Protein AF-A0A9N8HQG5-F1 (afdb_monomer)

Nearest PDB structures (foldseek):
  1byl-assembly1_A  TM=3.875E-01  e=4.802E-01  Streptoalloteichus hindustanus
  7c9b-assembly1_A-2  TM=3.183E-01  e=1.435E+00  Xenopus laevis
  1ewj-assembly3_F  TM=4.473E-01  e=2.978E+00  Klebsiella pneumoniae

pLDDT: mean 80.02, std 23.51, range [26.67, 98.75]

Sequence (468 aa):
MKHTLASFVLSLTLFSLVSLLHQNQLLDETQKAAGHFFNRQQHEDGPYQESAPSLGAKTSRRLAKANTASNLNPDTPQTSERRALLLTNTETADAEGKTKTSNLPSSIPQSAFDLAKFRMCRVTPQPVEKAPNVPMKRLAMPIEYQCAGKPYDQFASLLEGIISKTYQEKMKAGNTEWGQRQSIVPPHSTRGRAILIMGNSHTRQQVSTLLCQYKDQIVGEPKLLFAMPDQPTYGVLQIQLRGNLTIYSATNCPFVYSKKWHETLEHKILQRPLASLDAIVLGRFNQFSESTGTNFYKIMMAYQRQFPELGLDFENAAAPTVTDVAKVYPGPVIYVGMFAWYGKRLHREAQAMIDSLQQTQQQGRTNLRAINGRQYITALEEEFHTSSTSSSERLPVYECSTDTRHNVSTCITDTESYRFRNGHRCMGQRGGHPDLIAWDLIDSLHDLLEDDDQASGLYNKPKSGTTN

Mean predicted aligned error: 11.78 Å

Foldseek 3Di:
DVVVVVVVVVVVVVVVVVVVVVVVVVVVVVVVLVVVVVVVVQDDDDDDDDDDDDDDDDDDDDDDDDDDDDDDDDDDDDPDPDDDPPPPPDPPPDPDPDDPDPPDPDDDPPVPDDCVLFLFLAQPPFADFQAWGRADPQQLADQQFAADDDLVVVQLVLVSVVVVVVCVVCVVVVNNCQRRDPDLADQFDPAAAEEEEEAEPQSSNLVSGLCSSQSVFWDDHWDFQFDDPVGSVQGWIWTAGPSNYIYIYHYLHQLLQAPPSQVCCCVRGPVHHLQRHQEYEYEHYDAPVRCPPHPSNVSNVVVCVVCVVSRGDRNPGDGDAPVRCVVRYVHAYEYEFGQALCSQVVLVVNVVVVVVQCPPPVRNRPRYYYDRLCPQLVVLVVVVVVPDPDDDDDQQSSFFFDPGRTGHHNGDRPPVDSCNNGGHGHQGNSHTSSSSSSSVSSVSNHVSSQVVCVVVVSDPPPPPPPPD

Secondary structure (DSSP, 8-state):
-HHHHHHHHHHHHHHHHHHHHHHHHHHHHHHHHHHHHHHHTTS--PPPPP-PPP----------------------------------------SS-----------S-GGG--GGGS-----SSPP-TTSBPPPPTT-SS----BB-SHHHHHHHHHHHHHHHHHHHHHHHTT---TTT-SSSS---SSS-EEEEEEESHHHHHHHHHHHHHTTTTB-SPPEEEEEETTEEEEEEEEEEEGGGEEEEEEES-GGGGBTTHHHIIIIIIISS-GGG-SEEEEEPPPPHHHHTTSHHHHHHHHHHHH-GGG-B-TTTPPPP-HHHHHHH--S-EEEE--SSTTHHHHHHHHHHHHHHHHH-TTT---SEEEE-TTHHHHHHHHHHHHH---TT----TT--EE--SSB-B--B--TT-HHHHTSEEPBBTTB-HHHHHHHHHHHHHHHHHHHHHHHTT-----------

Organism: NCBI:txid568900

Structure (mmCIF, N/CA/C/O backbone):
data_AF-A0A9N8HQG5-F1
#
_entry.id   AF-A0A9N8HQG5-F1
#
loop_
_atom_site.group_PDB
_atom_site.id
_atom_site.type_symbol
_atom_site.label_atom_id
_atom_site.label_alt_id
_atom_site.label_comp_id
_atom_site.label_asym_id
_atom_site.label_entity_id
_atom_site.label_seq_id
_atom_site.pdbx_PDB_ins_code
_atom_site.Cartn_x
_atom_site.Cartn_y
_atom_site.Cartn_z
_atom_site.occupancy
_atom_site.B_iso_or_equiv
_atom_site.auth_seq_id
_atom_site.auth_comp_id
_atom_site.auth_asym_id
_atom_site.auth_atom_id
_atom_site.pdbx_PDB_model_num
ATOM 1 N N . MET A 1 1 ? -29.016 -50.173 28.835 1.00 53.31 1 MET A N 1
ATOM 2 C CA . MET A 1 1 ? -28.593 -48.751 28.813 1.00 53.31 1 MET A CA 1
ATOM 3 C C . MET A 1 1 ? -27.075 -48.548 28.865 1.00 53.31 1 MET A C 1
ATOM 5 O O . MET A 1 1 ? -26.591 -47.729 28.100 1.00 53.31 1 MET A O 1
ATOM 9 N N . LYS A 1 2 ? -26.291 -49.286 29.675 1.00 47.22 2 LYS A N 1
ATOM 10 C CA . LYS A 1 2 ? -24.818 -49.104 29.730 1.00 47.22 2 LYS A CA 1
ATOM 11 C C . LYS A 1 2 ? -24.067 -49.450 28.425 1.00 47.22 2 LYS A C 1
ATOM 13 O O . LYS A 1 2 ? -23.103 -48.775 28.095 1.00 47.22 2 LYS A O 1
ATOM 18 N N . HIS A 1 3 ? -24.538 -50.427 27.645 1.00 54.72 3 HIS A N 1
ATOM 19 C CA . HIS A 1 3 ? -23.898 -50.795 26.369 1.00 54.72 3 HIS A CA 1
ATOM 20 C C . HIS A 1 3 ? -24.173 -49.815 25.216 1.00 54.72 3 HIS A C 1
ATOM 22 O O . HIS A 1 3 ? -23.345 -49.668 24.324 1.00 54.72 3 HIS A O 1
ATOM 28 N N . THR A 1 4 ? -25.293 -49.092 25.251 1.00 64.25 4 THR A N 1
ATOM 29 C CA . THR A 1 4 ? -25.677 -48.145 24.191 1.00 64.25 4 THR A CA 1
ATOM 30 C C . THR A 1 4 ? -24.879 -46.841 24.276 1.00 64.25 4 THR A C 1
ATOM 32 O O . THR A 1 4 ? -24.518 -46.266 23.254 1.00 64.25 4 THR A O 1
ATOM 35 N N . LEU A 1 5 ? -24.537 -46.407 25.495 1.00 65.12 5 LEU A N 1
ATOM 36 C CA . LEU A 1 5 ? -23.762 -45.185 25.724 1.00 65.12 5 LEU A CA 1
ATOM 37 C C . LEU A 1 5 ? -22.295 -45.341 25.286 1.00 65.12 5 LEU A C 1
ATOM 39 O O . LEU A 1 5 ? -21.725 -44.426 24.700 1.00 65.12 5 LEU A O 1
ATOM 43 N N . ALA A 1 6 ? -21.701 -46.519 25.509 1.00 69.25 6 ALA A N 1
ATOM 44 C CA . ALA A 1 6 ? -20.319 -46.801 25.119 1.00 69.25 6 ALA A CA 1
ATOM 45 C C . ALA A 1 6 ? -20.130 -46.782 23.592 1.00 69.25 6 ALA A C 1
ATOM 47 O O . ALA A 1 6 ? -19.155 -46.222 23.099 1.00 69.25 6 ALA A O 1
ATOM 48 N N . SER A 1 7 ? -21.094 -47.324 22.839 1.00 68.75 7 SER A N 1
ATOM 49 C CA . SER A 1 7 ? -21.036 -47.332 21.373 1.00 68.75 7 SER A CA 1
ATOM 50 C C . SER A 1 7 ? -21.191 -45.930 20.774 1.00 68.75 7 SER A C 1
ATOM 52 O O . SER A 1 7 ? -20.564 -45.620 19.766 1.00 68.75 7 SER A O 1
ATOM 54 N N . PHE A 1 8 ? -21.984 -45.062 21.411 1.00 79.00 8 PHE A N 1
ATOM 55 C CA . PHE A 1 8 ? -22.190 -43.689 20.950 1.00 79.00 8 PHE A CA 1
ATOM 56 C C . PHE A 1 8 ? -20.953 -42.808 21.184 1.00 79.00 8 PHE A C 1
ATOM 58 O O . PHE A 1 8 ? -20.540 -42.071 20.290 1.00 79.00 8 PHE A O 1
ATOM 65 N N . VAL A 1 9 ? -20.308 -42.936 22.350 1.00 80.38 9 VAL A N 1
ATOM 66 C CA . VAL A 1 9 ? -19.066 -42.207 22.662 1.00 80.38 9 VAL A CA 1
ATOM 67 C C . VAL A 1 9 ? -17.922 -42.649 21.746 1.00 80.38 9 VAL A C 1
ATOM 69 O O . VAL A 1 9 ? -17.168 -41.800 21.276 1.00 80.38 9 VAL A O 1
ATOM 72 N N . LEU A 1 10 ? -17.827 -43.946 21.431 1.00 81.06 10 LEU A N 1
ATOM 73 C CA . LEU A 1 10 ? -16.807 -44.470 20.519 1.00 81.06 10 LEU A CA 1
ATOM 74 C C . LEU A 1 10 ? -17.015 -43.993 19.069 1.00 81.06 10 LEU A C 1
ATOM 76 O O . LEU A 1 10 ? -16.051 -43.662 18.386 1.00 81.06 10 LEU A O 1
ATOM 80 N N . SER A 1 11 ? -18.266 -43.904 18.601 1.00 77.75 11 SER A N 1
ATOM 81 C CA . SER A 1 11 ? -18.565 -43.341 17.276 1.00 77.75 11 SER A CA 1
ATOM 82 C C . SER A 1 11 ? -18.233 -41.853 17.185 1.00 77.75 11 SER A C 1
ATOM 84 O O . SER A 1 11 ? -17.697 -41.425 16.166 1.00 77.75 11 SER A O 1
ATOM 86 N N . LEU A 1 12 ? -18.503 -41.066 18.233 1.00 78.88 12 LEU A N 1
ATOM 87 C CA . LEU A 1 12 ? -18.160 -39.641 18.248 1.00 78.88 12 LEU A CA 1
ATOM 88 C C . LEU A 1 12 ? -16.646 -39.411 18.231 1.00 78.88 12 LEU A C 1
ATOM 90 O O . LEU A 1 12 ? -16.171 -38.566 17.475 1.00 78.88 12 LEU A O 1
ATOM 94 N N . THR A 1 13 ? -15.876 -40.179 19.006 1.00 83.94 13 THR A N 1
ATOM 95 C CA . THR A 1 13 ? -14.413 -40.042 19.017 1.00 83.94 13 THR A CA 1
ATOM 96 C C . THR A 1 13 ? -13.786 -40.476 17.697 1.00 83.94 13 THR A C 1
ATOM 98 O O . THR A 1 13 ? -12.895 -39.782 17.207 1.00 83.94 13 THR A O 1
ATOM 101 N N . LEU A 1 14 ? -14.280 -41.550 17.069 1.00 81.44 14 LEU A N 1
ATOM 102 C CA . LEU A 1 14 ? -13.835 -41.951 15.730 1.00 81.44 14 LEU A CA 1
ATOM 103 C C . LEU A 1 14 ? -14.153 -40.888 14.674 1.00 81.44 14 LEU A C 1
ATOM 105 O O . LEU A 1 14 ? -13.296 -40.589 13.847 1.00 81.44 14 LEU A O 1
ATOM 109 N N . PHE A 1 15 ? -15.341 -40.282 14.715 1.00 84.50 15 PHE A N 1
ATOM 110 C CA . PHE A 1 15 ? -15.714 -39.249 13.747 1.00 84.50 15 PHE A CA 1
ATOM 111 C C . PHE A 1 15 ? -14.837 -37.997 13.889 1.00 84.50 15 PHE A C 1
ATOM 113 O O . PHE A 1 15 ? -14.339 -37.472 12.894 1.00 84.50 15 PHE A O 1
ATOM 120 N N . SER A 1 16 ? -14.558 -37.564 15.124 1.00 77.50 16 SER A N 1
ATOM 121 C CA . SER A 1 16 ? -13.639 -36.450 15.383 1.00 77.50 16 SER A CA 1
ATOM 122 C C . SER A 1 16 ? -12.206 -36.750 14.934 1.00 77.50 16 SER A C 1
ATOM 124 O O . SER A 1 16 ? -11.570 -35.879 14.347 1.00 77.50 16 SER A O 1
ATOM 126 N N . LEU A 1 17 ? -11.705 -37.972 15.147 1.00 79.50 17 LEU A N 1
ATOM 127 C CA . LEU A 1 17 ? -10.370 -38.392 14.700 1.00 79.50 17 LEU A CA 1
ATOM 128 C C . LEU A 1 17 ? -10.250 -38.431 13.173 1.00 79.50 17 LEU A C 1
ATOM 130 O O . LEU A 1 17 ? -9.250 -37.964 12.630 1.00 79.50 17 LEU A O 1
ATOM 134 N N . VAL A 1 18 ? -11.273 -38.931 12.476 1.00 81.31 18 VAL A N 1
ATOM 135 C CA . VAL A 1 18 ? -11.299 -38.968 11.006 1.00 81.31 18 VAL A CA 1
ATOM 136 C C . VAL A 1 18 ? -11.368 -37.554 10.424 1.00 81.31 18 VAL A C 1
ATOM 138 O O . VAL A 1 18 ? -10.612 -37.251 9.503 1.00 81.31 18 VAL A O 1
ATOM 141 N N . SER A 1 19 ? -12.183 -36.654 10.988 1.00 75.69 19 SER A N 1
ATOM 142 C CA . SER A 1 19 ? -12.198 -35.243 10.568 1.00 75.69 19 SER A CA 1
ATOM 143 C C . SER A 1 19 ? -10.858 -34.540 10.802 1.00 75.69 19 SER A C 1
ATOM 145 O O . SER A 1 19 ? -10.421 -33.785 9.933 1.00 75.69 19 SER A O 1
ATOM 147 N N . LEU A 1 20 ? -10.181 -34.806 11.926 1.00 70.94 20 LEU A N 1
ATOM 148 C CA . LEU A 1 20 ? -8.866 -34.220 12.214 1.00 70.94 20 LEU A CA 1
ATOM 149 C C . LEU A 1 20 ? -7.791 -34.724 11.238 1.00 70.94 20 LEU A C 1
ATOM 151 O O . LEU A 1 20 ? -6.975 -33.944 10.751 1.00 70.94 20 LEU A O 1
ATOM 155 N N . LEU A 1 21 ? -7.801 -36.025 10.929 1.00 72.00 21 LEU A N 1
ATOM 156 C CA . LEU A 1 21 ? -6.880 -36.633 9.965 1.00 72.00 21 LEU A CA 1
ATOM 157 C C . LEU A 1 21 ? -7.103 -36.084 8.551 1.00 72.00 21 LEU A C 1
ATOM 159 O O . LEU A 1 21 ? -6.135 -35.756 7.870 1.00 72.00 21 LEU A O 1
ATOM 163 N N . HIS A 1 22 ? -8.361 -35.908 8.139 1.00 68.56 22 HIS A N 1
ATOM 164 C CA . HIS A 1 22 ? -8.687 -35.366 6.821 1.00 68.56 22 HIS A CA 1
ATOM 165 C C . HIS A 1 22 ? -8.290 -33.885 6.682 1.00 68.56 22 HIS A C 1
ATOM 167 O O . HIS A 1 22 ? -7.750 -33.485 5.652 1.00 68.56 22 HIS A O 1
ATOM 173 N N . GLN A 1 23 ? -8.471 -33.076 7.736 1.00 61.97 23 GLN A N 1
ATOM 174 C CA . GLN A 1 23 ? -7.988 -31.688 7.754 1.00 61.97 23 GLN A CA 1
ATOM 175 C C . GLN A 1 23 ? -6.459 -31.599 7.684 1.00 61.97 23 GLN A C 1
ATOM 177 O O . GLN A 1 23 ? -5.935 -30.776 6.933 1.00 61.97 23 GLN A O 1
ATOM 182 N N . ASN A 1 24 ? -5.740 -32.451 8.419 1.00 61.47 24 ASN A N 1
ATOM 183 C CA . ASN A 1 24 ? -4.277 -32.453 8.404 1.00 61.47 24 ASN A CA 1
ATOM 184 C C . ASN A 1 24 ? -3.704 -32.894 7.049 1.00 61.47 24 ASN A C 1
ATOM 186 O O . ASN A 1 24 ? -2.693 -32.348 6.615 1.00 61.47 24 ASN A O 1
ATOM 190 N N . GLN A 1 25 ? -4.365 -33.824 6.354 1.00 62.50 25 GLN A N 1
ATOM 191 C CA . GLN A 1 25 ? -3.936 -34.275 5.030 1.00 62.50 25 GLN A CA 1
ATOM 192 C C . GLN A 1 25 ? -4.111 -33.181 3.960 1.00 62.50 25 GLN A C 1
ATOM 194 O O . GLN A 1 25 ? -3.192 -32.933 3.183 1.00 62.50 25 GLN A O 1
ATOM 199 N N . LEU A 1 26 ? -5.234 -32.451 3.982 1.00 54.81 26 LEU A N 1
ATOM 200 C CA . LEU A 1 26 ? -5.464 -31.308 3.087 1.00 54.81 26 LEU A CA 1
ATOM 201 C C . LEU A 1 26 ? -4.484 -30.151 3.348 1.00 54.81 26 LEU A C 1
ATOM 203 O O . LEU A 1 26 ? -4.025 -29.498 2.409 1.00 54.81 26 LEU A O 1
ATOM 207 N N . LEU A 1 27 ? -4.130 -29.901 4.612 1.00 49.59 27 LEU A N 1
ATOM 208 C CA . LEU A 1 27 ? -3.143 -28.882 4.985 1.00 49.59 27 LEU A CA 1
ATOM 209 C C . LEU A 1 27 ? -1.729 -29.229 4.494 1.00 49.59 27 LEU A C 1
ATOM 211 O O . LEU A 1 27 ? -1.051 -28.348 3.965 1.00 49.59 27 LEU A O 1
ATOM 215 N N . ASP A 1 28 ? -1.303 -30.489 4.615 1.00 55.03 28 ASP A N 1
ATOM 216 C CA . ASP A 1 28 ? 0.032 -30.936 4.187 1.00 55.03 28 ASP A CA 1
ATOM 217 C C . ASP A 1 28 ? 0.186 -30.917 2.653 1.00 55.03 28 ASP A C 1
ATOM 219 O O . ASP A 1 28 ? 1.201 -30.453 2.130 1.00 55.03 28 ASP A O 1
ATOM 223 N N . GLU A 1 29 ? -0.847 -31.317 1.901 1.00 54.75 29 GLU A N 1
ATOM 224 C CA . GLU A 1 29 ? -0.835 -31.231 0.431 1.00 54.75 29 GLU A CA 1
ATOM 225 C C . GLU A 1 29 ? -0.803 -29.776 -0.062 1.00 54.75 29 GLU A C 1
ATOM 227 O O . GLU A 1 29 ? -0.043 -29.442 -0.975 1.00 54.75 29 GLU A O 1
ATOM 232 N N . THR A 1 30 ? -1.543 -28.881 0.599 1.00 46.03 30 THR A N 1
ATOM 233 C CA . THR A 1 30 ? -1.552 -27.449 0.260 1.00 46.03 30 THR A CA 1
ATOM 234 C C . THR A 1 30 ? -0.209 -26.780 0.589 1.00 46.03 30 THR A C 1
ATOM 236 O O . THR A 1 30 ? 0.281 -25.954 -0.183 1.00 46.03 30 THR A O 1
ATOM 239 N N . GLN A 1 31 ? 0.439 -27.160 1.698 1.00 46.72 31 GLN A N 1
ATOM 240 C CA . GLN A 1 31 ? 1.759 -26.643 2.080 1.00 46.72 31 GLN A CA 1
ATOM 241 C C . GLN A 1 31 ? 2.882 -27.156 1.168 1.00 46.72 31 GLN A C 1
ATOM 243 O O . GLN A 1 31 ? 3.746 -26.371 0.766 1.00 46.72 31 GLN A O 1
ATOM 248 N N . LYS A 1 32 ? 2.857 -28.437 0.778 1.00 47.44 32 LYS A N 1
ATOM 249 C CA . LYS A 1 32 ? 3.818 -29.006 -0.183 1.00 47.44 32 LYS A CA 1
ATOM 250 C C . LYS A 1 32 ? 3.667 -28.396 -1.575 1.0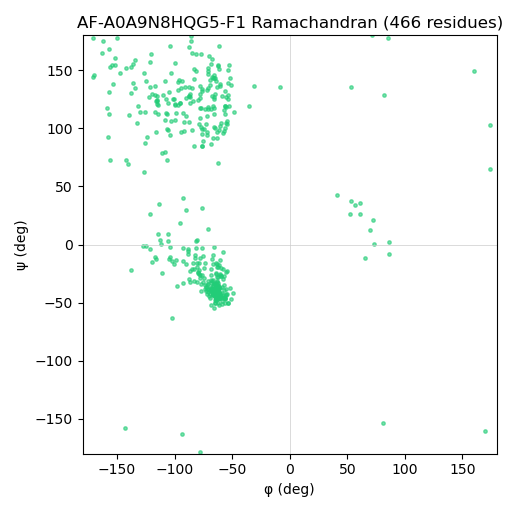0 47.44 32 LYS A C 1
ATOM 252 O O . LYS A 1 32 ? 4.679 -28.096 -2.212 1.00 47.44 32 LYS A O 1
ATOM 257 N N . ALA A 1 33 ? 2.434 -28.144 -2.020 1.00 43.12 33 ALA A N 1
ATOM 258 C CA . ALA A 1 33 ? 2.168 -27.444 -3.275 1.00 43.12 33 ALA A CA 1
ATOM 259 C C . ALA A 1 33 ? 2.700 -26.000 -3.244 1.00 43.12 33 ALA A C 1
ATOM 261 O O . ALA A 1 33 ? 3.387 -25.583 -4.175 1.00 43.12 33 ALA A O 1
ATOM 262 N N . ALA A 1 34 ? 2.478 -25.265 -2.148 1.00 40.25 34 ALA A N 1
ATOM 263 C CA . ALA A 1 34 ? 2.989 -23.905 -1.990 1.00 40.25 34 ALA A CA 1
ATOM 264 C C . ALA A 1 34 ? 4.530 -23.852 -1.975 1.00 40.25 34 ALA A C 1
ATOM 266 O O . ALA A 1 34 ? 5.121 -23.035 -2.682 1.00 40.25 34 ALA A O 1
ATOM 267 N N . GLY A 1 35 ? 5.193 -24.749 -1.233 1.00 37.88 35 GLY A N 1
ATOM 268 C CA . GLY A 1 35 ? 6.658 -24.793 -1.130 1.00 37.88 35 GLY A CA 1
ATOM 269 C C . GLY A 1 35 ? 7.371 -25.130 -2.446 1.00 37.88 35 GLY A C 1
ATOM 270 O O . GLY A 1 35 ? 8.389 -24.519 -2.769 1.00 37.88 35 GLY A O 1
ATOM 271 N N . HIS A 1 36 ? 6.825 -26.051 -3.249 1.00 40.50 36 HIS A N 1
ATOM 272 C CA . HIS A 1 36 ? 7.393 -26.388 -4.562 1.00 40.50 36 HIS A CA 1
ATOM 273 C C . HIS A 1 36 ? 7.138 -25.314 -5.631 1.00 40.50 36 HIS A C 1
ATOM 275 O O . HIS A 1 36 ? 7.954 -25.153 -6.542 1.00 40.50 36 HIS A O 1
ATOM 281 N N . PHE A 1 37 ? 6.047 -24.551 -5.523 1.00 38.22 37 PHE A N 1
ATOM 282 C CA . PHE A 1 37 ? 5.685 -23.545 -6.521 1.00 38.22 37 PHE A CA 1
ATOM 283 C C . PHE A 1 37 ? 6.579 -22.297 -6.466 1.00 38.22 37 PHE A C 1
ATOM 285 O O . PHE A 1 37 ? 6.953 -21.768 -7.514 1.00 38.22 37 PHE A O 1
ATOM 292 N N . PHE A 1 38 ? 7.020 -21.879 -5.271 1.00 41.22 38 PHE A N 1
ATOM 293 C CA . PHE A 1 38 ? 7.952 -20.750 -5.120 1.00 41.22 38 PHE A CA 1
ATOM 294 C C . PHE A 1 38 ? 9.297 -20.966 -5.836 1.00 41.22 38 PHE A C 1
ATOM 296 O O . PHE A 1 38 ? 9.903 -19.995 -6.285 1.00 41.22 38 PHE A O 1
ATOM 303 N N . ASN A 1 39 ? 9.736 -22.218 -6.017 1.00 37.16 39 ASN A N 1
ATOM 304 C CA . ASN A 1 39 ? 10.935 -22.540 -6.801 1.00 37.16 39 ASN A CA 1
ATOM 305 C C . ASN A 1 39 ? 10.669 -22.672 -8.312 1.00 37.16 39 ASN A C 1
ATOM 307 O O . ASN A 1 39 ? 11.601 -22.538 -9.102 1.00 37.16 39 ASN A O 1
ATOM 311 N N . ARG A 1 40 ? 9.424 -22.924 -8.744 1.00 37.62 40 ARG A N 1
ATOM 312 C CA . ARG A 1 40 ? 9.085 -23.156 -10.164 1.00 37.62 40 ARG A CA 1
ATOM 313 C C . ARG A 1 40 ? 8.799 -21.869 -10.944 1.00 37.62 40 ARG A C 1
ATOM 315 O O . ARG A 1 40 ? 8.999 -21.833 -12.153 1.00 37.62 40 ARG A O 1
ATOM 322 N N . GLN A 1 41 ? 8.422 -20.792 -10.254 1.00 40.69 41 GLN A N 1
ATOM 323 C CA . GLN A 1 41 ? 8.102 -19.486 -10.851 1.00 40.69 41 GLN A CA 1
ATOM 324 C C . GLN A 1 41 ? 9.291 -18.767 -11.530 1.00 40.69 41 GLN A C 1
ATOM 326 O O . GLN A 1 41 ? 9.110 -17.690 -12.090 1.00 40.69 41 GLN A O 1
ATOM 331 N N . GLN A 1 42 ? 10.503 -19.338 -11.495 1.00 41.75 42 GLN A N 1
ATOM 332 C CA . GLN A 1 42 ? 11.692 -18.772 -12.145 1.00 41.75 42 GLN A CA 1
ATOM 333 C C . GLN A 1 42 ? 11.891 -19.209 -13.610 1.00 41.75 42 GLN A C 1
ATOM 335 O O . GLN A 1 42 ? 12.799 -18.684 -14.250 1.00 41.75 42 GLN A O 1
ATOM 340 N N . HIS A 1 43 ? 11.085 -20.132 -14.159 1.00 35.84 43 HIS A N 1
ATOM 341 C CA . HIS A 1 43 ? 11.427 -20.786 -15.435 1.00 35.84 43 HIS A CA 1
ATOM 342 C C . HIS A 1 43 ? 10.394 -20.775 -16.571 1.00 35.84 43 HIS A C 1
ATOM 344 O O . HIS A 1 43 ? 10.732 -21.237 -17.658 1.00 35.84 43 HIS A O 1
ATOM 350 N N . GLU A 1 44 ? 9.198 -20.217 -16.406 1.00 34.56 44 GLU A N 1
ATOM 351 C CA . GLU A 1 44 ? 8.195 -20.217 -17.482 1.00 34.56 44 GLU A CA 1
ATOM 352 C C . GLU A 1 44 ? 7.602 -18.818 -17.649 1.00 34.56 44 GLU A C 1
ATOM 354 O O . GLU A 1 44 ? 6.875 -18.362 -16.777 1.00 34.56 44 GLU A O 1
ATOM 359 N N . ASP A 1 45 ? 8.022 -18.118 -18.713 1.00 37.84 45 ASP A N 1
ATOM 360 C CA . ASP A 1 45 ? 7.197 -17.241 -19.567 1.00 37.84 45 ASP A CA 1
ATOM 361 C C . ASP A 1 45 ? 8.099 -16.514 -20.591 1.00 37.84 45 ASP A C 1
ATOM 363 O O . ASP A 1 45 ? 8.825 -15.569 -20.279 1.00 37.84 45 ASP A O 1
ATOM 367 N N . GLY A 1 46 ? 8.084 -16.990 -21.841 1.00 31.86 46 GLY A N 1
ATOM 368 C CA . GLY A 1 46 ? 8.721 -16.321 -22.982 1.00 31.86 46 GLY A CA 1
ATOM 369 C C . GLY A 1 46 ? 7.898 -15.123 -23.491 1.00 31.86 46 GLY A C 1
ATOM 370 O O . GLY A 1 46 ? 6.714 -15.003 -23.171 1.00 31.86 46 GLY A O 1
ATOM 371 N N . PRO A 1 47 ? 8.486 -14.222 -24.301 1.00 31.78 47 PRO A N 1
ATOM 372 C CA . PRO A 1 47 ? 7.805 -13.014 -24.757 1.00 31.78 47 PRO A CA 1
ATOM 373 C C . PRO A 1 47 ? 6.659 -13.348 -25.726 1.00 31.78 47 PRO A C 1
ATOM 375 O O . PRO A 1 47 ? 6.883 -13.856 -26.824 1.00 31.78 47 PRO A O 1
ATOM 378 N N . TYR A 1 48 ? 5.426 -13.031 -25.330 1.00 31.75 48 TYR A N 1
ATOM 379 C CA . TYR A 1 48 ? 4.239 -13.134 -26.182 1.00 31.75 48 TYR A CA 1
ATOM 380 C C . TYR A 1 48 ? 4.181 -11.944 -27.155 1.00 31.75 48 TYR A C 1
ATOM 382 O O . TYR A 1 48 ? 4.067 -10.794 -26.730 1.00 31.75 48 TYR A O 1
ATOM 390 N N . GLN A 1 49 ? 4.248 -12.216 -28.462 1.00 29.91 49 GLN A N 1
ATOM 391 C CA . GLN A 1 49 ? 3.897 -11.257 -29.514 1.00 29.91 49 GLN A CA 1
ATOM 392 C C . GLN A 1 49 ? 2.368 -11.168 -29.639 1.00 29.91 49 GLN A C 1
ATOM 394 O O . GLN A 1 49 ? 1.689 -12.179 -29.827 1.00 29.91 49 GLN A O 1
ATOM 399 N N . GLU A 1 50 ? 1.822 -9.955 -29.550 1.00 28.58 50 GLU A N 1
ATOM 400 C CA . GLU A 1 50 ? 0.417 -9.673 -29.850 1.00 28.58 50 GLU A CA 1
ATOM 401 C C . GLU A 1 50 ? 0.139 -9.896 -31.343 1.00 28.58 50 GLU A C 1
ATOM 403 O O . GLU A 1 50 ? 0.704 -9.225 -32.204 1.00 28.58 50 GLU A O 1
ATOM 408 N N . SER A 1 51 ? -0.768 -10.822 -31.654 1.00 29.17 51 SER A N 1
ATOM 409 C CA . SER A 1 51 ? -1.443 -10.886 -32.951 1.00 29.17 51 SER A CA 1
ATOM 410 C C . SER A 1 51 ? -2.881 -10.398 -32.772 1.00 29.17 51 SER A C 1
ATOM 412 O O . SER A 1 51 ? -3.636 -10.908 -31.944 1.00 29.17 51 SER A O 1
ATOM 414 N N . ALA A 1 52 ? -3.246 -9.356 -33.519 1.00 27.69 52 ALA A N 1
ATOM 415 C CA . ALA A 1 52 ? -4.582 -8.773 -33.513 1.00 27.69 52 ALA A CA 1
ATOM 416 C C . ALA A 1 52 ? -5.570 -9.663 -34.296 1.00 27.69 52 ALA A C 1
ATOM 418 O O . ALA A 1 52 ? -5.253 -10.058 -35.421 1.00 27.69 52 ALA A O 1
ATOM 419 N N . PRO A 1 53 ? -6.780 -9.952 -33.782 1.00 34.16 53 PRO A N 1
ATOM 420 C CA . PRO A 1 53 ? -7.810 -10.610 -34.574 1.00 34.16 53 PRO A CA 1
ATOM 421 C C . PRO A 1 53 ? -8.642 -9.582 -35.358 1.00 34.16 53 PRO A C 1
ATOM 423 O O . PRO A 1 53 ? -9.199 -8.642 -34.792 1.00 34.16 53 PRO A O 1
ATOM 426 N N . SER A 1 54 ? -8.772 -9.791 -36.672 1.00 27.27 54 SER A N 1
ATOM 427 C CA . SER A 1 54 ? -9.714 -9.062 -37.525 1.00 27.27 54 SER A CA 1
ATOM 428 C C . SER A 1 54 ? -11.136 -9.598 -37.325 1.00 27.27 54 SER A C 1
ATOM 430 O O . SER A 1 54 ? -11.411 -10.759 -37.638 1.00 27.27 54 SER A O 1
ATOM 432 N N . LEU A 1 55 ? -12.058 -8.761 -36.850 1.00 33.50 55 LEU A N 1
ATOM 433 C CA . LEU A 1 55 ? -13.489 -9.069 -36.812 1.00 33.50 55 LEU A CA 1
ATOM 434 C C . LEU A 1 55 ? -14.172 -8.538 -38.077 1.00 33.50 55 LEU A C 1
ATOM 436 O O . LEU A 1 55 ? -14.283 -7.332 -38.284 1.00 33.50 55 LEU A O 1
ATOM 440 N N . GLY A 1 56 ? -14.648 -9.459 -38.916 1.00 31.08 56 GLY A N 1
ATOM 441 C CA . GLY A 1 56 ? -15.573 -9.172 -40.008 1.00 31.08 56 GLY A CA 1
ATOM 442 C C . GLY A 1 56 ? -17.016 -9.143 -39.502 1.00 31.08 56 GLY A C 1
ATOM 443 O O . GLY A 1 56 ? -17.501 -10.125 -38.943 1.00 31.08 56 GLY A O 1
ATOM 444 N N . ALA A 1 57 ? -17.709 -8.027 -39.721 1.00 33.69 57 ALA A N 1
ATOM 445 C CA . ALA A 1 57 ? -19.134 -7.872 -39.446 1.00 33.69 57 ALA A CA 1
ATOM 446 C C . ALA A 1 57 ? -19.984 -8.183 -40.694 1.00 33.69 57 ALA A C 1
ATOM 448 O O . ALA A 1 57 ? -19.651 -7.761 -41.802 1.00 33.69 57 ALA A O 1
ATOM 449 N N . LYS A 1 58 ? -21.132 -8.852 -40.502 1.00 35.50 58 LYS A N 1
ATOM 450 C CA . LYS A 1 58 ? -22.251 -8.880 -41.461 1.00 35.50 58 LYS A CA 1
ATOM 451 C C . LYS A 1 58 ? -23.568 -8.454 -40.792 1.00 35.50 58 LYS A C 1
ATOM 453 O O . LYS A 1 58 ? -24.092 -9.116 -39.908 1.00 35.50 58 LYS A O 1
ATOM 458 N N . THR A 1 59 ? -24.029 -7.308 -41.278 1.00 31.88 59 THR A N 1
ATOM 459 C CA . THR A 1 59 ? -25.366 -6.699 -41.437 1.00 31.88 59 THR A CA 1
ATOM 460 C C . THR A 1 59 ? -26.670 -7.480 -41.173 1.00 31.88 59 THR A C 1
ATOM 462 O O . THR A 1 59 ? -26.917 -8.509 -41.793 1.00 31.88 59 THR A O 1
ATOM 465 N N . SER A 1 60 ? -27.607 -6.822 -40.459 1.00 30.20 60 SER A N 1
ATOM 466 C CA . SER A 1 60 ? -29.030 -6.508 -40.821 1.00 30.20 60 SER A CA 1
ATOM 467 C C . SER A 1 60 ? -29.853 -6.189 -39.554 1.00 30.20 60 SER A C 1
ATOM 469 O O . SER A 1 60 ? -29.589 -6.796 -38.532 1.00 30.20 60 SER A O 1
ATOM 471 N N . ARG A 1 61 ? -30.907 -5.357 -39.482 1.00 31.28 61 ARG A N 1
ATOM 472 C CA . ARG A 1 61 ? -31.626 -4.401 -40.353 1.00 31.28 61 ARG A CA 1
ATOM 473 C C . ARG A 1 61 ? -32.624 -3.635 -39.438 1.00 31.28 61 ARG A C 1
ATOM 475 O O . ARG A 1 61 ? -33.240 -4.298 -38.620 1.00 31.28 61 ARG A O 1
ATOM 482 N N . ARG A 1 62 ? -32.844 -2.327 -39.711 1.00 32.06 62 ARG A N 1
ATOM 483 C CA . ARG A 1 62 ? -34.117 -1.520 -39.690 1.00 32.06 62 ARG A CA 1
ATOM 484 C C . ARG A 1 62 ? -34.992 -1.529 -38.407 1.00 32.06 62 ARG A C 1
ATOM 486 O O . ARG A 1 62 ? -35.289 -2.593 -37.907 1.00 32.06 62 ARG A O 1
ATOM 493 N N . LEU A 1 63 ? -35.555 -0.454 -37.832 1.00 31.80 63 LEU A N 1
ATOM 494 C CA . LEU A 1 63 ? -36.157 0.865 -38.183 1.00 31.80 63 LEU A CA 1
ATOM 495 C C . LEU A 1 63 ? -36.177 1.693 -36.848 1.00 31.80 63 LEU A C 1
ATOM 497 O O . LEU A 1 63 ? -36.022 1.083 -35.802 1.00 31.80 63 LEU A O 1
ATOM 501 N N . ALA A 1 64 ? -36.364 3.011 -36.702 1.00 30.81 64 ALA A N 1
ATOM 502 C CA . ALA A 1 64 ? -37.053 4.051 -37.461 1.00 30.81 64 ALA A CA 1
ATOM 503 C C . ALA A 1 64 ? -36.478 5.457 -37.135 1.00 30.81 64 ALA A C 1
ATOM 505 O O . ALA A 1 64 ? -35.720 5.646 -36.191 1.00 30.81 64 ALA A O 1
ATOM 506 N N . LYS A 1 65 ? -36.877 6.425 -37.966 1.00 32.44 65 LYS A N 1
ATOM 507 C CA . LYS A 1 65 ? -36.440 7.825 -38.089 1.00 32.44 65 LYS A CA 1
ATOM 508 C C . LYS A 1 65 ? -36.875 8.747 -36.935 1.00 32.44 65 LYS A C 1
ATOM 510 O O . LYS A 1 65 ? -38.036 8.695 -36.547 1.00 32.44 65 LYS A O 1
ATOM 515 N N . ALA A 1 66 ? -36.029 9.730 -36.611 1.00 31.19 66 ALA A N 1
ATOM 516 C CA . ALA A 1 66 ? -36.401 11.152 -36.537 1.00 31.19 66 ALA A CA 1
ATOM 517 C C . ALA A 1 66 ? -35.150 12.045 -36.706 1.00 31.19 66 ALA A C 1
ATOM 519 O O . ALA A 1 66 ? -34.120 11.804 -36.086 1.00 31.19 66 ALA A O 1
ATOM 520 N N . ASN A 1 67 ? -35.260 13.041 -37.591 1.00 31.02 67 ASN A N 1
ATOM 521 C CA . ASN A 1 67 ? -34.279 14.093 -37.903 1.00 31.02 67 ASN A CA 1
ATOM 522 C C . ASN A 1 67 ? -33.992 14.953 -36.645 1.00 31.02 67 ASN A C 1
ATOM 524 O O . ASN A 1 67 ? -34.884 15.135 -35.824 1.00 31.02 67 ASN A O 1
ATOM 528 N N . THR A 1 68 ? -32.822 15.568 -36.436 1.00 31.00 68 THR A N 1
ATOM 529 C CA . THR A 1 68 ? -32.368 16.775 -37.153 1.00 31.00 68 THR A CA 1
ATOM 530 C C . THR A 1 68 ? -30.886 17.066 -36.852 1.00 31.00 68 THR A C 1
ATOM 532 O O . THR A 1 68 ? -30.395 16.816 -35.758 1.00 31.00 68 THR A O 1
ATOM 535 N N . ALA A 1 69 ? -30.224 17.587 -37.883 1.00 29.33 69 ALA A N 1
ATOM 536 C CA . ALA A 1 69 ? -28.838 18.003 -38.082 1.00 29.33 69 ALA A CA 1
ATOM 537 C C . ALA A 1 69 ? -28.009 18.561 -36.902 1.00 29.33 69 ALA A C 1
ATOM 539 O O . ALA A 1 69 ? -28.394 19.537 -36.270 1.00 29.33 69 ALA A O 1
ATOM 540 N N . SER A 1 70 ? -26.756 18.100 -36.821 1.00 30.81 70 SER A N 1
ATOM 541 C CA . SER A 1 70 ? -25.579 18.975 -36.960 1.00 30.81 70 SER A CA 1
ATOM 542 C C . SER A 1 70 ? -24.349 18.147 -37.352 1.00 30.81 70 SER A C 1
ATOM 544 O O . SER A 1 70 ? -23.926 17.256 -36.619 1.00 30.81 70 SER A O 1
ATOM 546 N N . ASN A 1 71 ? -23.818 18.441 -38.539 1.00 32.47 71 ASN A N 1
ATOM 547 C CA . ASN A 1 71 ? -22.606 17.875 -39.125 1.00 32.47 71 ASN A CA 1
ATOM 548 C C . ASN A 1 71 ? -21.381 18.116 -38.239 1.00 32.47 71 ASN A C 1
ATOM 550 O O . ASN A 1 71 ? -21.082 19.273 -37.981 1.00 32.47 71 ASN A O 1
ATOM 554 N N . LEU A 1 72 ? -20.628 17.066 -37.909 1.00 32.72 72 LEU A N 1
ATOM 555 C CA . LEU A 1 72 ? -19.163 17.075 -37.816 1.00 32.72 72 LEU A CA 1
ATOM 556 C C . LEU A 1 72 ? -18.696 15.623 -37.991 1.00 32.72 72 LEU A C 1
ATOM 558 O O . LEU A 1 72 ? -19.001 14.752 -37.183 1.00 32.72 72 LEU A O 1
ATOM 562 N N . ASN A 1 73 ? -18.024 15.372 -39.109 1.00 30.61 73 ASN A N 1
ATOM 563 C CA . ASN A 1 73 ? -17.504 14.078 -39.533 1.00 30.61 73 ASN A CA 1
ATOM 564 C C . ASN A 1 73 ? -16.028 13.997 -39.093 1.00 30.61 73 ASN A C 1
ATOM 566 O O . ASN A 1 73 ? -15.267 14.874 -39.509 1.00 30.61 73 ASN A O 1
ATOM 570 N N . PRO A 1 74 ? -15.591 13.017 -38.283 1.00 36.91 74 PRO A N 1
ATOM 571 C CA . PRO A 1 74 ? -14.180 12.804 -38.004 1.00 36.91 74 PRO A CA 1
ATOM 572 C C . PRO A 1 74 ? -13.760 11.440 -38.554 1.00 36.91 74 PRO A C 1
ATOM 574 O O . PRO A 1 74 ? -13.961 10.442 -37.883 1.00 36.91 74 PRO A O 1
ATOM 577 N N . ASP A 1 75 ? -13.186 11.388 -39.755 1.00 30.28 75 ASP A N 1
ATOM 578 C CA . ASP A 1 75 ? -12.478 10.194 -40.230 1.00 30.28 75 ASP A CA 1
ATOM 579 C C . ASP A 1 75 ? -11.478 10.569 -41.331 1.00 30.28 75 ASP A C 1
ATOM 581 O O . ASP A 1 75 ? -11.791 10.584 -42.520 1.00 30.28 75 ASP A O 1
ATOM 585 N N . THR A 1 76 ? -10.241 10.840 -40.911 1.00 33.41 76 THR A N 1
ATOM 586 C CA . THR A 1 76 ? -9.057 10.626 -41.749 1.00 33.41 76 THR A CA 1
ATOM 587 C C . THR A 1 76 ? -7.955 10.052 -40.856 1.00 33.41 76 THR A C 1
ATOM 589 O O . THR A 1 76 ? -7.448 10.770 -39.991 1.00 33.41 76 THR A O 1
ATOM 592 N N . PRO A 1 77 ? -7.545 8.784 -41.028 1.00 32.81 77 PRO A N 1
ATOM 593 C CA . PRO A 1 77 ? -6.388 8.255 -40.329 1.00 32.81 77 PRO A CA 1
ATOM 594 C C . PRO A 1 77 ? -5.130 8.753 -41.044 1.00 32.81 77 PRO A C 1
ATOM 596 O O . PRO A 1 77 ? -4.774 8.272 -42.118 1.00 32.81 77 PRO A O 1
ATOM 599 N N . GLN A 1 78 ? -4.453 9.744 -40.461 1.00 29.48 78 GLN A N 1
ATOM 600 C CA . GLN A 1 78 ? -3.088 10.069 -40.861 1.00 29.48 78 GLN A CA 1
ATOM 601 C C . GLN A 1 78 ? -2.148 8.979 -40.343 1.00 29.48 78 GLN A C 1
ATOM 603 O O . GLN A 1 78 ? -1.793 8.926 -39.168 1.00 29.48 78 GLN A O 1
ATOM 608 N N . THR A 1 79 ? -1.724 8.113 -41.256 1.00 35.19 79 THR A N 1
ATOM 609 C CA . THR A 1 79 ? -0.517 7.302 -41.129 1.00 35.19 79 THR A CA 1
ATOM 610 C C . THR A 1 79 ? 0.694 8.231 -41.071 1.00 35.19 79 THR A C 1
ATOM 612 O O . THR A 1 79 ? 1.185 8.683 -42.103 1.00 35.19 79 THR A O 1
ATOM 615 N N . SER A 1 80 ? 1.186 8.540 -39.871 1.00 31.52 80 SER A N 1
ATOM 616 C CA . SER A 1 80 ? 2.523 9.108 -39.715 1.00 31.52 80 SER A CA 1
ATOM 617 C C . SER A 1 80 ? 3.519 7.972 -39.498 1.00 31.52 80 SER A C 1
ATOM 619 O O . SER A 1 80 ? 3.685 7.479 -38.381 1.00 31.52 80 SER A O 1
ATOM 621 N N . GLU A 1 81 ? 4.195 7.567 -40.570 1.00 34.59 81 GLU A N 1
ATOM 622 C CA . GLU A 1 81 ? 5.496 6.909 -40.486 1.00 34.59 81 GLU A CA 1
ATOM 623 C C . GLU A 1 81 ? 6.456 7.841 -39.734 1.00 34.59 81 GLU A C 1
ATOM 625 O O . GLU A 1 81 ? 7.017 8.785 -40.293 1.00 34.59 81 GLU A O 1
ATOM 630 N N . ARG A 1 82 ? 6.647 7.607 -38.434 1.00 32.09 82 ARG A N 1
ATOM 631 C CA . ARG A 1 82 ? 7.773 8.189 -37.706 1.00 32.09 82 ARG A CA 1
ATOM 632 C C . ARG A 1 82 ? 8.930 7.209 -37.761 1.00 32.09 82 ARG A C 1
ATOM 634 O O . ARG A 1 82 ? 8.938 6.192 -37.075 1.00 32.09 82 ARG A O 1
ATOM 641 N N . ARG A 1 83 ? 9.910 7.566 -38.596 1.00 29.98 83 ARG A N 1
ATOM 642 C CA . ARG A 1 83 ? 11.290 7.075 -38.558 1.00 29.98 83 ARG A CA 1
ATOM 643 C C . ARG A 1 83 ? 11.732 6.860 -37.110 1.00 29.98 83 ARG A C 1
ATOM 645 O O . ARG A 1 83 ? 11.817 7.816 -36.340 1.00 29.98 83 ARG A O 1
ATOM 652 N N . ALA A 1 84 ? 12.073 5.619 -36.786 1.00 29.70 84 ALA A N 1
ATOM 653 C CA . ALA A 1 84 ? 12.955 5.316 -35.676 1.00 29.70 84 ALA A CA 1
ATOM 654 C C . ALA A 1 84 ? 14.296 6.018 -35.941 1.00 29.70 84 ALA A C 1
ATOM 656 O O . ALA A 1 84 ? 15.069 5.611 -36.808 1.00 29.70 84 ALA A O 1
ATOM 657 N N . LEU A 1 85 ? 14.544 7.116 -35.230 1.00 28.45 85 LEU A N 1
ATOM 658 C CA . LEU A 1 85 ? 15.881 7.671 -35.080 1.00 28.45 85 LEU A CA 1
ATOM 659 C C . LEU A 1 85 ? 16.641 6.719 -34.153 1.00 28.45 85 LEU A C 1
ATOM 661 O O . LEU A 1 85 ? 16.540 6.806 -32.932 1.00 28.45 85 LEU A O 1
ATOM 665 N N . LEU A 1 86 ? 17.372 5.777 -34.752 1.00 28.64 86 LEU A N 1
ATOM 666 C CA . LEU A 1 86 ? 18.505 5.146 -34.090 1.00 28.64 86 LEU A CA 1
ATOM 667 C C . LEU A 1 86 ? 19.517 6.255 -33.790 1.00 28.64 86 LEU A C 1
ATOM 669 O O . LEU A 1 86 ? 20.271 6.681 -34.661 1.00 28.64 86 LEU A O 1
ATOM 673 N N . LEU A 1 87 ? 19.503 6.744 -32.555 1.00 26.67 87 LEU A N 1
ATOM 674 C CA . LEU A 1 87 ? 20.609 7.506 -31.998 1.00 26.67 87 LEU A CA 1
ATOM 675 C C . LEU A 1 87 ? 21.715 6.505 -31.662 1.00 26.67 87 LEU A C 1
ATOM 677 O O . LEU A 1 87 ? 21.774 5.944 -30.571 1.00 26.67 87 LEU A O 1
ATOM 681 N N . THR A 1 88 ? 22.585 6.246 -32.633 1.00 28.84 88 THR A N 1
ATOM 682 C CA . THR A 1 88 ? 23.941 5.791 -32.337 1.00 28.84 88 THR A CA 1
ATOM 683 C C . THR A 1 88 ? 24.651 6.932 -31.623 1.00 28.84 88 THR A C 1
ATOM 685 O O . THR A 1 88 ? 24.901 7.977 -32.227 1.00 28.84 88 THR A O 1
ATOM 688 N N . ASN A 1 89 ? 24.953 6.734 -30.339 1.00 28.19 89 ASN A N 1
ATOM 689 C CA . ASN A 1 89 ? 25.852 7.595 -29.580 1.00 28.19 89 ASN A CA 1
ATOM 690 C C . ASN A 1 89 ? 27.189 7.649 -30.319 1.00 28.19 89 ASN A C 1
ATOM 692 O O . ASN A 1 89 ? 27.989 6.719 -30.251 1.00 28.19 89 ASN A O 1
ATOM 696 N N . THR A 1 90 ? 27.398 8.725 -31.067 1.00 28.88 90 THR A N 1
ATOM 697 C CA . THR A 1 90 ? 28.720 9.080 -31.558 1.00 28.88 90 THR A CA 1
ATOM 698 C C . THR A 1 90 ? 29.326 9.909 -30.442 1.00 28.88 90 THR A C 1
ATOM 700 O O . THR A 1 90 ? 28.892 11.034 -30.204 1.00 28.88 90 THR A O 1
ATOM 703 N N . GLU A 1 91 ? 30.255 9.316 -29.697 1.00 33.78 91 GLU A N 1
ATOM 704 C CA . GLU A 1 91 ? 31.110 10.048 -28.770 1.00 33.78 91 GLU A CA 1
ATOM 705 C C . GLU A 1 91 ? 31.967 11.015 -29.593 1.00 33.78 91 GLU A C 1
ATOM 707 O O . GLU A 1 91 ? 33.033 10.669 -30.098 1.00 33.78 91 GLU A O 1
ATOM 712 N N . THR A 1 92 ? 31.486 12.242 -29.775 1.00 32.84 92 THR A N 1
ATOM 713 C CA . THR A 1 92 ? 32.358 13.355 -30.135 1.00 32.84 92 THR A CA 1
ATOM 714 C C . THR A 1 92 ? 33.134 13.728 -28.882 1.00 32.84 92 THR A C 1
ATOM 716 O O . THR A 1 92 ? 32.615 14.380 -27.977 1.00 32.84 92 THR A O 1
ATOM 719 N N . ALA A 1 93 ? 34.370 13.238 -28.813 1.00 35.56 93 ALA A N 1
ATOM 720 C CA . ALA A 1 93 ? 35.361 13.700 -27.862 1.00 35.56 93 ALA A CA 1
ATOM 721 C C . ALA A 1 93 ? 35.694 15.165 -28.181 1.00 35.56 93 ALA A C 1
ATOM 723 O O . ALA A 1 93 ? 36.464 15.449 -29.100 1.00 35.56 93 ALA A O 1
ATOM 724 N N . ASP A 1 94 ? 35.102 16.092 -27.431 1.00 37.81 94 ASP A N 1
ATOM 725 C CA . ASP A 1 94 ? 35.571 17.472 -27.403 1.00 37.81 94 ASP A CA 1
ATOM 726 C C . ASP A 1 94 ? 36.967 17.502 -26.767 1.00 37.81 94 ASP A C 1
ATOM 728 O O . ASP A 1 94 ? 37.188 17.018 -25.654 1.00 37.81 94 ASP A O 1
ATOM 732 N N . ALA A 1 95 ? 37.920 18.077 -27.500 1.00 47.94 95 ALA A N 1
ATOM 733 C CA . ALA A 1 95 ? 39.343 18.145 -27.166 1.00 47.94 95 ALA A CA 1
ATOM 734 C C . ALA A 1 95 ? 39.685 19.096 -25.996 1.00 47.94 95 ALA A C 1
ATOM 736 O O . ALA A 1 95 ? 40.853 19.388 -25.751 1.00 47.94 95 ALA A O 1
ATOM 737 N N . GLU A 1 96 ? 38.694 19.547 -25.229 1.00 47.72 96 GLU A N 1
ATOM 738 C CA . GLU A 1 96 ? 38.889 20.310 -24.000 1.00 47.72 96 GLU A CA 1
ATOM 739 C C . GLU A 1 96 ? 38.172 19.594 -22.856 1.00 47.72 96 GLU A C 1
ATOM 741 O O . GLU A 1 96 ? 36.982 19.786 -22.621 1.00 47.72 96 GLU A O 1
ATOM 746 N N . GLY A 1 97 ? 38.909 18.735 -22.146 1.00 42.59 97 GLY A N 1
ATOM 747 C CA . GLY A 1 97 ? 38.430 17.918 -21.029 1.00 42.59 97 GLY A CA 1
ATOM 748 C C . GLY A 1 97 ? 37.934 18.721 -19.821 1.00 42.59 97 GLY A C 1
ATOM 749 O O . GLY A 1 97 ? 38.552 18.710 -18.758 1.00 42.59 97 GLY A O 1
ATOM 750 N N . LYS A 1 98 ? 36.792 19.397 -19.959 1.00 39.50 98 LYS A N 1
ATOM 751 C CA . LYS A 1 98 ? 36.021 19.990 -18.868 1.00 39.50 98 LYS A CA 1
ATOM 752 C C . LYS A 1 98 ? 34.594 19.475 -18.930 1.00 39.50 98 LYS A C 1
ATOM 754 O O . LYS A 1 98 ? 33.698 20.094 -19.497 1.00 39.50 98 LYS A O 1
ATOM 759 N N . THR A 1 99 ? 34.386 18.337 -18.282 1.00 37.22 99 THR A N 1
ATOM 760 C CA . THR A 1 99 ? 33.066 17.825 -17.929 1.00 37.22 99 THR A CA 1
ATOM 761 C C . THR A 1 99 ? 32.332 18.912 -17.140 1.00 37.22 99 THR A C 1
ATOM 763 O O . THR A 1 99 ? 32.671 19.186 -15.989 1.00 37.22 99 THR A O 1
ATOM 766 N N . LYS A 1 100 ? 31.345 19.575 -17.754 1.00 36.28 100 LYS A N 1
ATOM 767 C CA . LYS A 1 100 ? 30.405 20.442 -17.034 1.00 36.28 100 LYS A CA 1
ATOM 768 C C . LYS A 1 100 ? 29.561 19.551 -16.126 1.00 36.28 100 LYS A C 1
ATOM 770 O O . LYS A 1 100 ? 28.529 19.028 -16.532 1.00 36.28 100 LYS A O 1
ATOM 775 N N . THR A 1 101 ? 30.010 19.360 -14.891 1.00 39.47 101 THR A N 1
ATOM 776 C CA . THR A 1 101 ? 29.157 18.891 -13.801 1.00 39.47 101 THR A CA 1
ATOM 777 C C . THR A 1 101 ? 27.994 19.864 -13.677 1.00 39.47 101 THR A C 1
ATOM 779 O O . THR A 1 101 ? 28.192 21.048 -13.406 1.00 39.47 101 THR A O 1
ATOM 782 N N . SER A 1 102 ? 26.779 19.380 -13.934 1.00 38.00 102 SER A N 1
ATOM 783 C CA . SER A 1 102 ? 25.555 20.128 -13.681 1.00 38.00 102 SER A CA 1
ATOM 784 C C . SER A 1 102 ? 25.540 20.533 -12.209 1.00 38.00 102 SER A C 1
ATOM 786 O O . SER A 1 102 ? 25.451 19.673 -11.330 1.00 38.00 102 SER A O 1
ATOM 788 N N . ASN A 1 103 ? 25.661 21.831 -11.942 1.00 37.12 103 ASN A N 1
ATOM 789 C CA . ASN A 1 103 ? 25.537 22.393 -10.606 1.00 37.12 103 ASN A CA 1
ATOM 790 C C . ASN A 1 103 ? 24.076 22.251 -10.158 1.00 37.12 103 ASN A C 1
ATOM 792 O O . ASN A 1 103 ? 23.274 23.160 -10.364 1.00 37.12 103 ASN A O 1
ATOM 796 N N . LEU A 1 104 ? 23.721 21.107 -9.565 1.00 45.66 104 LEU A N 1
ATOM 797 C CA . LEU A 1 104 ? 22.553 21.063 -8.694 1.00 45.66 104 LEU A CA 1
ATOM 798 C C . LEU A 1 104 ? 22.806 22.036 -7.530 1.00 45.66 104 LEU A C 1
ATOM 800 O O . LEU A 1 104 ? 23.931 22.079 -7.020 1.00 45.66 104 LEU A O 1
ATOM 804 N N . PRO A 1 105 ? 21.805 22.829 -7.116 1.00 42.56 105 PRO A N 1
ATOM 805 C CA . PRO A 1 105 ? 21.953 23.795 -6.036 1.00 42.56 105 PRO A CA 1
ATOM 806 C C . PRO A 1 105 ? 22.343 23.083 -4.734 1.00 42.56 105 PRO A C 1
ATOM 808 O O . PRO A 1 105 ? 21.533 22.463 -4.053 1.00 42.56 105 PRO A O 1
ATOM 811 N N . SER A 1 106 ? 23.630 23.166 -4.410 1.00 47.44 106 SER A N 1
ATOM 812 C CA . SER A 1 106 ? 24.236 22.662 -3.184 1.00 47.44 106 SER A CA 1
ATOM 813 C C . SER A 1 106 ? 24.200 23.760 -2.126 1.00 47.44 106 SER A C 1
ATOM 815 O O . SER A 1 106 ? 24.940 24.736 -2.250 1.00 47.44 106 SER A O 1
ATOM 817 N N . SER A 1 107 ? 23.381 23.597 -1.083 1.00 43.47 107 SER A N 1
ATOM 818 C CA . SER A 1 107 ? 23.769 23.894 0.315 1.00 43.47 107 SER A CA 1
ATOM 819 C C . SER A 1 107 ? 22.595 23.765 1.299 1.00 43.47 107 SER A C 1
ATOM 821 O O . SER A 1 107 ? 22.201 24.715 1.967 1.00 43.47 107 SER A O 1
ATOM 823 N N . ILE A 1 108 ? 22.073 22.547 1.463 1.00 48.94 108 ILE A N 1
ATOM 824 C CA . ILE A 1 108 ? 21.547 22.148 2.777 1.00 48.94 108 ILE A CA 1
ATOM 825 C C . ILE A 1 108 ? 22.754 21.596 3.548 1.00 48.94 108 ILE A C 1
ATOM 827 O O . ILE A 1 108 ? 23.471 20.768 2.980 1.00 48.94 108 ILE A O 1
ATOM 831 N N . PRO A 1 109 ? 23.035 22.037 4.789 1.00 51.62 109 PRO A N 1
ATOM 832 C CA . PRO A 1 109 ? 24.122 21.482 5.590 1.00 51.62 109 PRO A CA 1
ATOM 833 C C . PRO A 1 109 ? 23.962 19.958 5.715 1.00 51.62 109 PRO A C 1
ATOM 835 O O . PRO A 1 109 ? 23.110 19.466 6.450 1.00 51.62 109 PRO A O 1
ATOM 838 N N . GLN A 1 110 ? 24.767 19.202 4.965 1.00 54.81 110 GLN A N 1
ATOM 839 C CA . GLN A 1 110 ? 24.682 17.739 4.861 1.00 54.81 110 GLN A CA 1
ATOM 840 C C . GLN A 1 110 ? 25.037 17.005 6.165 1.00 54.81 110 GLN A C 1
ATOM 842 O O . GLN A 1 110 ? 24.827 15.801 6.263 1.00 54.81 110 GLN A O 1
ATOM 847 N N . SER A 1 111 ? 25.557 17.694 7.183 1.00 56.06 111 SER A N 1
ATOM 848 C CA . SER A 1 111 ? 26.174 17.059 8.353 1.00 56.06 111 SER A CA 1
ATOM 849 C C . SER A 1 111 ? 25.202 16.452 9.380 1.00 56.06 111 SER A C 1
ATOM 851 O O . SER A 1 111 ? 25.672 15.835 10.331 1.00 56.06 111 SER A O 1
ATOM 853 N N . ALA A 1 112 ? 23.877 16.572 9.209 1.00 65.56 112 ALA A N 1
ATOM 854 C CA . ALA A 1 112 ? 22.890 16.054 10.173 1.00 65.56 112 ALA A CA 1
ATOM 855 C C . ALA A 1 112 ? 21.949 14.954 9.640 1.00 65.56 112 ALA A C 1
ATOM 857 O O . ALA A 1 112 ? 21.226 14.341 10.428 1.00 65.56 112 ALA A O 1
ATOM 858 N N . PHE A 1 113 ? 21.923 14.693 8.329 1.00 84.62 113 PHE A N 1
ATOM 859 C CA . PHE A 1 113 ? 21.000 13.719 7.743 1.00 84.62 113 PHE A CA 1
ATOM 860 C C . PHE A 1 113 ? 21.701 12.383 7.483 1.00 84.62 113 PHE A C 1
ATOM 862 O O . PHE A 1 113 ? 22.496 12.254 6.557 1.00 84.62 113 PHE A O 1
ATOM 869 N N . ASP A 1 114 ? 21.383 11.384 8.304 1.00 91.75 114 ASP A N 1
ATOM 870 C CA . ASP A 1 114 ? 21.911 10.028 8.175 1.00 91.75 114 ASP A CA 1
ATOM 871 C C . ASP A 1 114 ? 20.832 9.082 7.639 1.00 91.75 114 ASP A C 1
ATOM 873 O O . ASP A 1 114 ? 19.972 8.596 8.380 1.00 91.75 114 ASP A O 1
ATOM 877 N N . LEU A 1 115 ? 20.892 8.802 6.335 1.00 91.94 115 LEU A N 1
ATOM 878 C CA . LEU A 1 115 ? 19.960 7.901 5.660 1.00 91.94 115 LEU A CA 1
ATOM 879 C C . LEU A 1 115 ? 20.038 6.455 6.192 1.00 91.94 115 LEU A C 1
ATOM 881 O O . LEU A 1 115 ? 19.099 5.685 5.996 1.00 91.94 115 LEU A O 1
ATOM 885 N N . ALA A 1 116 ? 21.124 6.062 6.869 1.00 94.19 116 ALA A N 1
ATOM 886 C CA . ALA A 1 116 ? 21.252 4.724 7.445 1.00 94.19 116 ALA A CA 1
ATOM 887 C C . ALA A 1 116 ? 20.290 4.490 8.622 1.00 94.19 116 ALA A C 1
ATOM 889 O O . ALA A 1 116 ? 19.969 3.341 8.923 1.00 94.19 116 ALA A O 1
ATOM 890 N N . LYS A 1 117 ? 19.788 5.561 9.256 1.00 94.75 117 LYS A N 1
ATOM 891 C CA . LYS A 1 117 ? 18.776 5.478 10.323 1.00 94.75 117 LYS A CA 1
ATOM 892 C C . LYS A 1 117 ? 17.376 5.166 9.799 1.00 94.75 117 LYS A C 1
ATOM 894 O O . LYS A 1 117 ? 16.529 4.710 10.562 1.00 94.75 117 LYS A O 1
ATOM 899 N N . PHE A 1 118 ? 17.129 5.410 8.514 1.00 97.06 118 PHE A N 1
ATOM 900 C CA . PHE A 1 118 ? 15.824 5.204 7.902 1.00 97.06 118 PHE A CA 1
ATOM 901 C C . PHE A 1 118 ? 15.654 3.752 7.467 1.00 97.06 118 PHE A C 1
ATOM 903 O O . PHE A 1 118 ? 16.525 3.155 6.824 1.00 97.06 118 PHE A O 1
ATOM 910 N N . ARG A 1 119 ? 14.488 3.184 7.773 1.00 97.12 119 ARG A N 1
ATOM 911 C CA . ARG A 1 119 ? 14.115 1.829 7.365 1.00 97.12 119 ARG A CA 1
ATOM 912 C C . ARG A 1 119 ? 13.730 1.828 5.890 1.00 97.12 119 ARG A C 1
ATOM 914 O O . ARG A 1 119 ? 12.559 1.940 5.552 1.00 97.12 119 ARG A O 1
ATOM 921 N N . MET A 1 120 ? 14.726 1.706 5.019 1.00 97.38 120 MET A N 1
ATOM 922 C CA . MET A 1 120 ? 14.552 1.584 3.568 1.00 97.38 120 MET A CA 1
ATOM 923 C C . MET A 1 120 ? 14.545 0.112 3.141 1.00 97.38 120 MET A C 1
ATOM 925 O O . MET A 1 120 ? 15.435 -0.657 3.520 1.00 97.38 120 MET A O 1
ATOM 929 N N . CYS A 1 121 ? 13.606 -0.283 2.284 1.00 98.06 121 CYS A N 1
ATOM 930 C CA . CYS A 1 121 ? 13.624 -1.581 1.622 1.00 98.06 121 CYS A CA 1
ATOM 931 C C . CYS A 1 121 ? 14.647 -1.585 0.478 1.00 98.06 121 CYS A C 1
ATOM 933 O O . CYS A 1 121 ? 14.338 -1.357 -0.690 1.00 98.06 121 CYS A O 1
ATOM 935 N N . ARG A 1 122 ? 15.903 -1.860 0.825 1.00 97.69 122 ARG A N 1
ATOM 936 C CA . ARG A 1 122 ? 17.014 -1.940 -0.128 1.00 97.69 122 ARG A CA 1
ATOM 937 C C . ARG A 1 122 ? 17.116 -3.344 -0.719 1.00 97.69 122 ARG A C 1
ATOM 939 O O . ARG A 1 122 ? 17.326 -4.315 0.017 1.00 97.69 122 ARG A O 1
ATOM 946 N N . VAL A 1 123 ? 17.017 -3.446 -2.043 1.00 97.88 123 VAL A N 1
ATOM 947 C CA . VAL A 1 123 ? 17.244 -4.703 -2.769 1.00 97.88 123 VAL A CA 1
ATOM 948 C C . VAL A 1 123 ? 18.711 -5.102 -2.614 1.00 97.88 123 VAL A C 1
ATOM 950 O O . VAL A 1 123 ? 19.603 -4.352 -3.006 1.00 97.88 123 VAL A O 1
ATOM 953 N N . THR A 1 124 ? 18.957 -6.258 -1.990 1.00 96.00 124 THR A N 1
ATOM 954 C CA . THR A 1 124 ? 20.308 -6.776 -1.724 1.00 96.00 124 THR A CA 1
ATOM 955 C C . THR A 1 124 ? 20.409 -8.269 -2.080 1.00 96.00 124 THR A C 1
ATOM 957 O O . THR A 1 124 ? 19.521 -9.031 -1.682 1.00 96.00 124 THR A O 1
ATOM 960 N N . PRO A 1 125 ? 21.475 -8.718 -2.785 1.00 96.44 125 PRO A N 1
ATOM 961 C CA . PRO A 1 125 ? 22.580 -7.927 -3.362 1.00 96.44 125 PRO A CA 1
ATOM 962 C C . PRO A 1 125 ? 22.127 -6.895 -4.414 1.00 96.44 125 PRO A C 1
ATOM 964 O O . PRO A 1 125 ? 20.958 -6.868 -4.789 1.00 96.44 125 PRO A O 1
ATOM 967 N N . GLN A 1 126 ? 23.043 -6.012 -4.834 1.00 96.62 126 GLN A N 1
ATOM 968 C CA . GLN A 1 126 ? 22.752 -4.948 -5.799 1.00 96.62 126 GLN A CA 1
ATOM 969 C C . GLN A 1 126 ? 22.113 -5.534 -7.073 1.00 96.62 126 GLN A C 1
ATOM 971 O O . GLN A 1 126 ? 22.699 -6.438 -7.675 1.00 96.62 126 GLN A O 1
ATOM 976 N N . PRO A 1 127 ? 20.930 -5.044 -7.491 1.00 97.31 127 PRO A N 1
ATOM 977 C CA . PRO A 1 127 ? 20.291 -5.516 -8.710 1.00 97.31 127 PRO A CA 1
ATOM 978 C C . PRO A 1 127 ? 21.101 -5.098 -9.944 1.00 97.31 127 PRO A C 1
ATOM 980 O O . PRO A 1 127 ? 21.680 -4.011 -9.982 1.00 97.31 127 PRO A O 1
ATOM 983 N N . VAL A 1 128 ? 21.130 -5.968 -10.956 1.00 97.38 128 VAL A N 1
ATOM 984 C CA . VAL A 1 128 ? 21.859 -5.764 -12.218 1.00 97.38 128 VAL A CA 1
ATOM 985 C C . VAL A 1 128 ? 20.852 -5.674 -13.354 1.00 97.38 128 VAL A C 1
ATOM 987 O O . VAL A 1 128 ? 20.009 -6.552 -13.489 1.00 97.38 128 VAL A O 1
ATOM 990 N N . GLU A 1 129 ? 20.932 -4.623 -14.166 1.00 96.31 129 GLU A N 1
ATOM 991 C CA . GLU A 1 129 ? 20.010 -4.380 -15.282 1.00 96.31 129 GLU A CA 1
ATOM 992 C C . GLU A 1 129 ? 19.875 -5.607 -16.204 1.00 96.31 129 GLU A C 1
ATOM 994 O O . GLU A 1 129 ? 20.867 -6.261 -16.528 1.00 96.31 129 GLU A O 1
ATOM 999 N N . LYS A 1 130 ? 18.642 -5.915 -16.630 1.00 95.44 130 LYS A N 1
ATOM 1000 C CA . LYS A 1 130 ? 18.248 -7.061 -17.477 1.00 95.44 130 LYS A CA 1
ATOM 1001 C C . LYS A 1 130 ? 18.437 -8.442 -16.843 1.00 95.44 130 LYS A C 1
ATOM 1003 O O . LYS A 1 130 ? 17.888 -9.412 -17.370 1.00 95.44 130 LYS A O 1
ATOM 1008 N N . ALA A 1 131 ? 19.135 -8.555 -15.716 1.00 97.06 131 ALA A N 1
ATOM 1009 C CA . ALA A 1 131 ? 19.216 -9.803 -14.969 1.00 97.06 131 ALA A CA 1
ATOM 1010 C C . ALA A 1 131 ? 17.848 -10.165 -14.358 1.00 97.06 131 ALA A C 1
ATOM 1012 O O . ALA A 1 131 ? 16.994 -9.284 -14.191 1.00 97.06 131 ALA A O 1
ATOM 1013 N N . PRO A 1 132 ? 17.621 -11.442 -14.005 1.00 97.50 132 PRO A N 1
ATOM 1014 C CA . PRO A 1 132 ? 16.479 -11.821 -13.187 1.00 97.50 132 PRO A CA 1
ATOM 1015 C C . PRO A 1 132 ? 16.428 -11.007 -11.892 1.00 97.50 132 PRO A C 1
ATOM 1017 O O . PRO A 1 132 ? 17.460 -10.599 -11.352 1.00 97.50 132 PRO A O 1
ATOM 1020 N N . ASN A 1 133 ? 15.221 -10.795 -11.379 1.00 96.38 133 ASN A N 1
ATOM 1021 C CA . ASN A 1 133 ? 15.014 -10.132 -10.101 1.00 96.38 133 ASN A CA 1
ATOM 1022 C C . ASN A 1 133 ? 15.820 -10.792 -8.980 1.00 96.38 133 ASN A C 1
ATOM 1024 O O . ASN A 1 133 ? 15.865 -12.016 -8.858 1.00 96.38 133 ASN A O 1
ATOM 1028 N N . VAL A 1 134 ? 16.401 -9.965 -8.114 1.00 96.94 134 VAL A N 1
ATOM 1029 C CA . VAL A 1 134 ? 17.171 -10.424 -6.963 1.00 96.94 134 VAL A CA 1
ATOM 1030 C C . VAL A 1 134 ? 16.216 -11.029 -5.928 1.00 96.94 134 VAL A C 1
ATOM 1032 O O . VAL A 1 134 ? 15.358 -10.312 -5.398 1.00 96.94 134 VAL A O 1
ATOM 1035 N N . PRO A 1 135 ? 16.349 -12.326 -5.591 1.00 94.56 135 PRO A N 1
ATOM 1036 C CA . PRO A 1 135 ? 15.559 -12.928 -4.531 1.00 94.56 135 PRO A CA 1
ATOM 1037 C C . PRO A 1 135 ? 16.073 -12.444 -3.171 1.00 94.56 135 PRO A C 1
ATOM 1039 O O . PRO A 1 135 ? 17.206 -12.716 -2.770 1.00 94.56 135 PRO A O 1
ATOM 1042 N N . MET A 1 136 ? 15.230 -11.728 -2.432 1.00 94.44 136 MET A N 1
ATOM 1043 C CA . MET A 1 136 ? 15.571 -11.232 -1.100 1.00 94.44 136 MET A CA 1
ATOM 1044 C C . MET A 1 136 ? 15.174 -12.251 -0.028 1.00 94.44 136 MET A C 1
ATOM 1046 O O . MET A 1 136 ? 14.022 -12.674 0.062 1.00 94.44 136 MET A O 1
ATOM 1050 N N . LYS A 1 137 ? 16.134 -12.634 0.820 1.00 90.62 137 LYS A N 1
ATOM 1051 C CA . LYS A 1 137 ? 15.906 -13.603 1.903 1.00 90.62 137 LYS A CA 1
ATOM 1052 C C . LYS A 1 137 ? 14.940 -13.052 2.956 1.00 90.62 137 LYS A C 1
ATOM 1054 O O . LYS A 1 137 ? 15.043 -11.883 3.332 1.00 90.62 137 LYS A O 1
ATOM 1059 N N . ARG A 1 138 ? 14.098 -13.940 3.504 1.00 87.62 138 ARG A N 1
ATOM 1060 C CA . ARG A 1 138 ? 13.161 -13.670 4.616 1.00 87.62 138 ARG A CA 1
ATOM 1061 C C . ARG A 1 138 ? 12.112 -12.595 4.316 1.00 87.62 138 ARG A C 1
ATOM 1063 O O . ARG A 1 138 ? 11.633 -11.931 5.229 1.00 87.62 138 ARG A O 1
ATOM 1070 N N . LEU A 1 139 ? 11.769 -12.395 3.046 1.00 92.00 139 LEU A N 1
ATOM 1071 C CA . LEU A 1 139 ? 10.616 -11.579 2.699 1.00 92.00 139 LEU A CA 1
ATOM 1072 C C . LEU A 1 139 ? 9.363 -12.441 2.668 1.00 92.00 139 LEU A C 1
ATOM 1074 O O . LEU A 1 139 ? 9.315 -13.436 1.953 1.00 92.00 139 LEU A O 1
ATOM 1078 N N . ALA A 1 140 ? 8.331 -12.007 3.386 1.00 94.06 140 ALA A N 1
ATOM 1079 C CA . ALA A 1 140 ? 7.017 -12.627 3.288 1.00 94.06 140 ALA A CA 1
ATOM 1080 C C . ALA A 1 140 ? 6.344 -12.382 1.926 1.00 94.06 140 ALA A C 1
ATOM 1082 O O . ALA A 1 140 ? 5.499 -13.163 1.498 1.00 94.06 140 ALA A O 1
ATOM 1083 N N . MET A 1 141 ? 6.706 -11.287 1.249 1.00 95.69 141 MET A N 1
ATOM 1084 C CA . MET A 1 141 ? 6.214 -10.929 -0.081 1.00 95.69 141 MET A CA 1
ATOM 1085 C C . MET A 1 141 ? 7.377 -10.399 -0.934 1.00 95.69 141 MET A C 1
ATOM 1087 O O . MET A 1 141 ? 8.116 -9.531 -0.463 1.00 95.69 141 MET A O 1
ATOM 1091 N N . PRO A 1 142 ? 7.574 -10.903 -2.166 1.00 95.25 142 PRO A N 1
ATOM 1092 C CA . PRO A 1 142 ? 8.701 -10.508 -3.002 1.00 95.25 142 PRO A CA 1
ATOM 1093 C C . PRO A 1 142 ? 8.560 -9.073 -3.528 1.00 95.25 142 PRO A C 1
ATOM 1095 O O . PRO A 1 142 ? 7.461 -8.597 -3.810 1.00 95.25 142 PRO A O 1
ATOM 1098 N N . ILE A 1 143 ? 9.699 -8.408 -3.733 1.00 96.75 143 ILE A N 1
ATOM 1099 C CA . ILE A 1 143 ? 9.773 -7.126 -4.441 1.00 96.75 143 ILE A CA 1
ATOM 1100 C C . ILE A 1 143 ? 9.845 -7.408 -5.948 1.00 96.75 143 ILE A C 1
ATOM 1102 O O . ILE A 1 143 ? 10.906 -7.747 -6.467 1.00 96.75 143 ILE A O 1
ATOM 1106 N N . GLU A 1 144 ? 8.704 -7.307 -6.635 1.00 95.19 144 GLU A N 1
ATOM 1107 C CA . GLU A 1 144 ? 8.563 -7.688 -8.055 1.00 95.19 144 GLU A CA 1
ATOM 1108 C C . GLU A 1 144 ? 9.122 -6.648 -9.040 1.00 95.19 144 GLU A C 1
ATOM 1110 O O . GLU A 1 144 ? 9.553 -6.999 -10.131 1.00 95.19 144 GLU A O 1
ATOM 1115 N N . TYR A 1 145 ? 9.128 -5.367 -8.673 1.00 96.56 145 TYR A N 1
ATOM 1116 C CA . TYR A 1 145 ? 9.466 -4.270 -9.587 1.00 96.56 145 TYR A CA 1
ATOM 1117 C C . TYR A 1 145 ? 10.834 -3.698 -9.227 1.00 96.56 145 TYR A C 1
ATOM 1119 O O . TYR A 1 145 ? 10.937 -2.693 -8.518 1.00 96.56 145 TYR A O 1
ATOM 1127 N N . GLN A 1 146 ? 11.886 -4.393 -9.659 1.00 97.38 146 GLN A N 1
ATOM 1128 C CA . GLN A 1 146 ? 13.265 -4.046 -9.326 1.00 97.38 146 GLN A CA 1
ATOM 1129 C C . GLN A 1 146 ? 13.918 -3.223 -10.430 1.00 97.38 146 GLN A C 1
ATOM 1131 O O . GLN A 1 146 ? 13.729 -3.516 -11.612 1.00 97.38 146 GLN A O 1
ATOM 1136 N N . CYS A 1 147 ? 14.703 -2.213 -10.054 1.00 97.00 147 CYS A N 1
ATOM 1137 C CA . CYS A 1 147 ? 15.417 -1.382 -11.019 1.00 97.00 147 CYS A CA 1
ATOM 1138 C C . CYS A 1 147 ? 16.869 -1.108 -10.611 1.00 97.00 147 CYS A C 1
ATOM 1140 O O . CYS A 1 147 ? 17.227 -1.170 -9.433 1.00 97.00 147 CYS A O 1
ATOM 1142 N N . ALA A 1 148 ? 17.695 -0.835 -11.617 1.00 97.00 148 ALA A N 1
ATOM 1143 C CA . ALA A 1 148 ? 19.119 -0.547 -11.515 1.00 97.00 148 ALA A CA 1
ATOM 1144 C C . ALA A 1 148 ? 19.559 0.396 -12.648 1.00 97.00 148 ALA A C 1
ATOM 1146 O O . ALA A 1 148 ? 18.770 0.747 -13.519 1.00 97.00 148 ALA A O 1
ATOM 1147 N N . GLY A 1 149 ? 20.831 0.786 -12.656 1.00 94.88 149 GLY A N 1
ATOM 1148 C CA . GLY A 1 149 ? 21.408 1.608 -13.717 1.00 94.88 149 GLY A CA 1
ATOM 1149 C C . GLY A 1 149 ? 21.211 3.111 -13.513 1.00 94.88 149 GLY A C 1
ATOM 1150 O O . GLY A 1 149 ? 20.583 3.573 -12.560 1.00 94.88 149 GLY A O 1
ATOM 1151 N N . LYS A 1 150 ? 21.777 3.888 -14.442 1.00 93.12 150 LYS A N 1
ATOM 1152 C CA . LYS A 1 150 ? 21.915 5.346 -14.317 1.00 93.12 150 LYS A CA 1
ATOM 1153 C C . LYS A 1 150 ? 20.592 6.089 -14.050 1.00 93.12 150 LYS A C 1
ATOM 1155 O O . LYS A 1 150 ? 20.609 6.963 -13.183 1.00 93.12 150 LYS A O 1
ATOM 1160 N N . PRO A 1 151 ? 19.459 5.789 -14.722 1.00 91.88 151 PRO A N 1
ATOM 1161 C CA . PRO A 1 151 ? 18.212 6.502 -14.443 1.00 91.88 151 PRO A CA 1
ATOM 1162 C C . PRO A 1 151 ? 17.683 6.222 -13.030 1.00 91.88 151 PRO A C 1
ATOM 1164 O O . PRO A 1 151 ? 17.230 7.144 -12.352 1.00 91.88 151 PRO A O 1
ATOM 1167 N N . TYR A 1 152 ? 17.811 4.982 -12.547 1.00 94.31 152 TYR A N 1
ATOM 1168 C CA . TYR A 1 152 ? 17.476 4.634 -11.166 1.00 94.31 152 TYR A CA 1
ATOM 1169 C C . TYR A 1 152 ? 18.367 5.367 -10.162 1.00 94.31 152 TYR A C 1
ATOM 1171 O O . TYR A 1 152 ? 17.856 5.911 -9.186 1.00 94.31 152 TYR A O 1
ATOM 1179 N N . ASP A 1 153 ? 19.676 5.435 -10.404 1.00 93.62 153 ASP A N 1
ATOM 1180 C CA . ASP A 1 153 ? 20.601 6.113 -9.491 1.00 93.62 153 ASP A CA 1
ATOM 1181 C C . ASP A 1 153 ? 20.319 7.621 -9.395 1.00 93.62 153 ASP A C 1
ATOM 1183 O O . ASP A 1 153 ? 20.398 8.197 -8.307 1.00 93.62 153 ASP A O 1
ATOM 1187 N N . GLN A 1 154 ? 19.939 8.258 -10.508 1.00 91.06 154 GLN A N 1
ATOM 1188 C CA . GLN A 1 154 ? 19.503 9.658 -10.528 1.00 91.06 154 GLN A CA 1
ATOM 1189 C C . GLN A 1 154 ? 18.210 9.855 -9.731 1.00 91.06 154 GLN A C 1
ATOM 1191 O O . GLN A 1 154 ? 18.162 10.711 -8.847 1.00 91.06 154 GLN A O 1
ATOM 1196 N N . PHE A 1 155 ? 17.195 9.027 -9.992 1.00 91.75 155 PHE A N 1
ATOM 1197 C CA . PHE A 1 155 ? 15.941 9.039 -9.242 1.00 91.75 155 PHE A CA 1
ATOM 1198 C C . PHE A 1 155 ? 16.171 8.839 -7.737 1.00 91.75 155 PHE A C 1
ATOM 1200 O O . PHE A 1 155 ? 15.638 9.591 -6.925 1.00 91.75 155 PHE A O 1
ATOM 1207 N N . ALA A 1 156 ? 16.991 7.859 -7.352 1.00 93.56 156 ALA A N 1
ATOM 1208 C CA . ALA A 1 156 ? 17.276 7.564 -5.954 1.00 93.56 156 ALA A CA 1
ATOM 1209 C C . ALA A 1 156 ? 17.956 8.746 -5.246 1.00 93.56 156 ALA A C 1
ATOM 1211 O O . ALA A 1 156 ? 17.616 9.046 -4.107 1.00 93.56 156 ALA A O 1
ATOM 1212 N N . SER A 1 157 ? 18.856 9.466 -5.923 1.00 92.06 157 SER A N 1
ATOM 1213 C CA . SER A 1 157 ? 19.467 10.681 -5.364 1.00 92.06 157 SER A CA 1
ATOM 1214 C C . SER A 1 157 ? 18.454 11.806 -5.142 1.00 92.06 157 SER A C 1
ATOM 1216 O O . SER A 1 157 ? 18.516 12.480 -4.116 1.00 92.06 157 SER A O 1
ATOM 1218 N N . LEU A 1 158 ? 17.501 11.995 -6.060 1.00 90.25 158 LEU A N 1
ATOM 1219 C CA . LEU A 1 158 ? 16.415 12.962 -5.869 1.00 90.25 158 LEU A CA 1
ATOM 1220 C C . LEU A 1 158 ? 15.497 12.550 -4.711 1.00 90.25 158 LEU A C 1
ATOM 1222 O O . LEU A 1 158 ? 15.127 13.378 -3.879 1.00 90.25 158 LEU A O 1
ATOM 1226 N N . LEU A 1 159 ? 15.176 11.256 -4.617 1.00 92.25 159 LEU A N 1
ATOM 1227 C CA . LEU A 1 159 ? 14.365 10.712 -3.532 1.00 92.25 159 LEU A CA 1
ATOM 1228 C C . LEU A 1 159 ? 15.026 10.940 -2.165 1.00 92.25 159 LEU A C 1
ATOM 1230 O O . LEU A 1 159 ? 14.346 11.331 -1.225 1.00 92.25 159 LEU A O 1
ATOM 1234 N N . GLU A 1 160 ? 16.342 10.756 -2.049 1.00 93.75 160 GLU A N 1
ATOM 1235 C CA . GLU A 1 160 ? 17.091 11.042 -0.817 1.00 93.75 160 GLU A CA 1
ATOM 1236 C C . GLU A 1 160 ? 17.017 12.521 -0.408 1.00 93.75 160 GLU A C 1
ATOM 1238 O O . GLU A 1 160 ? 16.872 12.819 0.781 1.00 93.75 160 GLU A O 1
ATOM 1243 N N . GLY A 1 161 ? 17.037 13.442 -1.379 1.00 91.75 161 GLY A N 1
ATOM 1244 C CA . GLY A 1 161 ? 16.792 14.868 -1.141 1.00 91.75 161 GLY A CA 1
ATOM 1245 C C . GLY A 1 161 ? 15.409 15.127 -0.537 1.00 91.75 161 GLY A C 1
ATOM 1246 O O . GLY A 1 161 ? 15.295 15.821 0.477 1.00 91.75 161 GLY A O 1
ATOM 1247 N N . ILE A 1 162 ? 14.371 14.488 -1.087 1.00 91.94 162 ILE A N 1
ATOM 1248 C CA . ILE A 1 162 ? 13.010 14.565 -0.542 1.00 91.94 162 ILE A CA 1
ATOM 1249 C C . ILE A 1 162 ? 12.931 13.987 0.863 1.00 91.94 162 ILE A C 1
ATOM 1251 O O . ILE A 1 162 ? 12.349 14.628 1.732 1.00 91.94 162 ILE A O 1
ATOM 1255 N N . ILE A 1 163 ? 13.521 12.815 1.113 1.00 94.44 163 ILE A N 1
ATOM 1256 C CA . ILE A 1 163 ? 13.511 12.208 2.452 1.00 94.44 163 ILE A CA 1
ATOM 1257 C C . ILE A 1 163 ? 14.114 13.187 3.460 1.00 94.44 163 ILE A C 1
ATOM 1259 O O . ILE A 1 163 ? 13.530 13.412 4.518 1.00 94.44 163 ILE A O 1
ATOM 1263 N N . SER A 1 164 ? 15.247 13.808 3.122 1.00 93.56 164 SER A N 1
ATOM 1264 C CA . SER A 1 164 ? 15.889 14.801 3.982 1.00 93.56 164 SER A CA 1
ATOM 1265 C C . SER A 1 164 ? 14.967 15.984 4.272 1.00 93.56 164 SER A C 1
ATOM 1267 O O . SER A 1 164 ? 14.727 16.308 5.436 1.00 93.56 164 SER A O 1
ATOM 1269 N N . LYS A 1 165 ? 14.382 16.586 3.231 1.00 92.19 165 LYS A N 1
ATOM 1270 C CA . LYS A 1 165 ? 13.469 17.726 3.359 1.00 92.19 165 LYS A CA 1
ATOM 1271 C C . LYS A 1 165 ? 12.223 17.381 4.181 1.00 92.19 165 LYS A C 1
ATOM 1273 O O . LYS A 1 165 ? 11.936 18.064 5.163 1.00 92.19 165 LYS A O 1
ATOM 1278 N N . THR A 1 166 ? 11.526 16.300 3.830 1.00 93.06 166 THR A N 1
ATOM 1279 C CA . THR A 1 166 ? 10.316 15.846 4.527 1.00 93.06 166 THR A CA 1
ATOM 1280 C C . 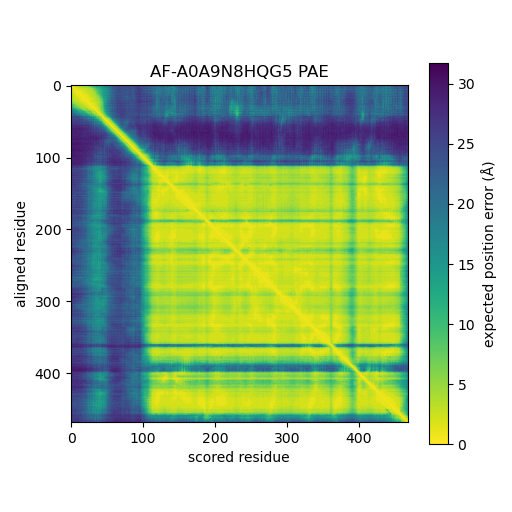THR A 1 166 ? 10.609 15.501 5.982 1.00 93.06 166 THR A C 1
ATOM 1282 O O . THR A 1 166 ? 9.841 15.887 6.859 1.00 93.06 166 THR A O 1
ATOM 1285 N N . TYR A 1 167 ? 11.734 14.846 6.278 1.00 93.81 167 TYR A N 1
ATOM 1286 C CA . TYR A 1 167 ? 12.122 14.561 7.657 1.00 93.81 167 TYR A CA 1
ATOM 1287 C C . TYR A 1 167 ? 12.318 15.846 8.472 1.00 93.81 167 TYR A C 1
ATOM 1289 O O . TYR A 1 167 ? 11.820 15.938 9.589 1.00 93.81 167 TYR A O 1
ATOM 1297 N N . GLN A 1 168 ? 12.974 16.870 7.917 1.00 93.00 168 GLN A N 1
ATOM 1298 C CA . GLN A 1 168 ? 13.132 18.157 8.605 1.00 93.00 168 GLN A CA 1
ATOM 1299 C C . GLN A 1 168 ? 11.787 18.859 8.850 1.00 93.00 168 GLN A C 1
ATOM 1301 O O . GLN A 1 168 ? 11.585 19.456 9.907 1.00 93.00 168 GLN A O 1
ATOM 1306 N N . GLU A 1 169 ? 10.855 18.787 7.900 1.00 92.88 169 GLU A N 1
ATOM 1307 C CA . GLU A 1 169 ? 9.498 19.327 8.056 1.00 92.88 169 GLU A CA 1
ATOM 1308 C C . GLU A 1 169 ? 8.711 18.579 9.145 1.00 92.88 169 GLU A C 1
ATOM 1310 O O . GLU A 1 169 ? 8.122 19.210 10.023 1.00 92.88 169 GLU A O 1
ATOM 1315 N N . LYS A 1 170 ? 8.762 17.241 9.147 1.00 92.69 170 LYS A N 1
ATOM 1316 C CA . LYS A 1 170 ? 8.118 16.384 10.157 1.00 92.69 170 LYS A CA 1
ATOM 1317 C C . LYS A 1 170 ? 8.708 16.602 11.552 1.00 92.69 170 LYS A C 1
ATOM 1319 O O . LYS A 1 170 ? 7.948 16.784 12.500 1.00 92.69 170 LYS A O 1
ATOM 1324 N N . MET A 1 171 ? 10.034 16.697 11.664 1.00 90.75 171 MET A N 1
ATOM 1325 C CA . MET A 1 171 ? 10.740 17.036 12.906 1.00 90.75 171 MET A CA 1
ATOM 1326 C C . MET A 1 171 ? 10.262 18.375 13.478 1.00 90.75 171 MET A C 1
ATOM 1328 O O . MET A 1 171 ? 9.968 18.466 14.667 1.00 90.75 171 MET A O 1
ATOM 1332 N N . LYS A 1 172 ? 10.135 19.413 12.637 1.00 92.75 172 LYS A N 1
ATOM 1333 C CA . LYS A 1 172 ? 9.602 20.725 13.054 1.00 92.75 172 LYS A CA 1
ATOM 1334 C C . LYS A 1 172 ? 8.149 20.648 13.522 1.00 92.75 172 LYS A C 1
ATOM 1336 O O . LYS A 1 172 ? 7.763 21.403 14.407 1.00 92.75 172 LYS A O 1
ATOM 1341 N N . ALA A 1 173 ? 7.365 19.735 12.954 1.00 92.56 173 ALA A N 1
ATOM 1342 C CA . ALA A 1 173 ? 5.998 19.446 13.380 1.00 92.56 173 ALA A CA 1
ATOM 1343 C C . ALA A 1 173 ? 5.915 18.518 14.614 1.00 92.56 173 ALA A C 1
ATOM 1345 O O . ALA A 1 173 ? 4.817 18.142 15.014 1.00 92.56 173 ALA A O 1
ATOM 1346 N N . GLY A 1 174 ? 7.048 18.141 15.220 1.00 92.38 174 GLY A N 1
ATOM 1347 C CA . GLY A 1 174 ? 7.105 17.288 16.411 1.00 92.38 174 GLY A CA 1
ATOM 1348 C C . GLY A 1 174 ? 7.094 15.782 16.130 1.00 92.38 174 GLY A C 1
ATOM 1349 O O . GLY A 1 174 ? 7.130 14.992 17.069 1.00 92.38 174 GLY A O 1
ATOM 1350 N N . ASN A 1 175 ? 7.085 15.363 14.864 1.00 91.38 175 ASN A N 1
ATOM 1351 C CA . ASN A 1 175 ? 7.204 13.961 14.485 1.00 91.38 175 ASN A CA 1
ATOM 1352 C C . ASN A 1 175 ? 8.668 13.623 14.188 1.00 91.38 175 ASN A C 1
ATOM 1354 O O . ASN A 1 175 ? 9.172 13.855 13.087 1.00 91.38 175 ASN A O 1
ATOM 1358 N N . THR A 1 176 ? 9.346 13.071 15.191 1.00 89.75 176 THR A N 1
ATOM 1359 C CA . THR A 1 176 ? 10.774 12.748 15.113 1.00 89.75 176 THR A CA 1
ATOM 1360 C C . THR A 1 176 ? 11.070 11.325 14.649 1.00 89.75 176 THR A C 1
ATOM 1362 O O . THR A 1 176 ? 12.234 10.960 14.517 1.00 89.75 176 THR A O 1
ATOM 1365 N N . GLU A 1 177 ? 10.042 10.504 14.426 1.00 94.94 177 GLU A N 1
ATOM 1366 C CA . GLU A 1 177 ? 10.204 9.074 14.147 1.00 94.94 177 GLU A CA 1
ATOM 1367 C C . GLU A 1 177 ? 9.830 8.678 12.711 1.00 94.94 177 GLU A C 1
ATOM 1369 O O . GLU A 1 177 ? 9.956 7.502 12.361 1.00 94.94 177 GLU A O 1
ATOM 1374 N N . TRP A 1 178 ? 9.408 9.623 11.860 1.00 96.50 178 TRP A N 1
ATOM 1375 C CA . TRP A 1 178 ? 9.047 9.343 10.464 1.00 96.50 178 TRP A CA 1
ATOM 1376 C C . TRP A 1 178 ? 10.176 8.591 9.737 1.00 96.50 178 TRP A C 1
ATOM 1378 O O . TRP A 1 178 ? 11.314 9.057 9.646 1.00 96.50 178 TRP A O 1
ATOM 1388 N N . GLY A 1 179 ? 9.862 7.383 9.261 1.00 96.94 179 GLY A N 1
ATOM 1389 C CA . GLY A 1 179 ? 10.807 6.463 8.617 1.00 96.94 179 GLY A CA 1
ATOM 1390 C C . GLY A 1 179 ? 11.817 5.762 9.537 1.00 96.94 179 GLY A C 1
ATOM 1391 O O . GLY A 1 179 ? 12.611 4.951 9.057 1.00 96.94 179 GLY A O 1
ATOM 1392 N N . GLN A 1 180 ? 11.780 6.021 10.846 1.00 97.38 180 GLN A N 1
ATOM 1393 C CA . GLN A 1 180 ? 12.717 5.492 11.850 1.00 97.38 180 GLN A CA 1
ATOM 1394 C C . GLN A 1 180 ? 12.040 4.685 12.972 1.00 97.38 180 GLN A C 1
ATOM 1396 O O . GLN A 1 180 ? 12.733 4.115 13.822 1.00 97.38 180 GLN A O 1
ATOM 1401 N N . ARG A 1 181 ? 10.701 4.605 12.985 1.00 96.88 181 ARG A N 1
ATOM 1402 C CA . ARG A 1 181 ? 9.939 3.840 13.987 1.00 96.88 181 ARG A CA 1
ATOM 1403 C C . ARG A 1 181 ? 10.440 2.404 14.117 1.00 96.88 181 ARG A C 1
ATOM 1405 O O . ARG A 1 181 ? 10.843 1.755 13.152 1.00 96.88 181 ARG A O 1
ATOM 1412 N N . GLN A 1 182 ? 10.431 1.899 15.347 1.00 96.69 182 GLN A N 1
ATOM 1413 C CA . GLN A 1 182 ? 10.913 0.549 15.639 1.00 96.69 182 GLN A CA 1
ATOM 1414 C C . GLN A 1 182 ? 9.856 -0.527 15.401 1.00 96.69 182 GLN A C 1
ATOM 1416 O O . GLN A 1 182 ? 10.222 -1.689 15.291 1.00 96.69 182 GLN A O 1
ATOM 1421 N N . SER A 1 183 ? 8.576 -0.182 15.274 1.00 97.00 183 SER A N 1
ATOM 1422 C CA . SER A 1 183 ? 7.484 -1.123 15.003 1.00 97.00 183 SER A CA 1
ATOM 1423 C C . SER A 1 183 ? 6.453 -0.520 14.048 1.00 97.00 183 SER A C 1
ATOM 1425 O O . SER A 1 183 ? 6.251 0.694 14.020 1.00 97.00 183 SER A O 1
ATOM 1427 N N . ILE A 1 184 ? 5.766 -1.381 13.287 1.00 98.00 184 ILE A N 1
ATOM 1428 C CA . ILE A 1 184 ? 4.711 -0.975 12.335 1.00 98.00 184 ILE A CA 1
ATOM 1429 C C . ILE A 1 184 ? 3.520 -0.314 13.049 1.00 98.00 184 ILE A C 1
ATOM 1431 O O . ILE A 1 184 ? 2.878 0.570 12.497 1.00 98.00 184 ILE A O 1
ATOM 1435 N N . VAL A 1 185 ? 3.228 -0.748 14.274 1.00 97.69 185 VAL A N 1
ATOM 1436 C CA . VAL A 1 185 ? 2.131 -0.248 15.115 1.00 97.69 185 VAL A CA 1
ATOM 1437 C C . VAL A 1 185 ? 2.637 -0.019 16.541 1.00 97.69 185 VAL A C 1
ATOM 1439 O O . VAL A 1 185 ? 3.639 -0.643 16.927 1.00 97.69 185 VAL A O 1
ATOM 1442 N N . PRO A 1 186 ? 1.965 0.820 17.344 1.00 95.94 186 PRO A N 1
ATOM 1443 C CA . PRO A 1 186 ? 2.317 1.022 18.739 1.00 95.94 186 PRO A CA 1
ATOM 1444 C C . PRO A 1 186 ? 2.109 -0.288 19.516 1.00 95.94 186 PRO A C 1
ATOM 1446 O O . PRO A 1 186 ? 1.149 -1.026 19.249 1.00 95.94 186 PRO A O 1
ATOM 1449 N N . PRO A 1 187 ? 2.999 -0.627 20.464 1.00 91.19 187 PRO A N 1
ATOM 1450 C CA . PRO A 1 187 ? 2.838 -1.824 21.279 1.00 91.19 187 PRO A CA 1
ATOM 1451 C C . PRO A 1 187 ? 1.532 -1.746 22.077 1.00 91.19 187 PRO A C 1
ATOM 1453 O O . PRO A 1 187 ? 1.208 -0.708 22.643 1.00 91.19 187 PRO A O 1
ATOM 1456 N N . HIS A 1 188 ? 0.785 -2.847 22.134 1.00 87.75 188 HIS A N 1
ATOM 1457 C CA . HIS A 1 188 ? -0.410 -2.957 22.969 1.00 87.75 188 HIS A CA 1
ATOM 1458 C C . HIS A 1 188 ? -0.079 -3.814 24.195 1.00 87.75 188 HIS A C 1
ATOM 1460 O O . HIS A 1 188 ? 0.501 -4.892 24.070 1.00 87.75 188 HIS A O 1
ATOM 1466 N N . SER A 1 189 ? -0.431 -3.343 25.392 1.00 78.12 189 SER A N 1
ATOM 1467 C CA . SER A 1 189 ? 0.014 -3.948 26.658 1.00 78.12 189 SER A CA 1
ATOM 1468 C C . SER A 1 189 ? -0.635 -5.302 26.962 1.00 78.12 189 SER A C 1
ATOM 1470 O O . SER A 1 189 ? -0.006 -6.156 27.582 1.00 78.12 189 SER A O 1
ATOM 1472 N N . THR A 1 190 ? -1.883 -5.514 26.531 1.00 84.44 190 THR A N 1
ATOM 1473 C CA . THR A 1 190 ? -2.688 -6.672 26.968 1.00 84.44 190 THR A CA 1
ATOM 1474 C C . THR A 1 190 ? -3.083 -7.677 25.883 1.00 84.44 190 THR A C 1
ATOM 1476 O O . THR A 1 190 ? -3.535 -8.769 26.222 1.00 84.44 190 THR A O 1
ATOM 1479 N N . ARG A 1 191 ? -2.931 -7.368 24.588 1.00 92.50 191 ARG A N 1
ATOM 1480 C CA . ARG A 1 191 ? -3.329 -8.268 23.490 1.00 92.50 191 ARG A CA 1
ATOM 1481 C C . ARG A 1 191 ? -2.487 -8.054 22.238 1.00 92.50 191 ARG A C 1
ATOM 1483 O O . ARG A 1 191 ? -1.860 -7.014 22.076 1.00 92.50 191 ARG A O 1
ATOM 1490 N N . GLY A 1 192 ? -2.490 -9.050 21.354 1.00 94.94 192 GLY A N 1
ATOM 1491 C CA . GLY A 1 192 ? -1.932 -8.901 20.010 1.00 94.94 192 GLY A CA 1
ATOM 1492 C C . GLY A 1 192 ? -2.758 -7.947 19.151 1.00 94.94 192 GLY A C 1
ATOM 1493 O O . GLY A 1 192 ? -3.960 -7.784 19.387 1.00 94.94 192 GLY A O 1
ATOM 1494 N N . ARG A 1 193 ? -2.106 -7.356 18.144 1.00 97.25 193 ARG A N 1
ATOM 1495 C CA . ARG A 1 193 ? -2.767 -6.516 17.140 1.00 97.25 193 ARG A CA 1
ATOM 1496 C C . ARG A 1 193 ? -2.952 -7.258 15.822 1.00 97.25 193 ARG A C 1
ATOM 1498 O O . ARG A 1 193 ? -2.116 -8.076 15.439 1.00 97.25 193 ARG A O 1
ATOM 1505 N N . ALA A 1 194 ? -4.026 -6.955 15.110 1.00 98.38 194 ALA A N 1
ATOM 1506 C CA . ALA A 1 194 ? -4.364 -7.540 13.824 1.00 98.38 194 ALA A CA 1
ATOM 1507 C C . ALA A 1 194 ? -4.733 -6.454 12.810 1.00 98.38 194 ALA A C 1
ATOM 1509 O O . ALA A 1 194 ? -5.708 -5.731 12.996 1.00 98.38 194 ALA A O 1
ATOM 1510 N N . ILE A 1 195 ? -3.974 -6.367 11.720 1.00 98.69 195 ILE A N 1
ATOM 1511 C CA . ILE A 1 195 ? -4.162 -5.368 10.663 1.00 98.69 195 ILE A CA 1
ATOM 1512 C C . ILE A 1 195 ? -4.508 -6.087 9.366 1.00 98.69 195 ILE A C 1
ATOM 1514 O O . ILE A 1 195 ? -3.787 -6.993 8.951 1.00 98.69 195 ILE A O 1
ATOM 1518 N N . LEU A 1 196 ? -5.589 -5.686 8.705 1.00 98.75 196 LEU A N 1
ATOM 1519 C CA . LEU A 1 196 ? -5.916 -6.155 7.359 1.00 98.75 196 LEU A CA 1
ATOM 1520 C C . LEU A 1 196 ? -5.513 -5.094 6.342 1.00 98.75 196 LEU A C 1
ATOM 1522 O O . LEU A 1 196 ? -5.970 -3.963 6.425 1.00 98.75 196 LEU A O 1
ATOM 1526 N N . ILE A 1 197 ? -4.709 -5.465 5.352 1.00 98.75 197 ILE A N 1
ATOM 1527 C CA . ILE A 1 197 ? -4.348 -4.617 4.220 1.00 98.75 197 ILE A CA 1
ATOM 1528 C C . ILE A 1 197 ? -4.919 -5.238 2.951 1.00 98.75 197 ILE A C 1
ATOM 1530 O O . ILE A 1 197 ? -4.577 -6.368 2.607 1.00 98.75 197 ILE A O 1
ATOM 1534 N N . MET A 1 198 ? -5.785 -4.516 2.243 1.00 98.50 198 MET A N 1
ATOM 1535 C CA . MET A 1 198 ? -6.470 -5.041 1.060 1.00 98.50 198 MET A CA 1
ATOM 1536 C C . MET A 1 198 ? -6.495 -4.041 -0.092 1.00 98.50 198 MET A C 1
ATOM 1538 O O . MET A 1 198 ? -6.689 -2.853 0.128 1.00 98.50 198 MET A O 1
ATOM 1542 N N . GLY A 1 199 ? -6.287 -4.504 -1.325 1.00 98.12 199 GLY A N 1
ATOM 1543 C CA . GLY A 1 199 ? -6.219 -3.627 -2.501 1.00 98.12 199 GLY A CA 1
ATOM 1544 C C . GLY A 1 199 ? -5.725 -4.338 -3.760 1.00 98.12 199 GLY A C 1
ATOM 1545 O O . GLY A 1 199 ? -5.766 -5.563 -3.851 1.00 98.12 199 GLY A O 1
ATOM 1546 N N . ASN A 1 200 ? -5.253 -3.584 -4.751 1.00 97.12 200 ASN A N 1
ATOM 1547 C CA . ASN A 1 200 ? -4.709 -4.121 -6.000 1.00 97.12 200 ASN A CA 1
ATOM 1548 C C . ASN A 1 200 ? -3.177 -4.299 -5.957 1.00 97.12 200 ASN A C 1
ATOM 1550 O O . ASN A 1 200 ? -2.542 -4.306 -4.902 1.00 97.12 200 ASN A O 1
ATOM 1554 N N . SER A 1 201 ? -2.564 -4.443 -7.132 1.00 95.62 201 SER A N 1
ATOM 1555 C CA . SER A 1 201 ? -1.120 -4.626 -7.302 1.00 95.62 201 SER A CA 1
ATOM 1556 C C . SER A 1 201 ? -0.249 -3.455 -6.809 1.00 95.62 201 SER A C 1
ATOM 1558 O O . SER A 1 201 ? 0.878 -3.700 -6.386 1.00 95.62 201 SER A O 1
ATOM 1560 N N . HIS A 1 202 ? -0.736 -2.209 -6.792 1.00 96.44 202 HIS A N 1
ATOM 1561 C CA . HIS A 1 202 ? 0.010 -1.093 -6.187 1.00 96.44 202 HIS A CA 1
ATOM 1562 C C . HIS A 1 202 ? -0.010 -1.174 -4.658 1.00 96.44 202 HIS A C 1
ATOM 1564 O O . HIS A 1 202 ? 1.011 -0.942 -4.014 1.00 96.44 202 HIS A O 1
ATOM 1570 N N . THR A 1 203 ? -1.138 -1.580 -4.073 1.00 97.94 203 THR A N 1
ATOM 1571 C CA . THR A 1 203 ? -1.224 -1.872 -2.636 1.00 97.94 203 THR A CA 1
ATOM 1572 C C . THR A 1 203 ? -0.329 -3.048 -2.271 1.00 97.94 203 THR A C 1
ATOM 1574 O O . THR A 1 203 ? 0.403 -2.984 -1.292 1.00 97.94 203 THR A O 1
ATOM 1577 N N . ARG A 1 204 ? -0.284 -4.089 -3.110 1.00 97.44 204 ARG A N 1
ATOM 1578 C CA . ARG A 1 204 ? 0.659 -5.204 -2.949 1.00 97.44 204 ARG A CA 1
ATOM 1579 C C . ARG A 1 204 ? 2.107 -4.734 -2.895 1.00 97.44 204 ARG A C 1
ATOM 1581 O O . ARG A 1 204 ? 2.864 -5.210 -2.053 1.00 97.44 204 ARG A O 1
ATOM 1588 N N . GLN A 1 205 ? 2.481 -3.792 -3.755 1.00 96.81 205 GLN A N 1
ATOM 1589 C CA . GLN A 1 205 ? 3.805 -3.182 -3.726 1.00 96.81 205 GLN A CA 1
ATOM 1590 C C . GLN A 1 205 ? 4.064 -2.441 -2.404 1.00 96.81 205 GLN A C 1
ATOM 1592 O O . GLN A 1 205 ? 5.112 -2.654 -1.805 1.00 96.81 205 GLN A O 1
ATOM 1597 N N . GLN A 1 206 ? 3.108 -1.651 -1.907 1.00 97.62 206 GLN A N 1
ATOM 1598 C CA . GLN A 1 206 ? 3.228 -0.968 -0.609 1.00 97.62 206 GLN A CA 1
ATOM 1599 C C . GLN A 1 206 ? 3.400 -1.959 0.549 1.00 97.62 206 GLN A C 1
ATOM 1601 O O . GLN A 1 206 ? 4.300 -1.788 1.368 1.00 97.62 206 GLN A O 1
ATOM 1606 N N . VAL A 1 207 ? 2.601 -3.031 0.589 1.00 98.25 207 VAL A N 1
ATOM 1607 C CA . VAL A 1 207 ? 2.716 -4.078 1.619 1.00 98.25 207 VAL A CA 1
ATOM 1608 C C . VAL A 1 207 ? 4.055 -4.805 1.525 1.00 98.25 207 VAL A C 1
ATOM 1610 O O . VAL A 1 207 ? 4.688 -5.056 2.546 1.00 98.25 207 VAL A O 1
ATOM 1613 N N . SER A 1 208 ? 4.518 -5.116 0.314 1.00 98.06 208 SER A N 1
ATOM 1614 C CA . SER A 1 208 ? 5.806 -5.794 0.119 1.00 98.06 208 SER A CA 1
ATOM 1615 C C . SER A 1 208 ? 6.963 -4.926 0.622 1.00 98.06 208 SER A C 1
ATOM 1617 O O . SER A 1 208 ? 7.850 -5.423 1.315 1.00 98.06 208 SER A O 1
ATOM 1619 N N . THR A 1 209 ? 6.917 -3.617 0.356 1.00 98.12 209 THR A N 1
ATOM 1620 C CA . THR A 1 209 ? 7.889 -2.656 0.887 1.00 98.12 209 THR A CA 1
ATOM 1621 C C . THR A 1 209 ? 7.804 -2.537 2.408 1.00 98.12 209 THR A C 1
ATOM 1623 O O . THR A 1 209 ? 8.830 -2.673 3.069 1.00 98.12 209 THR A O 1
ATOM 1626 N N . LEU A 1 210 ? 6.606 -2.388 2.982 1.00 98.62 210 LEU A N 1
ATOM 1627 C CA . LEU A 1 210 ? 6.400 -2.360 4.435 1.00 98.62 210 LEU A CA 1
ATOM 1628 C C . LEU A 1 210 ? 7.004 -3.599 5.116 1.00 98.62 210 LEU A C 1
ATOM 1630 O O . LEU A 1 210 ? 7.793 -3.485 6.050 1.00 98.62 210 LEU A O 1
ATOM 1634 N N . LEU A 1 211 ? 6.689 -4.798 4.621 1.00 98.44 211 LEU A N 1
ATOM 1635 C CA . LEU A 1 211 ? 7.203 -6.051 5.182 1.00 98.44 211 LEU A CA 1
ATOM 1636 C C . LEU A 1 211 ? 8.720 -6.195 4.999 1.00 98.44 211 LEU A C 1
ATOM 1638 O O . LEU A 1 211 ? 9.388 -6.785 5.841 1.00 98.44 211 LEU A O 1
ATOM 1642 N N . CYS A 1 212 ? 9.286 -5.631 3.934 1.00 98.50 212 CYS A N 1
ATOM 1643 C CA . CYS A 1 212 ? 10.726 -5.597 3.711 1.00 98.50 212 CYS A CA 1
ATOM 1644 C C . CYS A 1 212 ? 11.467 -4.686 4.706 1.00 98.50 212 CYS A C 1
ATOM 1646 O O . CYS A 1 212 ? 12.534 -5.067 5.195 1.00 98.50 212 CYS A O 1
ATOM 1648 N N . GLN A 1 213 ? 10.890 -3.531 5.057 1.00 98.19 213 GLN A N 1
ATOM 1649 C CA . GLN A 1 213 ? 11.434 -2.597 6.058 1.00 98.19 213 GLN A CA 1
ATOM 1650 C C . GLN A 1 213 ? 11.486 -3.194 7.479 1.00 98.19 213 GLN A C 1
ATOM 1652 O O . GLN A 1 213 ? 12.321 -2.789 8.293 1.00 98.19 213 GLN A O 1
ATOM 1657 N N . TYR A 1 214 ? 10.623 -4.178 7.756 1.00 98.31 214 TYR A N 1
ATOM 1658 C CA . TYR A 1 214 ? 10.487 -4.868 9.046 1.00 98.31 214 TYR A CA 1
ATOM 1659 C C . TYR A 1 214 ? 10.715 -6.383 8.933 1.00 98.31 214 TYR A C 1
ATOM 1661 O O . TYR A 1 214 ? 10.199 -7.168 9.731 1.00 98.31 214 TYR A O 1
ATOM 1669 N N . LYS A 1 215 ? 11.492 -6.825 7.937 1.00 97.56 215 LYS A N 1
ATOM 1670 C CA . LYS A 1 215 ? 11.705 -8.256 7.656 1.00 97.56 215 LYS A CA 1
ATOM 1671 C C . LYS A 1 215 ? 12.341 -9.027 8.816 1.00 97.56 215 LYS A C 1
ATOM 1673 O O . LYS A 1 215 ? 12.177 -10.235 8.928 1.00 97.56 215 LYS A O 1
ATOM 1678 N N . ASP A 1 216 ? 13.078 -8.338 9.681 1.00 97.19 216 ASP A N 1
ATOM 1679 C CA . ASP A 1 216 ? 13.689 -8.874 10.899 1.00 97.19 216 ASP A CA 1
ATOM 1680 C C . ASP A 1 216 ? 12.674 -9.131 12.027 1.00 97.19 216 ASP A C 1
ATOM 1682 O O . ASP A 1 216 ? 12.971 -9.864 12.976 1.00 97.19 216 ASP A O 1
ATOM 1686 N N . GLN A 1 217 ? 11.472 -8.563 11.910 1.00 97.56 217 GLN A N 1
ATOM 1687 C CA . GLN A 1 217 ? 10.364 -8.779 12.836 1.00 97.56 217 GLN A CA 1
ATOM 1688 C C . GLN A 1 217 ? 9.428 -9.897 12.410 1.00 97.56 217 GLN A C 1
ATOM 1690 O O . GLN A 1 217 ? 8.636 -10.331 13.239 1.00 97.56 217 GLN A O 1
ATOM 1695 N N . ILE A 1 218 ? 9.499 -10.370 11.167 1.00 97.62 218 ILE A N 1
ATOM 1696 C CA . ILE A 1 218 ? 8.670 -11.482 10.696 1.00 97.62 218 ILE A CA 1
ATOM 1697 C C . ILE A 1 218 ? 9.058 -12.746 11.472 1.00 97.62 218 ILE A C 1
ATOM 1699 O O . ILE A 1 218 ? 10.239 -13.082 11.592 1.00 97.62 218 ILE A O 1
ATOM 1703 N N . VAL A 1 219 ? 8.059 -13.433 12.025 1.00 97.06 219 VAL A N 1
ATOM 1704 C CA . VAL A 1 219 ? 8.232 -14.683 12.770 1.00 97.06 219 VAL A CA 1
ATOM 1705 C C . VAL A 1 219 ? 7.456 -15.804 12.090 1.00 97.06 219 VAL A C 1
ATOM 1707 O O . VAL A 1 219 ? 6.267 -15.675 11.808 1.00 97.06 219 VAL A O 1
ATOM 1710 N N . GLY A 1 220 ? 8.139 -16.923 11.851 1.00 95.50 220 GLY A N 1
ATOM 1711 C CA . GLY A 1 220 ? 7.576 -18.049 11.110 1.00 95.50 220 GLY A CA 1
ATOM 1712 C C . GLY A 1 220 ? 7.403 -17.771 9.614 1.00 95.50 220 GLY A C 1
ATOM 1713 O O . GLY A 1 220 ? 7.738 -16.699 9.109 1.00 95.50 220 GLY A O 1
ATOM 1714 N N . GLU A 1 221 ? 6.893 -18.778 8.911 1.00 95.88 221 GLU A N 1
ATOM 1715 C CA . GLU A 1 221 ? 6.570 -18.673 7.489 1.00 95.88 221 GLU A CA 1
ATOM 1716 C C . GLU A 1 221 ? 5.185 -18.032 7.297 1.00 95.88 221 GLU A C 1
ATOM 1718 O O . GLU A 1 221 ? 4.263 -18.328 8.069 1.00 95.88 221 GLU A O 1
ATOM 1723 N N . PRO A 1 222 ? 4.995 -17.177 6.273 1.00 96.75 222 PRO A N 1
ATOM 1724 C CA . PRO A 1 222 ? 3.679 -16.653 5.929 1.00 96.75 222 PRO A CA 1
ATOM 1725 C C . PRO A 1 222 ? 2.689 -17.786 5.659 1.00 96.75 222 PRO A C 1
ATOM 1727 O O . PRO A 1 222 ? 2.967 -18.708 4.891 1.00 96.75 222 PRO A O 1
ATOM 1730 N N . LYS A 1 223 ? 1.499 -17.701 6.253 1.00 97.25 223 LYS A N 1
ATOM 17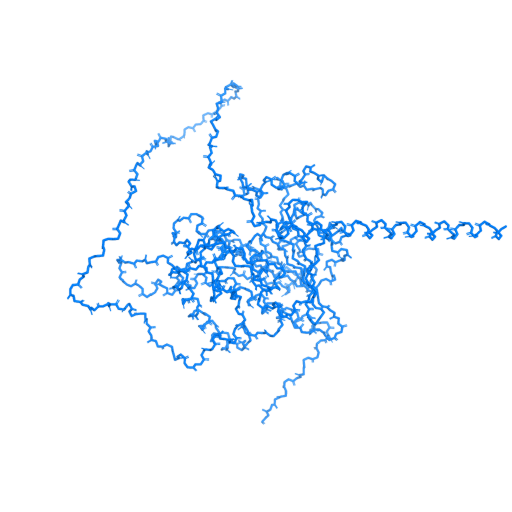31 C CA . LYS A 1 223 ? 0.433 -18.678 6.037 1.00 97.25 223 LYS A CA 1
ATOM 1732 C C . LYS A 1 223 ? -0.511 -18.179 4.952 1.00 97.25 223 LYS A C 1
ATOM 1734 O O . LYS A 1 223 ? -1.129 -17.127 5.095 1.00 97.25 223 LYS A O 1
ATOM 1739 N N . LEU A 1 224 ? -0.667 -18.954 3.887 1.00 96.75 224 LEU A N 1
ATOM 1740 C CA . LEU A 1 224 ? -1.669 -18.690 2.861 1.00 96.75 224 LEU A CA 1
ATOM 1741 C C . LEU A 1 224 ? -3.041 -19.143 3.371 1.00 96.75 224 LEU A C 1
ATOM 1743 O O . LEU A 1 224 ? -3.280 -20.335 3.537 1.00 96.75 224 LEU A O 1
ATOM 1747 N N . LEU A 1 225 ? -3.921 -18.190 3.680 1.00 96.38 225 LEU A N 1
ATOM 1748 C CA . LEU A 1 225 ? -5.284 -18.474 4.147 1.00 96.38 225 LEU A CA 1
ATOM 1749 C C . LEU A 1 225 ? -6.236 -18.739 2.987 1.00 96.38 225 LEU A C 1
ATOM 1751 O O . LEU A 1 225 ? -7.196 -19.491 3.111 1.00 96.38 225 LEU A O 1
ATOM 1755 N N . PHE A 1 226 ? -5.970 -18.084 1.864 1.00 94.00 226 PHE A N 1
ATOM 1756 C CA . PHE A 1 226 ? -6.769 -18.168 0.660 1.00 94.00 226 PHE A CA 1
ATOM 1757 C C . PHE A 1 226 ? -5.872 -17.873 -0.537 1.00 94.00 226 PHE A C 1
ATOM 1759 O O . PHE A 1 226 ? -5.076 -16.937 -0.489 1.00 94.00 226 PHE A O 1
ATOM 1766 N N . ALA A 1 227 ? -6.022 -18.633 -1.613 1.00 92.50 227 ALA A N 1
ATOM 1767 C CA . ALA A 1 227 ? -5.404 -18.340 -2.894 1.00 92.50 227 ALA A CA 1
ATOM 1768 C C . ALA A 1 22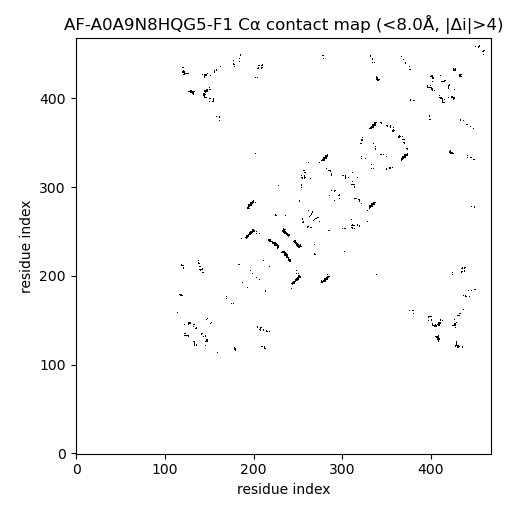7 ? -6.237 -18.900 -4.031 1.00 92.50 227 ALA A C 1
ATOM 1770 O O . ALA A 1 227 ? -6.935 -19.904 -3.889 1.00 92.50 227 ALA A O 1
ATOM 1771 N N . MET A 1 228 ? -6.092 -18.268 -5.185 1.00 89.06 228 MET A N 1
ATOM 1772 C CA . MET A 1 228 ? -6.482 -18.883 -6.439 1.00 89.06 228 MET A CA 1
ATOM 1773 C C . MET A 1 228 ? -5.525 -20.046 -6.772 1.00 89.06 228 MET A C 1
ATOM 1775 O O . MET A 1 228 ? -4.315 -19.855 -6.626 1.00 89.06 228 MET A O 1
ATOM 1779 N N . PRO A 1 229 ? -6.024 -21.209 -7.246 1.00 85.25 229 PRO A N 1
ATOM 1780 C CA . PRO A 1 229 ? -5.219 -22.422 -7.450 1.00 85.25 229 PRO A CA 1
ATOM 1781 C C . PRO A 1 229 ? -3.912 -22.216 -8.231 1.00 85.25 229 PRO A C 1
ATOM 1783 O O . PRO A 1 229 ? -2.871 -22.715 -7.819 1.00 85.25 229 PRO A O 1
ATOM 1786 N N . ASP A 1 230 ? -3.945 -21.407 -9.292 1.00 85.69 230 ASP A N 1
ATOM 1787 C CA . ASP A 1 230 ? -2.792 -21.185 -10.182 1.00 85.69 230 ASP A CA 1
ATOM 1788 C C . ASP A 1 230 ? -2.123 -19.817 -9.986 1.00 85.69 230 ASP A C 1
ATOM 1790 O O . ASP A 1 230 ? -1.232 -19.422 -10.737 1.00 85.69 230 ASP A O 1
ATOM 1794 N N . GLN A 1 231 ? -2.599 -19.032 -9.019 1.00 86.44 231 GLN A N 1
ATOM 1795 C CA . GLN A 1 231 ? -2.205 -17.639 -8.832 1.00 86.44 231 GLN A CA 1
ATOM 1796 C C . GLN A 1 231 ? -2.116 -17.324 -7.332 1.00 86.44 231 GLN A C 1
ATOM 1798 O O . GLN A 1 231 ? -2.954 -16.592 -6.800 1.00 86.44 231 GLN A O 1
ATOM 1803 N N . PRO A 1 232 ? -1.085 -17.823 -6.621 1.00 83.12 232 PRO A N 1
ATOM 1804 C CA . PRO A 1 232 ? -0.940 -17.619 -5.174 1.00 83.12 232 PRO A CA 1
ATOM 1805 C C . PRO A 1 232 ? -0.799 -16.140 -4.783 1.00 83.12 232 PRO A C 1
ATOM 1807 O O . PRO A 1 232 ? -1.021 -15.760 -3.637 1.00 83.12 232 PRO A O 1
ATOM 1810 N N . THR A 1 233 ? -0.462 -15.283 -5.749 1.00 86.62 233 THR A N 1
ATOM 1811 C CA . THR A 1 233 ? -0.394 -13.827 -5.590 1.00 86.62 233 THR A CA 1
ATOM 1812 C C . THR A 1 233 ? -1.767 -13.140 -5.545 1.00 86.62 233 THR A C 1
ATOM 1814 O O . THR A 1 233 ? -1.840 -11.954 -5.222 1.00 86.62 233 THR A O 1
ATOM 1817 N N . TYR A 1 234 ? -2.841 -13.876 -5.850 1.00 90.88 234 TYR A N 1
ATOM 1818 C CA . TYR A 1 234 ? -4.243 -13.468 -5.778 1.00 90.88 234 TYR A CA 1
ATOM 1819 C C . TYR A 1 234 ? -4.871 -14.171 -4.578 1.00 90.88 234 TYR A C 1
ATOM 1821 O O . TYR A 1 234 ? -5.603 -15.156 -4.701 1.00 90.88 234 TYR A O 1
ATOM 1829 N N . GLY A 1 235 ? -4.507 -13.702 -3.390 1.00 93.81 235 GLY A N 1
ATOM 1830 C CA . GLY A 1 235 ? -4.759 -14.440 -2.166 1.00 93.81 235 GLY A CA 1
ATOM 1831 C C . GLY A 1 235 ? -4.675 -13.596 -0.906 1.00 93.81 235 GLY A C 1
ATOM 1832 O O . GLY A 1 235 ? -4.313 -12.417 -0.942 1.00 93.81 235 GLY A O 1
ATOM 1833 N N . VAL A 1 236 ? -5.009 -14.238 0.211 1.00 97.56 236 VAL A N 1
ATOM 1834 C CA . VAL A 1 236 ? -4.868 -13.685 1.554 1.00 97.56 236 VAL A CA 1
ATOM 1835 C C . VAL A 1 236 ? -3.711 -14.374 2.259 1.00 97.56 236 VAL A C 1
ATOM 1837 O O . VAL A 1 236 ? -3.7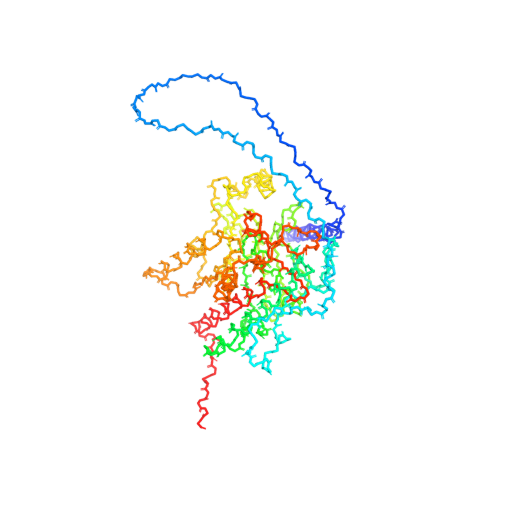73 -15.564 2.571 1.00 97.56 236 VAL A O 1
ATOM 1840 N N . LEU A 1 237 ? -2.657 -13.607 2.514 1.00 97.88 237 LEU A N 1
ATOM 1841 C CA . LEU A 1 237 ? -1.499 -14.028 3.296 1.00 97.88 237 LEU A CA 1
ATOM 1842 C C . LEU A 1 237 ? -1.646 -13.542 4.734 1.00 97.88 237 LEU A C 1
ATOM 1844 O O . LEU A 1 237 ? -1.923 -12.368 4.960 1.00 97.88 237 LEU A O 1
ATOM 1848 N N . GLN A 1 238 ? -1.409 -14.420 5.698 1.00 98.38 238 GLN A N 1
ATOM 1849 C CA . GLN A 1 238 ? -1.236 -14.078 7.102 1.00 98.38 238 GLN A CA 1
ATOM 1850 C C . GLN A 1 238 ? 0.260 -14.054 7.427 1.00 98.38 238 GLN A C 1
ATOM 1852 O O . GLN A 1 238 ? 0.950 -15.065 7.292 1.00 98.38 238 GLN A O 1
ATOM 1857 N N . ILE A 1 239 ? 0.748 -12.905 7.885 1.00 98.44 239 ILE A N 1
ATOM 1858 C CA . ILE A 1 239 ? 2.128 -12.687 8.312 1.00 98.44 239 ILE A CA 1
ATOM 1859 C C . ILE A 1 239 ? 2.127 -12.385 9.807 1.00 98.44 239 ILE A C 1
ATOM 1861 O O . ILE A 1 239 ? 1.519 -11.408 10.243 1.00 98.44 239 ILE A O 1
ATOM 1865 N N . GLN A 1 240 ? 2.825 -13.203 10.590 1.00 98.38 240 GLN A N 1
ATOM 1866 C CA . GLN A 1 240 ? 3.050 -12.930 12.004 1.00 98.38 240 GLN A CA 1
ATOM 1867 C C . GLN A 1 240 ? 4.356 -12.149 12.174 1.00 98.38 240 GLN A C 1
ATOM 1869 O O . GLN A 1 240 ? 5.380 -12.481 11.576 1.00 98.38 240 GLN A O 1
ATOM 1874 N N . LEU A 1 241 ? 4.327 -11.119 13.013 1.00 98.12 241 LEU A N 1
ATOM 1875 C CA . LEU A 1 241 ? 5.487 -10.340 13.421 1.00 98.12 241 LEU A CA 1
ATOM 1876 C C . LEU A 1 241 ? 5.680 -10.409 14.945 1.00 98.12 241 LEU A C 1
ATOM 1878 O O . LEU A 1 241 ? 4.777 -10.795 15.700 1.00 98.12 241 LEU A O 1
ATOM 1882 N N . ARG A 1 242 ? 6.880 -10.029 15.401 1.00 96.62 242 ARG A N 1
ATOM 1883 C CA . ARG A 1 242 ? 7.212 -9.829 16.820 1.00 96.62 242 ARG A CA 1
ATOM 1884 C C . ARG A 1 242 ? 6.215 -8.875 17.486 1.00 96.62 242 ARG A C 1
ATOM 1886 O O . ARG A 1 242 ? 5.588 -8.050 16.832 1.00 96.62 242 ARG A O 1
ATOM 1893 N N . GLY A 1 243 ? 6.068 -9.005 18.805 1.00 95.06 243 GLY A N 1
ATOM 1894 C CA . GLY A 1 243 ? 5.081 -8.223 19.561 1.00 95.06 243 GLY A CA 1
ATOM 1895 C C . GLY A 1 243 ? 3.634 -8.663 19.315 1.00 95.06 243 GLY A C 1
ATOM 1896 O O . GLY A 1 243 ? 2.717 -7.885 19.542 1.00 95.06 243 GLY A O 1
ATOM 1897 N N . ASN A 1 244 ? 3.427 -9.900 18.844 1.00 96.31 244 ASN A N 1
ATOM 1898 C CA . ASN A 1 244 ? 2.107 -10.470 18.563 1.00 96.31 244 ASN A CA 1
ATOM 1899 C C . ASN A 1 244 ? 1.274 -9.638 17.560 1.00 96.31 244 ASN A C 1
ATOM 1901 O O . ASN A 1 244 ? 0.050 -9.558 17.663 1.00 96.31 244 ASN A O 1
ATOM 1905 N N . LEU A 1 245 ? 1.941 -9.011 16.585 1.00 98.12 245 LEU A N 1
ATOM 1906 C CA . LEU A 1 245 ? 1.295 -8.327 15.466 1.00 98.12 245 LEU A CA 1
ATOM 1907 C C . LEU A 1 245 ? 1.025 -9.320 14.332 1.00 98.12 245 LEU A C 1
ATOM 1909 O O . LEU A 1 245 ? 1.944 -9.975 13.851 1.00 98.12 245 LEU A O 1
ATOM 1913 N N . THR A 1 246 ? -0.215 -9.383 13.860 1.00 98.44 246 THR A N 1
ATOM 1914 C CA . THR A 1 246 ? -0.601 -10.115 12.650 1.00 98.44 246 THR A CA 1
ATOM 1915 C C . THR A 1 246 ? -0.973 -9.138 11.544 1.00 98.44 246 THR A C 1
ATOM 1917 O O . THR A 1 246 ? -1.821 -8.271 11.745 1.00 98.44 246 THR A O 1
ATOM 1920 N N . ILE A 1 247 ? -0.385 -9.302 10.361 1.00 98.69 247 ILE A N 1
ATOM 1921 C CA . ILE A 1 247 ? -0.799 -8.609 9.138 1.00 98.69 247 ILE A CA 1
ATOM 1922 C C . ILE A 1 247 ? -1.483 -9.616 8.217 1.00 98.69 247 ILE A C 1
ATOM 1924 O O . ILE A 1 247 ? -0.896 -10.633 7.855 1.00 98.69 247 ILE A O 1
ATOM 1928 N N . TYR A 1 248 ? -2.709 -9.313 7.805 1.00 98.69 248 TYR A N 1
ATOM 1929 C CA . TYR A 1 248 ? -3.406 -10.009 6.732 1.00 98.69 248 TYR A CA 1
ATOM 1930 C C . TYR A 1 248 ? -3.279 -9.182 5.453 1.00 98.69 248 TYR A C 1
ATOM 1932 O O . TYR A 1 248 ? -3.713 -8.038 5.418 1.00 98.69 248 TYR A O 1
ATOM 1940 N N . SER A 1 249 ? -2.687 -9.735 4.400 1.00 98.44 249 SER A N 1
ATOM 1941 C CA . SER A 1 249 ? -2.527 -9.075 3.101 1.00 98.44 249 SER A CA 1
ATOM 1942 C C . SER A 1 249 ? -3.453 -9.724 2.082 1.00 98.44 249 SER A C 1
ATOM 1944 O O . SER A 1 249 ? -3.197 -10.847 1.655 1.00 98.44 249 SER A O 1
ATOM 1946 N N . ALA A 1 250 ? -4.529 -9.032 1.708 1.00 98.06 250 ALA A N 1
ATOM 1947 C CA . ALA A 1 250 ? -5.538 -9.473 0.749 1.00 98.06 250 ALA A CA 1
ATOM 1948 C C . ALA A 1 250 ? -5.455 -8.628 -0.531 1.00 98.06 250 ALA A C 1
ATOM 1950 O O . ALA A 1 250 ? -6.223 -7.685 -0.743 1.00 98.06 250 ALA A O 1
ATOM 1951 N N . THR A 1 251 ? -4.487 -8.944 -1.391 1.00 97.06 251 THR A N 1
ATOM 1952 C CA . THR A 1 251 ? -4.229 -8.157 -2.609 1.00 97.06 251 THR A CA 1
ATOM 1953 C C . THR A 1 251 ? -4.661 -8.897 -3.866 1.00 97.06 251 THR A C 1
ATOM 1955 O O . THR A 1 251 ? -4.515 -10.112 -3.956 1.00 97.06 251 THR A O 1
ATOM 1958 N N . ASN A 1 252 ? -5.247 -8.165 -4.820 1.00 95.56 252 ASN A N 1
ATOM 1959 C CA . ASN A 1 252 ? -5.850 -8.709 -6.044 1.00 95.56 252 ASN A CA 1
ATOM 1960 C C . ASN A 1 252 ? -6.872 -9.836 -5.783 1.00 95.56 252 ASN A C 1
ATOM 1962 O O . ASN A 1 252 ? -7.083 -10.694 -6.633 1.00 95.56 252 ASN A O 1
ATOM 1966 N N . CYS A 1 253 ? -7.498 -9.855 -4.606 1.00 95.50 253 CYS A N 1
ATOM 1967 C CA . CYS A 1 253 ? -8.382 -10.943 -4.211 1.00 95.50 253 CYS A CA 1
ATOM 1968 C C . CYS A 1 253 ? -9.750 -10.852 -4.907 1.00 95.50 253 CYS A C 1
ATOM 1970 O O . CYS A 1 253 ? -10.371 -9.793 -4.848 1.00 95.50 253 CYS A O 1
ATOM 1972 N N . PRO A 1 254 ? -10.274 -11.946 -5.484 1.00 95.31 254 PRO A N 1
ATOM 1973 C CA . PRO A 1 254 ? -11.554 -11.945 -6.193 1.00 95.31 254 PRO A CA 1
ATOM 1974 C C . PRO A 1 254 ? -12.773 -11.734 -5.285 1.00 95.31 254 PRO A C 1
ATOM 1976 O O . PRO A 1 254 ? -13.755 -11.145 -5.727 1.00 95.31 254 PRO A O 1
ATOM 1979 N N . PHE A 1 255 ? -12.728 -12.163 -4.015 1.00 95.06 255 PHE A N 1
ATOM 1980 C CA . PHE A 1 255 ? -13.892 -12.111 -3.113 1.00 95.06 255 PHE A CA 1
ATOM 1981 C C . PHE A 1 255 ? -14.468 -10.700 -2.916 1.00 95.06 255 PHE A C 1
ATOM 1983 O O . PHE A 1 255 ? -15.631 -10.561 -2.542 1.00 95.06 255 PHE A O 1
ATOM 1990 N N . VAL A 1 256 ? -13.677 -9.655 -3.179 1.00 97.00 256 VAL A N 1
ATOM 1991 C CA . VAL A 1 256 ? -14.091 -8.250 -3.057 1.00 97.00 256 VAL A CA 1
ATOM 1992 C C . VAL A 1 256 ? -15.161 -7.848 -4.076 1.00 97.00 256 VAL A C 1
ATOM 1994 O O . VAL A 1 256 ? -15.829 -6.844 -3.872 1.00 97.00 256 VAL A O 1
ATOM 1997 N N . TYR A 1 257 ? -15.354 -8.637 -5.138 1.00 97.62 257 TYR A N 1
ATOM 1998 C CA . TYR A 1 257 ? -16.407 -8.446 -6.143 1.00 97.62 257 TYR A CA 1
ATOM 1999 C C . TYR A 1 257 ? -17.666 -9.279 -5.852 1.00 97.62 257 TYR A C 1
ATOM 2001 O O . TYR A 1 257 ? -18.478 -9.535 -6.738 1.00 97.62 257 TYR A O 1
ATOM 2009 N N . SER A 1 258 ? -17.829 -9.736 -4.608 1.00 96.62 258 SER A N 1
ATOM 2010 C CA . SER A 1 258 ? -19.078 -10.304 -4.102 1.00 96.62 258 SER A CA 1
ATOM 2011 C C . SER A 1 258 ? -19.873 -9.234 -3.360 1.00 96.62 258 SER A C 1
ATOM 2013 O O . SER A 1 258 ? -19.319 -8.477 -2.561 1.00 96.62 258 SER A O 1
ATOM 2015 N N . LYS A 1 259 ? -21.204 -9.231 -3.502 1.00 96.31 259 LYS A N 1
ATOM 2016 C CA . LYS A 1 259 ? -22.086 -8.398 -2.653 1.00 96.31 259 LYS A CA 1
ATOM 2017 C C . LYS A 1 259 ? -21.951 -8.732 -1.159 1.00 96.31 259 LYS A C 1
ATOM 2019 O O . LYS A 1 259 ? -22.285 -7.909 -0.314 1.00 96.31 259 LYS A O 1
ATOM 2024 N N . LYS A 1 260 ? -21.439 -9.926 -0.845 1.00 96.31 260 LYS A N 1
ATOM 2025 C CA . LYS A 1 260 ? -21.191 -10.449 0.505 1.00 96.31 260 LYS A CA 1
ATOM 2026 C C . LYS A 1 260 ? -19.696 -10.626 0.783 1.00 96.31 260 LYS A C 1
ATOM 2028 O O . LYS A 1 260 ? -19.278 -11.580 1.444 1.00 96.31 260 LYS A O 1
ATOM 2033 N N . TRP A 1 261 ? -18.867 -9.732 0.240 1.00 97.50 261 TRP A N 1
ATOM 2034 C CA . TRP A 1 261 ? -17.413 -9.813 0.386 1.00 97.50 261 TRP A CA 1
ATOM 2035 C C . TRP A 1 261 ? -16.975 -9.875 1.859 1.00 97.50 261 TRP A C 1
ATOM 2037 O O . TRP A 1 261 ? -16.068 -10.637 2.181 1.00 97.50 261 TRP A O 1
ATOM 2047 N N . HIS A 1 262 ? -17.637 -9.128 2.751 1.00 97.81 262 HIS A N 1
ATOM 2048 C CA . HIS A 1 262 ? -17.295 -9.075 4.174 1.00 97.81 262 HIS A CA 1
ATOM 2049 C C . HIS A 1 262 ? -17.634 -10.392 4.885 1.00 97.81 262 HIS A C 1
ATOM 2051 O O . HIS A 1 262 ? -16.768 -10.930 5.562 1.00 97.81 262 HIS A O 1
ATOM 2057 N N . GLU A 1 263 ? -18.812 -10.983 4.641 1.00 97.44 263 GLU A N 1
ATOM 2058 C CA . GLU A 1 263 ? -19.176 -12.314 5.168 1.00 97.44 263 GLU A CA 1
ATOM 2059 C C . GLU A 1 263 ? -18.168 -13.385 4.712 1.00 97.44 263 GLU A C 1
ATOM 2061 O O . GLU A 1 263 ? -17.731 -14.231 5.492 1.00 97.44 263 GLU A O 1
ATOM 2066 N N . THR A 1 264 ? -17.768 -13.343 3.436 1.00 96.00 264 THR A N 1
ATOM 2067 C CA . THR A 1 264 ? -16.764 -14.267 2.883 1.00 96.00 264 THR A CA 1
ATOM 2068 C C . THR A 1 264 ? -15.418 -14.084 3.576 1.00 96.00 264 THR A C 1
ATOM 2070 O O . THR A 1 264 ? -14.778 -15.062 3.969 1.00 96.00 264 THR A O 1
ATOM 2073 N N . LEU A 1 265 ? -15.000 -12.834 3.758 1.00 97.00 265 LEU A N 1
ATOM 2074 C CA . LEU A 1 265 ? -13.750 -12.499 4.414 1.00 97.00 265 LEU A CA 1
ATOM 2075 C C . LEU A 1 265 ? -13.741 -12.943 5.885 1.00 97.00 265 LEU A C 1
ATOM 2077 O O . LEU A 1 265 ? -12.780 -13.579 6.303 1.00 97.00 265 LEU A O 1
ATOM 2081 N N . GLU A 1 266 ? -14.803 -12.685 6.648 1.00 97.75 266 GLU A N 1
ATOM 2082 C CA . GLU A 1 266 ? -14.899 -13.059 8.065 1.00 97.75 266 GLU A CA 1
ATOM 2083 C C . GLU A 1 266 ? -14.993 -14.567 8.271 1.00 97.75 266 GLU A C 1
ATOM 2085 O O . GLU A 1 266 ? -14.237 -15.139 9.056 1.00 97.75 266 GLU A O 1
ATOM 2090 N N . HIS A 1 267 ? -15.923 -15.224 7.577 1.00 96.81 267 HIS A N 1
ATOM 2091 C CA . HIS A 1 267 ? -16.308 -16.594 7.906 1.00 96.81 267 HIS A CA 1
ATOM 2092 C C . HIS A 1 267 ? -15.522 -17.647 7.134 1.00 96.81 267 HIS A C 1
ATOM 2094 O O . HIS A 1 267 ? -15.271 -18.725 7.668 1.00 96.81 267 HIS A O 1
ATOM 2100 N N . LYS A 1 268 ? -15.135 -17.361 5.885 1.00 95.06 268 LYS A N 1
ATOM 2101 C CA . LYS A 1 268 ? -14.449 -18.345 5.033 1.00 95.06 268 LYS A CA 1
ATOM 2102 C C . LYS A 1 268 ? -12.935 -18.163 5.032 1.00 95.06 268 LYS A C 1
ATOM 2104 O O . LYS A 1 268 ? -12.221 -19.158 4.971 1.00 95.06 268 LYS A O 1
ATOM 2109 N N . ILE A 1 269 ? -12.450 -16.921 5.098 1.00 96.12 269 ILE A N 1
ATOM 2110 C CA . ILE A 1 269 ? -11.025 -16.617 4.896 1.00 96.12 269 ILE A CA 1
ATOM 2111 C C . ILE A 1 269 ? -10.297 -16.360 6.218 1.00 96.12 269 ILE A C 1
ATOM 2113 O O . ILE A 1 269 ? -9.382 -17.100 6.567 1.00 96.12 269 ILE A O 1
ATOM 2117 N N . LEU A 1 270 ? -10.677 -15.313 6.956 1.00 97.44 270 LEU A N 1
ATOM 2118 C CA . LEU A 1 270 ? -9.993 -14.924 8.193 1.00 97.44 270 LEU A CA 1
ATOM 2119 C C . LEU A 1 270 ? -10.418 -15.780 9.391 1.00 97.44 270 LEU A C 1
ATOM 2121 O O . LEU A 1 270 ? -9.667 -15.874 10.358 1.00 97.44 270 LEU A O 1
ATOM 2125 N N . GLN A 1 271 ? -11.617 -16.371 9.330 1.00 97.31 271 GLN A N 1
ATOM 2126 C CA . GLN A 1 271 ? -12.255 -17.112 10.426 1.00 97.31 271 GLN A CA 1
ATOM 2127 C C . GLN A 1 271 ? -12.327 -16.288 11.723 1.00 97.31 271 GLN A C 1
ATOM 2129 O O . GLN A 1 271 ? -12.139 -16.799 12.826 1.00 97.31 271 GLN A O 1
ATOM 2134 N N . ARG A 1 272 ? -12.582 -14.982 11.581 1.00 97.56 272 ARG A N 1
ATOM 2135 C CA . ARG A 1 272 ? -12.745 -14.022 12.680 1.00 97.56 272 ARG A CA 1
ATOM 2136 C C . ARG A 1 272 ? -13.575 -12.815 12.228 1.00 97.56 272 ARG A C 1
ATOM 2138 O O . ARG A 1 272 ? -13.515 -12.465 11.049 1.00 97.56 272 ARG A O 1
ATOM 2145 N N . PRO A 1 273 ? -14.283 -12.134 13.145 1.00 98.25 273 PRO A N 1
ATOM 2146 C CA . PRO A 1 273 ? -15.009 -10.907 12.818 1.00 98.25 273 PRO A CA 1
ATOM 2147 C C . PRO A 1 273 ? -14.062 -9.770 12.412 1.00 98.25 273 PRO A C 1
ATOM 2149 O O . PRO A 1 273 ? -13.013 -9.597 13.040 1.00 98.25 273 PRO A O 1
ATOM 2152 N N . LEU A 1 274 ? -14.450 -8.932 11.450 1.00 98.19 274 LEU A N 1
ATOM 2153 C CA . LEU A 1 274 ? -13.725 -7.713 11.078 1.00 98.19 274 LEU A CA 1
ATOM 2154 C C . LEU A 1 274 ? -13.628 -6.759 12.261 1.00 98.19 274 LEU A C 1
ATOM 2156 O O . LEU A 1 274 ? -12.579 -6.169 12.471 1.00 98.19 274 LEU A O 1
ATOM 2160 N N . ALA A 1 275 ? -14.673 -6.671 13.087 1.00 97.69 275 ALA A N 1
ATOM 2161 C CA . ALA A 1 275 ? -14.673 -5.858 14.304 1.00 97.69 275 ALA A CA 1
ATOM 2162 C C . ALA A 1 275 ? -13.600 -6.270 15.336 1.00 97.69 275 ALA A C 1
ATOM 2164 O O . ALA A 1 275 ? -13.348 -5.526 16.274 1.00 97.69 275 ALA A O 1
ATOM 2165 N N . SER A 1 276 ? -12.971 -7.444 15.179 1.00 97.25 276 SER A N 1
ATOM 2166 C CA . SER A 1 276 ? -11.843 -7.877 16.018 1.00 97.25 276 SER A CA 1
ATOM 2167 C C . SER A 1 276 ? -10.473 -7.420 15.502 1.00 97.25 276 SER A C 1
ATOM 2169 O O . SER A 1 276 ? -9.459 -7.762 16.110 1.00 97.25 276 SER A O 1
ATOM 2171 N N . LEU A 1 277 ? -10.420 -6.758 14.344 1.00 98.12 277 LEU A N 1
ATOM 2172 C CA . LEU A 1 277 ? -9.204 -6.168 13.792 1.00 98.12 277 LEU A CA 1
ATOM 2173 C C . LEU A 1 277 ? -8.960 -4.795 14.425 1.00 98.12 277 LEU A C 1
ATOM 2175 O O . LEU A 1 277 ? -9.901 -4.105 14.802 1.00 98.12 277 LEU A O 1
ATOM 2179 N N . ASP A 1 278 ? -7.693 -4.406 14.512 1.00 98.00 278 ASP A N 1
ATOM 2180 C CA . ASP A 1 278 ? -7.267 -3.114 15.052 1.00 98.00 278 ASP A CA 1
ATOM 2181 C C . ASP A 1 278 ? -7.272 -2.019 13.987 1.00 98.00 278 ASP A C 1
ATOM 2183 O O . ASP A 1 278 ? -7.534 -0.860 14.280 1.00 98.00 278 ASP A O 1
ATOM 2187 N N . ALA A 1 279 ? -6.987 -2.369 12.732 1.00 98.56 279 ALA A N 1
ATOM 2188 C CA . ALA A 1 279 ? -7.119 -1.444 11.616 1.00 98.56 279 ALA A CA 1
ATOM 2189 C C . ALA A 1 279 ? -7.362 -2.176 10.295 1.00 98.56 279 ALA A C 1
ATOM 2191 O O . ALA A 1 279 ? -6.922 -3.316 10.094 1.00 98.56 279 ALA A O 1
ATOM 2192 N N . ILE A 1 280 ? -8.001 -1.469 9.363 1.00 98.75 280 ILE A N 1
ATOM 2193 C CA . ILE A 1 280 ? -8.055 -1.845 7.951 1.00 98.75 280 ILE A CA 1
ATOM 2194 C C . ILE A 1 280 ? -7.317 -0.789 7.128 1.00 98.75 280 ILE A C 1
ATOM 2196 O O . ILE A 1 280 ? -7.653 0.392 7.141 1.00 98.75 280 ILE A O 1
ATOM 2200 N N . VAL A 1 281 ? -6.330 -1.229 6.360 1.00 98.75 281 VAL A N 1
ATOM 2201 C CA . VAL A 1 281 ? -5.646 -0.428 5.350 1.00 98.75 281 VAL A CA 1
ATOM 2202 C C . VAL A 1 281 ? -6.253 -0.770 3.994 1.00 98.75 281 VAL A C 1
ATOM 2204 O O . VAL A 1 281 ? -6.132 -1.893 3.498 1.00 98.75 281 VAL A O 1
ATOM 2207 N N . LEU A 1 282 ? -6.932 0.200 3.396 1.00 98.62 282 LEU A N 1
ATOM 2208 C CA . LEU A 1 282 ? -7.686 0.034 2.166 1.00 98.62 282 LEU A CA 1
ATOM 2209 C C . LEU A 1 282 ? -6.960 0.695 0.999 1.00 98.62 282 LEU A C 1
ATOM 2211 O O . LEU A 1 282 ? -6.862 1.913 0.901 1.00 98.62 282 LEU A O 1
ATOM 2215 N N . GLY A 1 283 ? -6.476 -0.114 0.078 1.00 98.25 283 GLY A N 1
ATOM 2216 C CA . GLY A 1 283 ? -6.025 0.336 -1.222 1.00 98.25 283 GLY A CA 1
ATOM 2217 C C . GLY A 1 283 ? -7.154 0.437 -2.240 1.00 98.25 283 GLY A C 1
ATOM 2218 O O . GLY A 1 283 ? -8.308 0.086 -1.996 1.00 98.25 283 GLY A O 1
ATOM 2219 N N . ARG A 1 284 ? -6.798 0.859 -3.450 1.00 95.56 284 ARG A N 1
ATOM 2220 C CA . ARG A 1 284 ? -7.701 0.807 -4.601 1.00 95.56 284 ARG A CA 1
ATOM 2221 C C . ARG A 1 284 ? -7.775 -0.619 -5.153 1.00 95.56 284 ARG A C 1
ATOM 2223 O O . ARG A 1 284 ? -6.747 -1.263 -5.328 1.00 95.56 284 ARG A O 1
ATOM 2230 N N . PHE A 1 285 ? -8.974 -1.092 -5.478 1.00 96.75 285 PHE A N 1
ATOM 2231 C CA . PHE A 1 285 ? -9.189 -2.320 -6.262 1.00 96.75 285 PHE A CA 1
ATOM 2232 C C . PHE A 1 285 ? -9.188 -2.040 -7.766 1.00 96.75 285 PHE A C 1
ATOM 2234 O O . PHE A 1 285 ? -9.225 -0.889 -8.173 1.00 96.75 285 PHE A O 1
ATOM 2241 N N . ASN A 1 286 ? -9.163 -3.059 -8.618 1.00 94.62 286 ASN A N 1
ATOM 2242 C CA . ASN A 1 286 ? -9.353 -2.827 -10.052 1.00 94.62 286 ASN A CA 1
ATOM 2243 C C . ASN A 1 286 ? -10.858 -2.709 -10.353 1.00 94.62 286 ASN A C 1
ATOM 2245 O O . ASN A 1 286 ? -11.675 -3.290 -9.644 1.00 94.62 286 ASN A O 1
ATOM 2249 N N . GLN A 1 287 ? -11.260 -1.934 -11.361 1.00 93.25 287 GLN A N 1
ATOM 2250 C CA . GLN A 1 287 ? -12.636 -1.981 -11.884 1.00 93.25 287 GLN A CA 1
ATOM 2251 C C . GLN A 1 287 ? -12.707 -2.817 -13.163 1.00 93.25 287 GLN A C 1
ATOM 2253 O O . GLN A 1 287 ? -11.717 -2.950 -13.884 1.00 93.25 287 GLN A O 1
ATOM 2258 N N . PHE A 1 288 ? -13.891 -3.353 -13.462 1.00 92.75 288 PHE A N 1
ATOM 2259 C CA . PHE A 1 288 ? -14.164 -4.095 -14.696 1.00 92.75 288 PHE A CA 1
ATOM 2260 C C . PHE A 1 288 ? -13.787 -3.304 -15.956 1.00 92.75 288 PHE A C 1
ATOM 2262 O O . PHE A 1 288 ? -13.023 -3.786 -16.797 1.00 92.75 288 PHE A O 1
ATOM 2269 N N . SER A 1 289 ? -14.260 -2.058 -16.044 1.00 90.62 289 SER A N 1
ATOM 2270 C CA . SER A 1 289 ? -14.003 -1.150 -17.169 1.00 90.62 289 SER A CA 1
ATOM 2271 C C . SER A 1 289 ? -12.511 -0.887 -17.387 1.00 90.62 289 SER A C 1
ATOM 2273 O O . SER A 1 289 ? -12.059 -0.811 -18.523 1.00 90.62 289 SER A O 1
ATOM 2275 N N . GLU A 1 290 ? -11.734 -0.805 -16.306 1.00 88.12 290 GLU A N 1
ATOM 2276 C CA . GLU A 1 290 ? -10.282 -0.587 -16.336 1.00 88.12 290 GLU A CA 1
ATOM 2277 C C . GLU A 1 290 ? -9.496 -1.873 -16.643 1.00 88.12 290 GLU A C 1
ATOM 2279 O O . GLU A 1 290 ? -8.351 -1.816 -17.084 1.00 88.12 290 GLU A O 1
ATOM 2284 N N . SER A 1 291 ? -10.088 -3.040 -16.377 1.00 90.69 291 SER A N 1
ATOM 2285 C CA . SER A 1 291 ? -9.398 -4.332 -16.457 1.00 90.69 291 SER A CA 1
ATOM 2286 C C . SER A 1 291 ? -9.660 -5.077 -17.758 1.00 90.69 291 SER A C 1
ATOM 2288 O O . SER A 1 291 ? -8.972 -6.062 -18.027 1.00 90.69 291 SER A O 1
ATOM 2290 N N . THR A 1 292 ? -10.648 -4.666 -18.550 1.00 90.88 292 THR A N 1
ATOM 2291 C CA . THR A 1 292 ? -11.029 -5.369 -19.781 1.00 90.88 292 THR A CA 1
ATOM 2292 C C . THR A 1 292 ? -9.819 -5.516 -20.711 1.00 90.88 292 THR A C 1
ATOM 2294 O O . THR A 1 292 ? -9.114 -4.553 -20.991 1.00 90.88 292 THR A O 1
ATOM 2297 N N . GLY A 1 293 ? -9.542 -6.749 -21.148 1.00 90.19 293 GLY A N 1
ATOM 2298 C CA . GLY A 1 293 ? -8.377 -7.079 -21.983 1.00 90.19 293 GLY A CA 1
ATOM 2299 C C . GLY A 1 293 ? -7.078 -7.375 -21.219 1.00 90.19 293 GLY A C 1
ATOM 2300 O O . GLY A 1 293 ? -6.124 -7.872 -21.811 1.00 90.19 293 GLY A O 1
ATOM 2301 N N . THR A 1 294 ? -7.032 -7.157 -19.904 1.00 90.38 294 THR A N 1
ATOM 2302 C CA . THR A 1 294 ? -5.846 -7.457 -19.085 1.00 90.38 294 THR A CA 1
ATOM 2303 C C . THR A 1 294 ? -5.801 -8.920 -18.629 1.00 90.38 294 THR A C 1
ATOM 2305 O O . THR A 1 294 ? -6.807 -9.634 -18.632 1.00 90.38 294 THR A O 1
ATOM 2308 N N . ASN A 1 295 ? -4.634 -9.370 -18.151 1.00 89.75 295 ASN A N 1
ATOM 2309 C CA . ASN A 1 295 ? -4.519 -10.679 -17.500 1.00 89.75 295 ASN A CA 1
ATOM 2310 C C . ASN A 1 295 ? -5.379 -10.770 -16.225 1.00 89.75 295 ASN A C 1
ATOM 2312 O O . ASN A 1 295 ? -5.972 -11.810 -15.953 1.00 89.75 295 ASN A O 1
ATOM 2316 N N . PHE A 1 296 ? -5.515 -9.662 -15.486 1.00 91.75 296 PHE A N 1
ATOM 2317 C CA . PH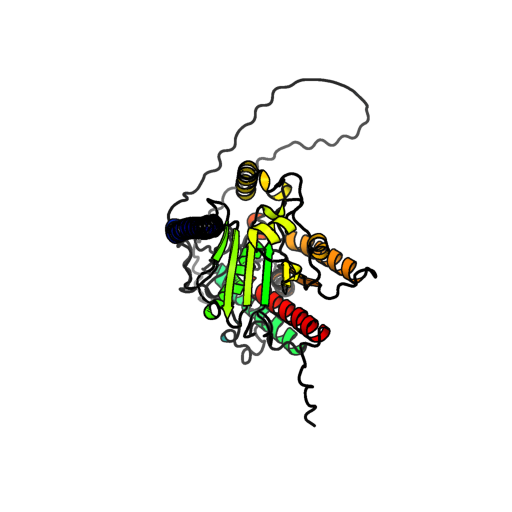E A 1 296 ? -6.375 -9.594 -14.303 1.00 91.75 296 PHE A CA 1
ATOM 2318 C C . PHE A 1 296 ? -7.824 -9.962 -14.649 1.00 91.75 296 PHE A C 1
ATOM 2320 O O . PHE A 1 296 ? -8.418 -10.797 -13.975 1.00 91.75 296 PHE A O 1
ATOM 2327 N N . TYR A 1 297 ? -8.367 -9.416 -15.743 1.00 94.81 297 TYR A N 1
ATOM 2328 C CA . TYR A 1 297 ? -9.713 -9.753 -16.216 1.00 94.81 297 TYR A CA 1
ATOM 2329 C C . TYR A 1 297 ? -9.867 -11.243 -16.529 1.00 94.81 297 TYR A C 1
ATOM 2331 O O . TYR A 1 297 ? -10.803 -11.874 -16.046 1.00 94.81 297 TYR A O 1
ATOM 2339 N N . LYS A 1 298 ? -8.928 -11.826 -17.287 1.00 94.12 298 LYS A N 1
ATOM 2340 C CA . LYS A 1 298 ? -8.972 -13.256 -17.643 1.00 94.12 298 LYS A CA 1
ATOM 2341 C C . LYS A 1 298 ? -9.015 -14.137 -16.392 1.00 94.12 298 LYS A C 1
ATOM 2343 O O . LYS A 1 298 ? -9.844 -15.040 -16.305 1.00 94.12 298 LYS A O 1
ATOM 2348 N N . ILE A 1 299 ? -8.164 -13.821 -15.417 1.00 92.69 299 ILE A N 1
ATOM 2349 C CA . ILE A 1 299 ? -8.058 -14.521 -14.135 1.00 92.69 299 ILE A CA 1
ATOM 2350 C C . ILE A 1 299 ? -9.355 -14.383 -13.321 1.00 92.69 299 ILE A C 1
ATOM 2352 O O . ILE A 1 299 ? -9.889 -15.388 -12.856 1.00 92.69 299 ILE A O 1
ATOM 2356 N N . MET A 1 300 ? -9.906 -13.170 -13.189 1.00 94.81 300 MET A N 1
ATOM 2357 C CA . MET A 1 300 ? -11.155 -12.940 -12.446 1.00 94.81 300 MET A CA 1
ATOM 2358 C C . MET A 1 300 ? -12.346 -13.669 -13.070 1.00 94.81 300 MET A C 1
ATOM 2360 O O . MET A 1 300 ? -13.098 -14.327 -12.354 1.00 94.81 300 MET A O 1
ATOM 2364 N N . MET A 1 301 ? -12.495 -13.616 -14.396 1.00 95.50 301 MET A N 1
ATOM 2365 C CA . MET A 1 301 ? -13.593 -14.297 -15.087 1.00 95.50 301 MET A CA 1
ATOM 2366 C C . MET A 1 301 ? -13.483 -15.820 -14.991 1.00 95.50 301 MET A C 1
ATOM 2368 O O . MET A 1 301 ? -14.499 -16.497 -14.831 1.00 95.50 301 MET A O 1
ATOM 2372 N N . ALA A 1 302 ? -12.268 -16.373 -15.069 1.00 93.44 302 ALA A N 1
ATOM 2373 C CA . ALA A 1 302 ? -12.046 -17.801 -14.858 1.00 93.44 302 ALA A CA 1
ATOM 2374 C C . ALA A 1 302 ? -12.444 -18.216 -13.433 1.00 93.44 302 ALA A C 1
ATOM 2376 O O . ALA A 1 302 ? -13.196 -19.173 -13.258 1.00 93.44 302 ALA A O 1
ATOM 2377 N N . TYR A 1 303 ? -12.024 -17.444 -12.429 1.00 93.62 303 TYR A N 1
ATOM 2378 C CA . TYR A 1 303 ? -12.329 -17.725 -11.029 1.00 93.62 303 TYR A CA 1
ATOM 2379 C C . TYR A 1 303 ? -13.823 -17.616 -10.710 1.00 93.62 303 TYR A C 1
ATOM 2381 O O . TYR A 1 303 ? -14.379 -18.492 -10.055 1.00 93.62 303 TYR A O 1
ATOM 2389 N N . GLN A 1 304 ? -14.497 -16.588 -11.231 1.00 95.06 304 GLN A N 1
ATOM 2390 C CA . GLN A 1 304 ? -15.946 -16.427 -11.096 1.00 95.06 304 GLN A CA 1
ATOM 2391 C C . GLN A 1 304 ? -16.717 -17.639 -11.638 1.00 95.06 304 GLN A C 1
ATOM 2393 O O . GLN A 1 304 ? -17.696 -18.061 -11.029 1.00 95.06 304 GLN A O 1
ATOM 2398 N N . ARG A 1 305 ? -16.273 -18.225 -12.758 1.00 95.06 305 ARG A N 1
ATOM 2399 C CA . ARG A 1 305 ? -16.883 -19.446 -13.318 1.00 95.06 305 ARG A CA 1
ATOM 2400 C C . ARG A 1 305 ? -16.577 -20.688 -12.486 1.00 95.06 305 ARG A C 1
ATOM 2402 O O . ARG A 1 305 ? -17.411 -21.583 -12.421 1.00 95.06 305 ARG A O 1
ATOM 2409 N N . GLN A 1 306 ? -15.383 -20.754 -11.900 1.00 92.00 306 GLN A N 1
ATOM 2410 C CA . GLN A 1 306 ? -14.921 -21.907 -11.132 1.00 92.00 306 GLN A CA 1
ATOM 2411 C C . GLN A 1 306 ? -15.567 -21.992 -9.741 1.00 92.00 306 GLN A C 1
ATOM 2413 O O . GLN A 1 306 ? -15.797 -23.099 -9.265 1.00 92.00 306 GLN A O 1
ATOM 2418 N N . PHE A 1 307 ? -15.882 -20.852 -9.116 1.00 89.62 307 PHE A N 1
ATOM 2419 C CA . PHE A 1 307 ? -16.398 -20.774 -7.741 1.00 89.62 307 PHE A CA 1
ATOM 2420 C C . PHE A 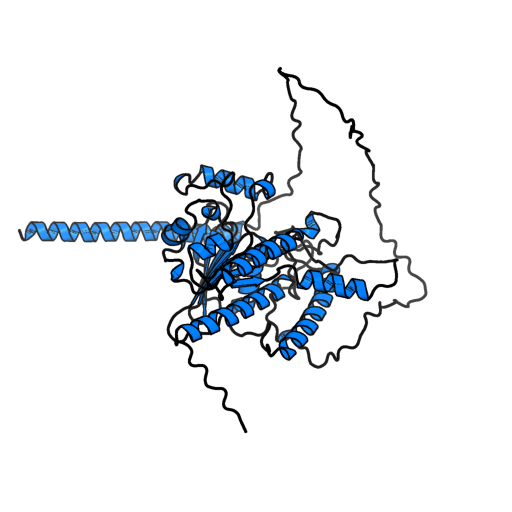1 307 ? -17.710 -19.968 -7.656 1.00 89.62 307 PHE A C 1
ATOM 2422 O O . PHE A 1 307 ? -17.757 -18.903 -7.020 1.00 89.62 307 PHE A O 1
ATOM 2429 N N . PRO A 1 308 ? -18.797 -20.425 -8.311 1.00 92.94 308 PRO A N 1
ATOM 2430 C CA . PRO A 1 308 ? -20.073 -19.705 -8.337 1.00 92.94 308 PRO A CA 1
ATOM 2431 C C . PRO A 1 308 ? -20.688 -19.502 -6.941 1.00 92.94 308 PRO A C 1
ATOM 2433 O O . PRO A 1 308 ? -21.411 -18.532 -6.710 1.00 92.94 308 PRO A O 1
ATOM 2436 N N . GLU A 1 309 ? -20.375 -20.365 -5.975 1.00 90.94 309 GLU A N 1
ATOM 2437 C CA . GLU A 1 309 ? -20.848 -20.301 -4.588 1.00 90.94 309 GLU A CA 1
ATOM 2438 C C . GLU A 1 309 ? -20.296 -19.110 -3.787 1.00 90.94 309 GLU A C 1
ATOM 2440 O O . GLU A 1 309 ? -20.786 -18.811 -2.693 1.00 90.94 309 GLU A O 1
ATOM 2445 N N . LEU A 1 310 ? -19.275 -18.421 -4.306 1.00 89.44 310 LEU A N 1
ATOM 2446 C CA . LEU A 1 310 ? -18.764 -17.175 -3.731 1.00 89.44 310 LEU A CA 1
ATOM 2447 C C . LEU A 1 310 ? -19.588 -15.947 -4.162 1.00 89.44 310 LEU A C 1
ATOM 2449 O O . LEU A 1 310 ? -19.408 -14.858 -3.606 1.00 89.44 310 LEU A O 1
ATOM 2453 N N . GLY A 1 311 ? -20.513 -16.109 -5.119 1.00 95.00 311 GLY A N 1
ATOM 2454 C CA . GLY A 1 311 ? -21.375 -15.030 -5.606 1.00 95.00 311 GLY A CA 1
ATOM 2455 C C . GLY A 1 311 ? -20.582 -13.876 -6.219 1.00 95.00 311 GLY A C 1
ATOM 2456 O O . GLY A 1 311 ? -20.927 -12.714 -6.009 1.00 95.00 311 GLY A O 1
ATOM 2457 N N . LEU A 1 312 ? -19.478 -14.202 -6.895 1.00 95.44 312 LEU A N 1
ATOM 2458 C CA . LEU A 1 312 ? -18.629 -13.230 -7.574 1.00 95.44 312 LEU A CA 1
ATOM 2459 C C . LEU A 1 312 ? -19.338 -12.717 -8.819 1.00 95.44 312 LEU A C 1
ATOM 2461 O O . LEU A 1 312 ? -19.850 -13.503 -9.613 1.00 95.44 312 LEU A O 1
ATOM 2465 N N . ASP A 1 313 ? -19.332 -11.404 -8.990 1.00 96.50 313 ASP A N 1
ATOM 2466 C CA . ASP A 1 313 ? -19.896 -10.749 -10.161 1.00 96.50 313 ASP A CA 1
ATOM 2467 C C . ASP A 1 313 ? -18.982 -9.592 -10.557 1.00 96.50 313 ASP A C 1
ATOM 2469 O O . ASP A 1 313 ? -19.306 -8.426 -10.371 1.00 96.50 313 ASP A O 1
ATOM 2473 N N . PHE A 1 314 ? -17.784 -9.911 -11.047 1.00 96.38 314 PHE A N 1
ATOM 2474 C CA . PHE A 1 314 ? -16.771 -8.911 -11.386 1.00 96.38 314 PHE A CA 1
ATOM 2475 C C . PHE A 1 314 ? -17.273 -7.892 -12.415 1.00 96.38 314 PHE A C 1
ATOM 2477 O O . PHE A 1 314 ? -16.839 -6.744 -12.396 1.00 96.38 314 PHE A O 1
ATOM 2484 N N . GLU A 1 315 ? -18.194 -8.295 -13.292 1.00 96.00 315 GLU A N 1
ATOM 2485 C CA . GLU A 1 315 ? -18.719 -7.441 -14.356 1.00 96.00 315 GLU A CA 1
ATOM 2486 C C . GLU A 1 315 ? -19.659 -6.355 -13.823 1.00 96.00 315 GLU A C 1
ATOM 2488 O O . GLU A 1 315 ? -19.618 -5.225 -14.310 1.00 96.00 315 GLU A O 1
ATOM 2493 N N . ASN A 1 316 ? -20.467 -6.668 -12.803 1.00 96.75 316 ASN A N 1
ATOM 2494 C CA . ASN A 1 316 ? -21.527 -5.769 -12.334 1.00 96.75 316 ASN A CA 1
ATOM 2495 C C . ASN A 1 316 ? -21.384 -5.328 -10.869 1.00 96.75 316 ASN A C 1
ATOM 2497 O O . ASN A 1 316 ? -22.040 -4.372 -10.450 1.00 96.75 316 ASN A O 1
ATOM 2501 N N . ALA A 1 317 ? -20.549 -5.993 -10.070 1.00 95.88 317 ALA A N 1
ATOM 2502 C CA . ALA A 1 317 ? -20.292 -5.635 -8.682 1.00 95.88 317 ALA A CA 1
ATOM 2503 C C . ALA A 1 317 ? -19.020 -4.791 -8.560 1.00 95.88 317 ALA A C 1
ATOM 2505 O O . ALA A 1 317 ? -17.907 -5.223 -8.869 1.00 95.88 317 ALA A O 1
ATOM 2506 N N . ALA A 1 318 ? -19.179 -3.576 -8.039 1.00 95.69 318 ALA A N 1
ATOM 2507 C CA . ALA A 1 318 ? -18.045 -2.762 -7.638 1.00 95.69 318 ALA A CA 1
ATOM 2508 C C . ALA A 1 318 ? -17.364 -3.367 -6.401 1.00 95.69 318 ALA A C 1
ATOM 2510 O O . ALA A 1 318 ? -18.024 -3.841 -5.476 1.00 95.69 318 ALA A O 1
ATOM 2511 N N . ALA A 1 319 ? -16.034 -3.300 -6.372 1.00 96.69 319 ALA A N 1
ATOM 2512 C CA . ALA A 1 319 ? -15.267 -3.556 -5.159 1.00 96.69 319 ALA A CA 1
ATOM 2513 C C . ALA A 1 319 ? -15.607 -2.525 -4.060 1.00 96.69 319 ALA A C 1
ATOM 2515 O O . ALA A 1 319 ? -15.989 -1.397 -4.393 1.00 96.69 319 ALA A O 1
ATOM 2516 N N . PRO A 1 320 ? -15.430 -2.861 -2.768 1.00 97.81 320 PRO A N 1
ATOM 2517 C CA . PRO A 1 320 ? -15.799 -1.978 -1.673 1.00 97.81 320 PRO A CA 1
ATOM 2518 C C . PRO A 1 320 ? -14.999 -0.674 -1.685 1.00 97.81 320 PRO A C 1
ATOM 2520 O O . PRO A 1 320 ? -13.776 -0.661 -1.849 1.00 97.81 320 PRO A O 1
ATOM 2523 N N . THR A 1 321 ? -15.713 0.429 -1.474 1.00 97.88 321 THR A N 1
ATOM 2524 C CA . THR A 1 321 ? -15.144 1.759 -1.228 1.00 97.88 321 THR A CA 1
ATOM 2525 C C . THR A 1 321 ? -14.818 1.957 0.256 1.00 97.88 321 THR A C 1
ATOM 2527 O O . THR A 1 321 ? -15.166 1.123 1.095 1.00 97.88 321 THR A O 1
ATOM 2530 N N . VAL A 1 322 ? -14.200 3.092 0.613 1.00 97.38 322 VAL A N 1
ATOM 2531 C CA . VAL A 1 322 ? -14.004 3.480 2.025 1.00 97.38 322 VAL A CA 1
ATOM 2532 C C . VAL A 1 322 ? -15.339 3.494 2.769 1.00 97.38 322 VAL A C 1
ATOM 2534 O O . VAL A 1 322 ? -15.432 2.968 3.874 1.00 97.38 322 VAL A O 1
ATOM 2537 N N . THR A 1 323 ? -16.391 4.025 2.142 1.00 97.25 323 THR A N 1
ATOM 2538 C CA . THR A 1 323 ? -17.739 4.065 2.714 1.00 97.25 323 THR A CA 1
ATOM 2539 C C . THR A 1 323 ? -18.316 2.669 2.939 1.00 97.25 323 THR A C 1
ATOM 2541 O O . THR A 1 323 ? -18.980 2.447 3.947 1.00 97.25 323 THR A O 1
ATOM 2544 N N . ASP A 1 324 ? -18.060 1.709 2.051 1.00 97.81 324 ASP A N 1
ATOM 2545 C CA . ASP A 1 324 ? -18.581 0.345 2.210 1.00 97.81 324 ASP A CA 1
ATOM 2546 C C . ASP A 1 324 ? -17.862 -0.426 3.313 1.00 97.81 324 ASP A C 1
ATOM 2548 O O . ASP A 1 324 ? -18.516 -1.103 4.104 1.00 97.81 324 ASP A O 1
ATOM 2552 N N . VAL A 1 325 ? -16.538 -0.269 3.424 1.00 98.06 325 VAL A N 1
ATOM 2553 C CA . VAL A 1 325 ? -15.771 -0.815 4.553 1.00 98.06 325 VAL A CA 1
ATOM 2554 C C . VAL A 1 325 ? -16.225 -0.167 5.862 1.00 98.06 325 VAL A C 1
ATOM 2556 O O . VAL A 1 325 ? -16.485 -0.867 6.837 1.00 98.06 325 VAL A O 1
ATOM 2559 N N . ALA A 1 326 ? -16.405 1.156 5.877 1.00 96.88 326 ALA A N 1
ATOM 2560 C CA . ALA A 1 326 ? -16.798 1.891 7.073 1.00 96.88 326 ALA A CA 1
ATOM 2561 C C . ALA A 1 326 ? -18.193 1.518 7.611 1.00 96.88 326 ALA A C 1
ATOM 2563 O O . ALA A 1 326 ? -18.443 1.687 8.804 1.00 96.88 326 ALA A O 1
ATOM 2564 N N . LYS A 1 327 ? -19.090 1.000 6.759 1.00 96.19 327 LYS A N 1
ATOM 2565 C CA . LYS A 1 327 ? -20.414 0.498 7.168 1.00 96.19 327 LYS A CA 1
ATOM 2566 C C . LYS A 1 327 ? -20.342 -0.808 7.958 1.00 96.19 327 LYS A C 1
ATOM 2568 O O . LYS A 1 327 ? -21.187 -1.026 8.818 1.00 96.19 327 LYS A O 1
ATOM 2573 N N . VAL A 1 328 ? -19.385 -1.683 7.641 1.00 97.38 328 VAL A N 1
ATOM 2574 C CA . VAL A 1 328 ? -19.290 -3.037 8.225 1.00 97.38 328 VAL A CA 1
ATOM 2575 C C . VAL A 1 328 ? -18.178 -3.169 9.264 1.00 97.38 328 VAL A C 1
ATOM 2577 O O . VAL A 1 328 ? -18.138 -4.147 10.002 1.00 97.38 328 VAL A O 1
ATOM 2580 N N . TYR A 1 329 ? -17.278 -2.190 9.340 1.00 97.56 329 TYR A N 1
ATOM 2581 C CA . TYR A 1 329 ? -16.145 -2.195 10.253 1.00 97.56 329 TYR A CA 1
ATOM 2582 C C . TYR A 1 329 ? -16.053 -0.869 11.029 1.00 97.56 329 TYR A C 1
ATOM 2584 O O . TYR A 1 329 ? -15.791 0.175 10.419 1.00 97.56 329 TYR A O 1
ATOM 2592 N N . PRO A 1 330 ? -16.247 -0.878 12.363 1.00 95.75 330 PRO A N 1
ATOM 2593 C CA . PRO A 1 330 ? -16.273 0.344 13.171 1.00 95.75 330 PRO A CA 1
ATOM 2594 C C . PRO A 1 330 ? -14.878 0.913 13.487 1.00 95.75 330 PRO A C 1
ATOM 2596 O O . PRO A 1 330 ? -14.761 2.104 13.780 1.00 95.75 330 PRO A O 1
ATOM 2599 N N . GLY A 1 331 ? -13.825 0.093 13.423 1.00 96.50 331 GLY A N 1
ATOM 2600 C CA . GLY A 1 331 ? -12.469 0.482 13.822 1.00 96.50 331 GLY A CA 1
ATOM 2601 C C . GLY A 1 331 ? -11.718 1.341 12.788 1.00 96.50 331 GLY A C 1
ATOM 2602 O O . GLY A 1 331 ? -12.269 1.665 11.734 1.00 96.50 331 GLY A O 1
ATOM 2603 N N . PRO A 1 332 ? -10.454 1.706 13.067 1.00 98.00 332 PRO A N 1
ATOM 2604 C CA . PRO A 1 332 ? -9.625 2.571 12.221 1.00 98.00 332 PRO A CA 1
ATOM 2605 C C . PRO A 1 332 ? -9.480 2.136 10.754 1.00 98.00 332 PRO A C 1
ATOM 2607 O O . PRO A 1 332 ? -9.072 1.005 10.479 1.00 98.00 332 PRO A O 1
ATOM 2610 N N . VAL A 1 333 ? -9.738 3.043 9.801 1.00 98.31 333 VAL A N 1
ATOM 2611 C CA . VAL A 1 333 ? -9.534 2.790 8.359 1.00 98.31 333 VAL A CA 1
ATOM 2612 C C . VAL A 1 333 ? -8.571 3.805 7.750 1.00 98.31 333 VAL A C 1
ATOM 2614 O O . VAL A 1 333 ? -8.790 5.014 7.828 1.00 98.31 333 VAL A O 1
ATOM 2617 N N . ILE A 1 334 ? -7.532 3.308 7.079 1.00 98.69 334 ILE A N 1
ATOM 2618 C CA . ILE A 1 334 ? -6.562 4.128 6.347 1.00 98.69 334 ILE A CA 1
ATOM 2619 C C . ILE A 1 334 ? -6.680 3.809 4.863 1.00 98.69 334 ILE A C 1
ATOM 2621 O O . ILE A 1 334 ? -6.328 2.713 4.432 1.00 98.69 334 ILE A O 1
ATOM 2625 N N . TYR A 1 335 ? -7.152 4.760 4.063 1.00 98.62 335 TYR A N 1
ATOM 2626 C CA . TYR A 1 335 ? -7.093 4.640 2.613 1.00 98.62 335 TYR A CA 1
ATOM 2627 C C . TYR A 1 335 ? -5.682 4.955 2.109 1.00 98.62 335 TYR A C 1
ATOM 2629 O O . TYR A 1 335 ? -5.139 6.011 2.422 1.00 98.62 335 TYR A O 1
ATOM 2637 N N . VAL A 1 336 ? -5.101 4.090 1.279 1.00 98.44 336 VAL A N 1
ATOM 2638 C CA . VAL A 1 336 ? -3.793 4.331 0.656 1.00 98.44 336 VAL A CA 1
ATOM 2639 C C . VAL A 1 336 ? -3.951 4.406 -0.855 1.00 98.44 336 VAL A C 1
ATOM 2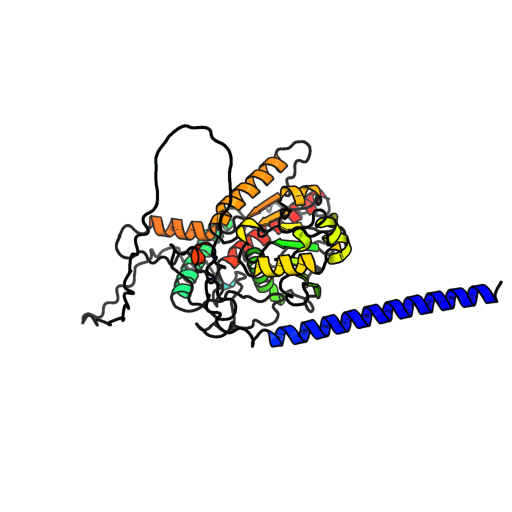641 O O . VAL A 1 336 ? -4.294 3.432 -1.530 1.00 98.44 336 VAL A O 1
ATOM 2644 N N . GLY A 1 337 ? -3.691 5.593 -1.400 1.00 97.00 337 GLY A N 1
ATOM 2645 C CA . GLY A 1 337 ? -3.734 5.842 -2.832 1.00 97.00 337 GLY A CA 1
ATOM 2646 C C . GLY A 1 337 ? -2.704 5.007 -3.594 1.00 97.00 337 GLY A C 1
ATOM 2647 O O . GLY A 1 337 ? -1.648 4.632 -3.084 1.00 97.00 337 GLY A O 1
ATOM 2648 N N . MET A 1 338 ? -3.006 4.735 -4.857 1.00 95.25 338 MET A N 1
ATOM 2649 C CA . MET A 1 338 ? -2.091 4.046 -5.763 1.00 95.25 338 MET A CA 1
ATOM 2650 C C . MET A 1 338 ? -1.045 4.989 -6.361 1.00 95.25 338 MET A C 1
ATOM 2652 O O . MET A 1 338 ? -1.220 6.206 -6.380 1.00 95.25 338 MET A O 1
ATOM 2656 N N . PHE A 1 339 ? 0.011 4.408 -6.928 1.00 94.31 339 PHE A N 1
ATOM 2657 C CA . PHE A 1 339 ? 1.078 5.176 -7.566 1.00 94.31 339 PHE A CA 1
ATOM 2658 C C . PHE A 1 339 ? 0.748 5.641 -8.994 1.00 94.31 339 PHE A C 1
ATOM 2660 O O . PHE A 1 339 ? 1.441 6.510 -9.524 1.00 94.31 339 PHE A O 1
ATOM 2667 N N . ALA A 1 340 ? -0.270 5.064 -9.638 1.00 91.94 340 ALA A N 1
ATOM 2668 C CA . ALA A 1 340 ? -0.682 5.429 -10.992 1.00 91.94 340 ALA A CA 1
ATOM 2669 C C . ALA A 1 340 ? -1.238 6.858 -11.054 1.00 91.94 340 ALA A C 1
ATOM 2671 O O . ALA A 1 340 ? -1.893 7.294 -10.110 1.00 91.94 340 ALA A O 1
ATOM 2672 N N . TRP A 1 341 ? -1.016 7.579 -12.154 1.00 90.75 341 TRP A N 1
ATOM 2673 C CA . TRP A 1 341 ? -1.402 8.988 -12.321 1.00 90.75 341 TRP A CA 1
ATOM 2674 C C . TRP A 1 341 ? -2.868 9.267 -11.965 1.00 90.75 341 TRP A C 1
ATOM 2676 O O . TRP A 1 341 ? -3.170 10.171 -11.179 1.00 90.75 341 TRP A O 1
ATOM 2686 N N . TYR A 1 342 ? -3.787 8.434 -12.464 1.00 89.88 342 TYR A N 1
ATOM 2687 C CA . TYR A 1 342 ? -5.217 8.542 -12.151 1.00 89.88 342 TYR A CA 1
ATOM 2688 C C . TYR A 1 342 ? -5.537 8.305 -10.663 1.00 89.88 342 TYR A C 1
ATOM 2690 O O . TYR A 1 342 ? -6.592 8.720 -10.181 1.00 89.88 342 TYR A O 1
ATOM 2698 N N . GLY A 1 343 ? -4.605 7.724 -9.906 1.00 90.50 343 GLY A N 1
ATOM 2699 C CA . GLY A 1 343 ? -4.656 7.574 -8.456 1.00 90.50 343 GLY A CA 1
ATOM 2700 C C . GLY A 1 343 ? -4.807 8.892 -7.698 1.00 90.50 343 GLY A C 1
ATOM 2701 O O . GLY A 1 343 ? -5.431 8.897 -6.642 1.00 90.50 343 GLY A O 1
ATOM 2702 N N . LYS A 1 344 ? -4.341 10.026 -8.249 1.00 91.81 344 LYS A N 1
ATOM 2703 C CA . LYS A 1 344 ? -4.548 11.357 -7.645 1.00 91.81 344 LYS A CA 1
ATOM 2704 C C . LYS A 1 344 ? -6.032 11.727 -7.576 1.00 91.81 344 LYS A C 1
ATOM 2706 O O . LYS A 1 344 ? -6.486 12.259 -6.565 1.00 91.81 344 LYS A O 1
ATOM 2711 N N . ARG A 1 345 ? -6.795 11.426 -8.634 1.00 94.88 345 ARG A N 1
ATOM 2712 C CA . ARG A 1 345 ? -8.253 11.631 -8.664 1.00 94.88 345 ARG A CA 1
ATOM 2713 C C . ARG A 1 345 ? -8.937 10.720 -7.647 1.00 94.88 345 ARG A C 1
ATOM 2715 O O . ARG A 1 345 ? -9.684 11.210 -6.812 1.00 94.88 345 ARG A O 1
ATOM 2722 N N . LEU A 1 346 ? -8.611 9.429 -7.674 1.00 94.62 346 LEU A N 1
ATOM 2723 C CA . LEU A 1 346 ? -9.209 8.436 -6.775 1.00 94.62 346 LEU A CA 1
ATOM 2724 C C . LEU A 1 346 ? -8.908 8.723 -5.297 1.00 94.62 346 LEU A C 1
ATOM 2726 O O . LEU A 1 346 ? -9.757 8.518 -4.440 1.00 94.62 346 LEU A O 1
ATOM 2730 N N . HIS A 1 347 ? -7.717 9.238 -4.987 1.00 96.88 347 HIS A N 1
ATOM 2731 C CA . HIS A 1 347 ? -7.392 9.721 -3.648 1.00 96.88 347 HIS A CA 1
ATOM 2732 C C . HIS A 1 347 ? -8.300 10.876 -3.213 1.00 96.88 347 HIS A C 1
ATOM 2734 O O . HIS A 1 347 ? -8.809 10.853 -2.100 1.00 96.88 347 HIS A O 1
ATOM 2740 N N . ARG A 1 348 ? -8.537 11.872 -4.079 1.00 97.19 348 ARG A N 1
ATOM 2741 C CA . ARG A 1 348 ? -9.453 12.985 -3.764 1.00 97.19 348 ARG A CA 1
ATOM 2742 C C . ARG A 1 348 ? -10.882 12.498 -3.536 1.00 97.19 348 ARG A C 1
ATOM 2744 O O . ARG A 1 348 ? -11.542 12.988 -2.631 1.00 97.19 348 ARG A O 1
ATOM 2751 N N . GLU A 1 349 ? -11.338 11.528 -4.326 1.00 97.12 349 GLU A N 1
ATOM 2752 C CA . GLU A 1 349 ? -12.646 10.892 -4.133 1.00 97.12 349 GLU A CA 1
ATOM 2753 C C . GLU A 1 349 ? -12.724 10.184 -2.773 1.00 97.12 349 GLU A C 1
ATOM 2755 O O . GLU A 1 349 ? -13.680 10.393 -2.032 1.00 97.12 349 GLU A O 1
ATOM 2760 N N . ALA A 1 350 ? -11.696 9.414 -2.401 1.00 97.12 350 ALA A N 1
ATOM 2761 C CA . ALA A 1 350 ? -11.625 8.766 -1.092 1.00 97.12 350 ALA A CA 1
ATOM 2762 C C . ALA A 1 350 ? -11.567 9.777 0.067 1.00 97.12 350 ALA A C 1
ATOM 2764 O O . ALA A 1 350 ? -12.252 9.587 1.070 1.00 97.12 350 ALA A O 1
ATOM 2765 N N . GLN A 1 351 ? -10.809 10.869 -0.078 1.00 97.88 351 GLN A N 1
ATOM 2766 C CA . GLN A 1 351 ? -10.762 11.949 0.911 1.00 97.88 351 GLN A CA 1
ATOM 2767 C C . GLN A 1 351 ? -12.141 12.595 1.089 1.00 97.88 351 GLN A C 1
ATOM 2769 O O . GLN A 1 351 ? -12.602 12.727 2.213 1.00 97.88 351 GLN A O 1
ATOM 2774 N N . ALA A 1 352 ? -12.846 12.904 -0.003 1.00 97.31 352 ALA A N 1
ATOM 2775 C CA . ALA A 1 352 ? -14.191 13.471 0.071 1.00 97.31 352 ALA A CA 1
ATOM 2776 C C . ALA A 1 352 ? -15.192 12.527 0.767 1.00 97.31 352 ALA A C 1
ATOM 2778 O O . ALA A 1 352 ? -16.052 12.982 1.522 1.00 97.31 352 ALA A O 1
ATOM 2779 N N . MET A 1 353 ? -15.072 11.208 0.558 1.00 96.62 353 MET A N 1
ATOM 2780 C CA . MET A 1 353 ? -15.866 10.218 1.299 1.00 96.62 353 MET A CA 1
ATOM 2781 C C . MET A 1 353 ? -15.549 10.246 2.799 1.00 96.62 353 MET A C 1
ATOM 2783 O O . MET A 1 353 ? -16.465 10.185 3.616 1.00 96.62 353 MET A O 1
ATOM 2787 N N . ILE A 1 354 ? -14.269 10.345 3.167 1.00 96.31 354 ILE A N 1
ATOM 2788 C CA . ILE A 1 354 ? -13.829 10.431 4.566 1.00 96.31 354 ILE A CA 1
ATOM 2789 C C . ILE A 1 354 ? -14.351 11.709 5.224 1.00 96.31 354 ILE A C 1
ATOM 2791 O O . ILE A 1 354 ? -14.955 11.623 6.292 1.00 96.31 354 ILE A O 1
ATOM 2795 N N . ASP A 1 355 ? -14.198 12.859 4.569 1.00 95.62 355 ASP A N 1
ATOM 2796 C CA . ASP A 1 355 ? -14.678 14.150 5.070 1.00 95.62 355 ASP A CA 1
ATOM 2797 C C . ASP A 1 355 ? -16.200 14.110 5.296 1.00 95.62 355 ASP A C 1
ATOM 2799 O O . ASP A 1 355 ? -16.706 14.562 6.324 1.00 95.62 355 ASP A O 1
ATOM 2803 N N . SER A 1 356 ? -16.945 13.492 4.372 1.00 94.94 356 SER A N 1
ATOM 2804 C CA . SER A 1 356 ? -18.395 13.304 4.499 1.00 94.94 356 SER A CA 1
ATOM 2805 C C . SER A 1 356 ? -18.779 12.408 5.689 1.00 94.94 356 SER A C 1
ATOM 2807 O O . SER A 1 356 ? -19.708 12.734 6.436 1.00 94.94 356 SER A O 1
ATOM 2809 N N . LEU A 1 357 ? -18.054 11.307 5.914 1.00 93.25 357 LEU A N 1
ATOM 2810 C CA . LEU A 1 357 ? -18.271 10.406 7.057 1.00 93.25 357 LEU A CA 1
ATOM 2811 C C . LEU A 1 357 ? -17.914 11.059 8.401 1.00 93.25 357 LEU A C 1
ATOM 2813 O O . LEU A 1 357 ? -18.537 10.755 9.418 1.00 93.25 357 LEU A O 1
ATOM 2817 N N . GLN A 1 358 ? -16.940 11.969 8.407 1.00 93.44 358 GLN A N 1
ATOM 2818 C CA . GLN A 1 358 ? -16.563 12.760 9.578 1.00 93.44 358 GLN A CA 1
ATOM 2819 C C . GLN A 1 358 ? -17.611 13.825 9.922 1.00 93.44 358 GLN A C 1
ATOM 2821 O O . GLN A 1 358 ? -17.900 14.041 11.096 1.00 93.44 358 GLN A O 1
ATOM 2826 N N . GLN A 1 359 ? -18.209 14.466 8.913 1.00 92.25 359 GLN A N 1
ATOM 2827 C CA . GLN A 1 359 ? -19.207 15.527 9.100 1.00 92.25 359 GLN A CA 1
ATOM 2828 C C . GLN A 1 359 ? -20.609 15.005 9.451 1.00 92.25 359 GLN A C 1
ATOM 2830 O O . GLN A 1 359 ? -21.407 15.722 10.057 1.00 92.25 359 GLN A O 1
ATOM 2835 N N . THR A 1 360 ? -20.942 13.768 9.072 1.00 87.00 360 THR A N 1
ATOM 2836 C CA . THR A 1 360 ? -22.284 13.215 9.296 1.00 87.00 360 THR A CA 1
ATOM 2837 C C . THR A 1 360 ? -22.509 12.917 10.786 1.00 87.00 360 THR A C 1
ATOM 2839 O O . THR A 1 360 ? -21.939 11.974 11.339 1.00 87.00 360 THR A O 1
ATOM 2842 N N . GLN A 1 361 ? -23.396 13.695 11.426 1.00 57.19 361 GLN A N 1
ATOM 2843 C CA . GLN A 1 361 ? -23.693 13.659 12.873 1.00 57.19 361 GLN A CA 1
ATOM 2844 C C . GLN A 1 361 ? -24.085 12.278 13.426 1.00 57.19 361 GLN A C 1
ATOM 2846 O O . GLN A 1 361 ? -23.939 12.041 14.619 1.00 57.19 361 GLN A O 1
ATOM 2851 N N . GLN A 1 362 ? -24.574 11.361 12.587 1.00 55.41 362 GLN A N 1
ATOM 2852 C CA . GLN A 1 362 ? -24.983 10.025 13.032 1.00 55.41 362 GLN A CA 1
ATOM 2853 C C . GLN A 1 362 ? -23.814 9.052 13.255 1.00 55.41 362 GLN A C 1
ATOM 2855 O O . GLN A 1 362 ? -24.024 8.022 13.888 1.00 55.41 362 GLN A O 1
ATOM 2860 N N . GLN A 1 363 ? -22.605 9.338 12.747 1.00 62.47 363 GLN A N 1
ATOM 2861 C CA . GLN A 1 363 ? -21.462 8.415 12.864 1.00 62.47 363 GLN A CA 1
ATOM 2862 C C . GLN A 1 363 ? -20.120 9.077 13.209 1.00 62.47 363 GLN A C 1
ATOM 2864 O O . GLN A 1 363 ? -19.257 8.371 13.720 1.00 62.47 363 GLN A O 1
ATOM 2869 N N . GLY A 1 364 ? -19.933 10.383 12.956 1.00 75.06 364 GLY A N 1
ATOM 2870 C CA . GLY A 1 364 ? -18.814 11.195 13.466 1.00 75.06 364 GLY A CA 1
ATOM 2871 C C . GLY A 1 364 ? -17.437 10.519 13.458 1.00 75.06 364 GLY A C 1
ATOM 2872 O O . GLY A 1 364 ? -16.714 10.584 14.451 1.00 75.06 364 GLY A O 1
ATOM 2873 N N . ARG A 1 365 ? -17.085 9.802 12.382 1.00 88.12 365 ARG A N 1
ATOM 2874 C CA . ARG A 1 365 ? -15.942 8.878 12.392 1.00 88.12 365 ARG A CA 1
ATOM 2875 C C . ARG A 1 365 ? -14.602 9.605 12.312 1.00 88.12 365 ARG A C 1
ATOM 2877 O O . ARG A 1 365 ? -14.095 9.860 11.225 1.00 88.12 365 ARG A O 1
ATOM 2884 N N . THR A 1 366 ? -13.969 9.866 13.450 1.00 91.88 366 THR A N 1
ATOM 2885 C CA . THR A 1 366 ? -12.639 10.503 13.512 1.00 91.88 366 THR A CA 1
ATOM 2886 C C . THR A 1 366 ? -11.484 9.550 13.197 1.00 91.88 366 THR A C 1
ATOM 2888 O O . THR A 1 366 ? -10.367 10.003 12.950 1.00 91.88 366 THR A O 1
ATOM 2891 N N . ASN A 1 367 ? -11.739 8.241 13.137 1.00 95.44 367 ASN A N 1
ATOM 2892 C CA . ASN A 1 367 ? -10.738 7.188 12.946 1.00 95.44 367 ASN A CA 1
ATOM 2893 C C . ASN A 1 367 ? -10.474 6.823 11.469 1.00 95.44 367 ASN A C 1
ATOM 2895 O O . ASN A 1 367 ? -10.159 5.679 11.141 1.00 95.44 367 ASN A O 1
ATOM 2899 N N . LEU A 1 368 ? -10.639 7.792 10.566 1.00 97.19 368 LEU A N 1
ATOM 2900 C CA . LEU A 1 368 ? -10.451 7.633 9.125 1.00 97.19 368 LEU A CA 1
ATOM 2901 C C . LEU A 1 368 ? -9.308 8.530 8.634 1.00 97.19 368 LEU A C 1
ATOM 2903 O O . LEU A 1 368 ? -9.229 9.700 9.020 1.00 97.19 368 LEU A O 1
ATOM 2907 N N . ARG A 1 369 ? -8.427 8.004 7.779 1.00 97.88 369 ARG A N 1
ATOM 2908 C CA . ARG A 1 369 ? -7.323 8.756 7.150 1.00 97.88 369 ARG A CA 1
ATOM 2909 C C . ARG A 1 369 ? -7.186 8.380 5.677 1.00 97.88 369 ARG A C 1
ATOM 2911 O O . ARG A 1 369 ? -7.513 7.257 5.299 1.00 97.88 369 ARG A O 1
ATOM 2918 N N . ALA A 1 370 ? -6.666 9.290 4.858 1.00 98.06 370 ALA A N 1
ATOM 2919 C CA . ALA A 1 370 ? -6.222 8.983 3.503 1.00 98.06 370 ALA A CA 1
ATOM 2920 C C . ALA A 1 370 ? -4.765 9.398 3.304 1.00 98.06 370 ALA A C 1
ATOM 2922 O O . ALA A 1 370 ? -4.330 10.447 3.770 1.00 98.06 370 ALA A O 1
ATOM 2923 N N . ILE A 1 371 ? -4.027 8.562 2.581 1.00 98.12 371 ILE A N 1
ATOM 2924 C CA . ILE A 1 371 ? -2.640 8.791 2.199 1.00 98.12 371 ILE A CA 1
ATOM 2925 C C . ILE A 1 371 ? -2.584 8.907 0.683 1.00 98.12 371 ILE A C 1
ATOM 2927 O O . ILE A 1 371 ? -2.984 7.995 -0.054 1.00 98.12 371 ILE A O 1
ATOM 2931 N N . ASN A 1 372 ? -2.050 10.022 0.195 1.00 97.44 372 ASN A N 1
ATOM 2932 C CA . ASN A 1 372 ? -1.837 10.216 -1.227 1.00 97.44 372 ASN A CA 1
ATOM 2933 C C . ASN A 1 372 ? -0.602 9.434 -1.685 1.00 97.44 372 ASN A C 1
ATOM 2935 O O . ASN A 1 372 ? 0.527 9.906 -1.578 1.00 97.44 372 ASN A O 1
ATOM 2939 N N . GLY A 1 373 ? -0.830 8.274 -2.304 1.00 95.38 373 GLY A N 1
ATOM 2940 C CA . GLY A 1 373 ? 0.228 7.436 -2.873 1.00 95.38 373 GLY A CA 1
ATOM 2941 C C . GLY A 1 373 ? 1.103 8.104 -3.940 1.00 95.38 373 GLY A C 1
ATOM 2942 O O . GLY A 1 373 ? 2.073 7.493 -4.366 1.00 95.38 373 GLY A O 1
ATOM 2943 N N . ARG A 1 374 ? 0.798 9.327 -4.393 1.00 93.38 374 ARG A N 1
ATOM 2944 C CA . ARG A 1 374 ? 1.610 10.109 -5.343 1.00 93.38 374 ARG A CA 1
ATOM 2945 C C . ARG A 1 374 ? 2.209 11.388 -4.759 1.00 93.38 374 ARG A C 1
ATOM 2947 O O . ARG A 1 374 ? 2.724 12.205 -5.523 1.00 93.38 374 ARG A O 1
ATOM 2954 N N . GLN A 1 375 ? 2.120 11.615 -3.449 1.00 94.00 375 GLN A N 1
ATOM 2955 C CA . GLN A 1 375 ? 2.531 12.903 -2.881 1.00 94.00 375 GLN A CA 1
ATOM 2956 C C . GLN A 1 375 ? 4.009 13.225 -3.113 1.00 94.00 375 GLN A C 1
ATOM 2958 O O . GLN A 1 375 ? 4.315 14.327 -3.558 1.00 94.00 375 GLN A O 1
ATOM 2963 N N . TYR A 1 376 ? 4.912 12.256 -2.944 1.00 91.56 376 TYR A N 1
ATOM 2964 C CA . TYR A 1 376 ? 6.344 12.504 -3.147 1.00 91.56 376 TYR A CA 1
ATOM 2965 C C . TYR A 1 376 ? 6.747 12.545 -4.617 1.00 91.56 376 TYR A C 1
ATOM 2967 O O . TYR A 1 376 ? 7.673 13.261 -4.968 1.00 91.56 376 TYR A O 1
ATOM 2975 N N . ILE A 1 377 ? 6.011 11.863 -5.497 1.00 84.06 377 ILE A N 1
ATOM 2976 C CA . ILE A 1 377 ? 6.144 12.057 -6.946 1.00 84.06 377 ILE A CA 1
ATOM 2977 C C . ILE A 1 377 ? 5.801 13.502 -7.332 1.00 84.06 377 ILE A C 1
ATOM 2979 O O . ILE A 1 377 ? 6.549 14.134 -8.065 1.00 84.06 377 ILE A O 1
ATOM 2983 N N . THR A 1 378 ? 4.700 14.040 -6.802 1.00 81.25 378 THR A N 1
ATOM 2984 C CA . THR A 1 378 ? 4.286 15.424 -7.096 1.00 81.25 378 THR A CA 1
ATOM 2985 C C . THR A 1 378 ? 5.325 16.423 -6.570 1.00 81.25 378 THR A C 1
ATOM 2987 O O . THR A 1 378 ? 5.663 17.380 -7.257 1.00 81.25 378 THR A O 1
ATOM 2990 N N . ALA A 1 379 ? 5.897 16.164 -5.389 1.00 78.38 379 ALA A N 1
ATOM 2991 C CA . ALA A 1 379 ? 6.976 16.981 -4.839 1.00 78.38 379 ALA A CA 1
ATOM 2992 C C . ALA A 1 379 ? 8.246 16.967 -5.720 1.00 78.38 379 ALA A C 1
ATOM 2994 O O . ALA A 1 379 ? 8.865 18.016 -5.888 1.00 78.38 379 ALA A O 1
ATOM 2995 N N . LEU A 1 380 ? 8.603 15.819 -6.326 1.00 76.88 380 LEU A N 1
ATOM 2996 C CA . LEU A 1 380 ? 9.712 15.728 -7.295 1.00 76.88 380 LEU A CA 1
ATOM 2997 C C . LEU A 1 380 ? 9.462 16.609 -8.525 1.00 76.88 380 LEU A C 1
ATOM 2999 O O . LEU A 1 380 ? 10.375 17.294 -8.987 1.00 76.88 380 LEU A O 1
ATOM 3003 N N . GLU A 1 381 ? 8.234 16.601 -9.049 1.00 75.62 381 GLU A N 1
ATOM 3004 C CA . GLU A 1 381 ? 7.844 17.417 -10.204 1.00 75.62 381 GLU A CA 1
ATOM 3005 C C . GLU A 1 381 ? 7.939 18.922 -9.883 1.00 75.62 381 GLU A C 1
ATOM 3007 O O . GLU A 1 381 ? 8.514 19.694 -10.654 1.00 75.62 381 GLU A O 1
ATOM 3012 N N . GLU A 1 382 ? 7.420 19.350 -8.728 1.00 78.38 382 GLU A N 1
ATOM 3013 C CA . GLU A 1 382 ? 7.397 20.758 -8.304 1.00 78.38 382 GLU A CA 1
ATOM 3014 C C . GLU A 1 382 ? 8.803 21.333 -8.044 1.00 78.38 382 GLU A C 1
ATOM 3016 O O . GLU A 1 382 ? 9.121 22.445 -8.483 1.00 78.38 382 GLU A O 1
ATOM 3021 N N . GLU A 1 383 ? 9.679 20.577 -7.375 1.00 72.62 383 GLU A N 1
ATOM 3022 C CA . GLU A 1 383 ? 11.058 21.003 -7.090 1.00 72.62 383 GLU A CA 1
ATOM 3023 C C . GLU A 1 383 ? 11.886 21.174 -8.372 1.00 72.62 383 GLU A C 1
ATOM 3025 O O . GLU A 1 383 ? 12.705 22.091 -8.499 1.00 72.62 383 GLU A O 1
ATOM 3030 N N . PHE A 1 384 ? 11.629 20.345 -9.381 1.00 69.06 384 PHE A N 1
ATOM 3031 C CA . PHE A 1 384 ? 12.318 20.479 -10.655 1.00 69.06 384 PHE A CA 1
ATOM 3032 C C . PHE A 1 384 ? 11.775 21.632 -11.509 1.00 69.06 384 PHE A C 1
ATOM 3034 O O . PHE A 1 384 ? 12.543 22.368 -12.135 1.00 69.06 384 PHE A O 1
ATOM 3041 N N . HIS A 1 385 ? 10.455 21.837 -11.534 1.00 69.88 385 HIS A N 1
ATOM 3042 C CA . HIS A 1 385 ? 9.856 22.925 -12.312 1.00 69.88 385 HIS A CA 1
ATOM 3043 C C . HIS A 1 385 ? 10.289 24.317 -11.839 1.00 69.88 385 HIS A C 1
ATOM 3045 O O . HIS A 1 385 ? 10.355 25.241 -12.647 1.00 69.88 385 HIS A O 1
ATOM 3051 N N . THR A 1 386 ? 10.622 24.466 -10.559 1.00 66.00 386 THR A N 1
ATOM 3052 C CA . THR A 1 386 ? 11.084 25.740 -9.990 1.00 66.00 386 THR A CA 1
ATOM 3053 C C . THR A 1 386 ? 12.564 26.036 -10.255 1.00 66.00 386 THR A C 1
ATOM 3055 O O . THR A 1 386 ? 12.965 27.197 -10.203 1.00 66.00 386 THR A O 1
ATOM 3058 N N . SER A 1 387 ? 13.376 25.026 -10.583 1.00 63.31 387 SER A N 1
ATOM 3059 C CA . SER A 1 387 ? 14.835 25.156 -10.729 1.00 63.31 387 SER A CA 1
ATOM 3060 C C . SER A 1 387 ? 15.333 25.226 -12.181 1.00 63.31 387 SER A C 1
ATOM 3062 O O . SER A 1 387 ? 16.469 25.635 -12.419 1.00 63.31 387 SER A O 1
ATOM 3064 N N . SER A 1 388 ? 14.501 24.884 -13.170 1.00 58.56 388 SER A N 1
ATOM 3065 C CA . SER A 1 388 ? 14.891 24.841 -14.587 1.00 58.56 388 SER A CA 1
ATOM 3066 C C . SER A 1 388 ? 14.361 26.049 -15.378 1.00 58.56 388 SER A C 1
ATOM 3068 O O . SER A 1 388 ? 13.242 26.041 -15.891 1.00 58.56 388 SER A O 1
ATOM 3070 N N . THR A 1 389 ? 15.184 27.096 -15.510 1.00 59.53 389 THR A N 1
ATOM 3071 C CA . THR A 1 389 ? 14.940 28.240 -16.416 1.00 59.53 389 THR A CA 1
ATOM 3072 C C . THR A 1 389 ? 15.486 28.025 -17.833 1.00 59.53 389 THR A C 1
ATOM 3074 O O . THR A 1 389 ? 15.187 28.825 -18.720 1.00 59.53 389 THR A O 1
ATOM 3077 N N . SER A 1 390 ? 16.256 26.958 -18.089 1.00 59.12 390 SER A N 1
ATOM 3078 C CA . SER A 1 390 ? 16.795 26.647 -19.419 1.00 59.12 390 SER A CA 1
ATOM 3079 C C . SER A 1 390 ? 15.986 25.549 -20.118 1.00 59.12 390 SER A C 1
ATOM 3081 O O . SER A 1 390 ? 15.758 24.457 -19.605 1.00 59.12 390 SER A O 1
ATOM 3083 N N . SER A 1 391 ? 15.516 25.864 -21.321 1.00 53.66 391 SER A N 1
ATOM 3084 C CA . SER A 1 391 ? 14.542 25.096 -22.098 1.00 53.66 391 SER A CA 1
ATOM 3085 C C . SER A 1 391 ? 15.110 23.900 -22.873 1.00 53.66 391 SER A C 1
ATOM 3087 O O . SER A 1 391 ? 14.359 23.263 -23.607 1.00 53.66 391 SER A O 1
ATOM 3089 N N . SER A 1 392 ? 16.401 23.579 -22.755 1.00 49.47 392 SER A N 1
ATOM 3090 C CA . SER A 1 392 ? 17.072 22.729 -23.748 1.00 49.47 392 SER A CA 1
ATOM 3091 C C . SER A 1 392 ? 17.338 21.273 -23.357 1.00 49.47 392 SER A C 1
ATOM 3093 O O . SER A 1 392 ? 17.647 20.494 -24.249 1.00 49.47 392 SER A O 1
ATOM 3095 N N . GLU A 1 393 ? 17.166 20.841 -22.103 1.00 53.56 393 GLU A N 1
ATOM 3096 C CA . GLU A 1 393 ? 17.385 19.422 -21.764 1.00 53.56 393 GLU A CA 1
ATOM 3097 C C . GLU A 1 393 ? 16.612 19.005 -20.503 1.00 53.56 393 GLU A C 1
ATOM 3099 O O . GLU A 1 393 ? 17.152 18.829 -19.412 1.00 53.56 393 GLU A O 1
ATOM 3104 N N . ARG A 1 394 ? 15.285 18.888 -20.628 1.00 53.06 394 ARG A N 1
ATOM 3105 C CA . ARG A 1 394 ? 14.458 18.312 -19.559 1.00 53.06 394 ARG A CA 1
ATOM 3106 C C . ARG A 1 394 ? 14.637 16.800 -19.569 1.00 53.06 394 ARG A C 1
ATOM 3108 O O . ARG A 1 394 ? 14.016 16.119 -20.377 1.00 53.06 394 ARG A O 1
ATOM 3115 N N . LEU A 1 395 ? 15.479 16.278 -18.681 1.00 50.25 395 LEU A N 1
ATOM 3116 C CA . LEU A 1 395 ? 15.505 14.847 -18.394 1.00 50.25 395 LEU A CA 1
ATOM 3117 C C . LEU A 1 395 ? 14.223 14.478 -17.617 1.00 50.25 395 LEU A C 1
ATOM 3119 O O . LEU A 1 395 ? 14.058 14.952 -16.494 1.00 50.25 395 LEU A O 1
ATOM 3123 N N . PRO A 1 396 ? 13.326 13.635 -18.161 1.00 57.69 396 PRO A N 1
ATOM 3124 C CA . PRO A 1 396 ? 12.017 13.308 -17.574 1.00 57.69 396 PRO A CA 1
ATOM 3125 C C . PRO A 1 396 ? 12.090 12.320 -16.382 1.00 57.69 396 PRO A C 1
ATOM 3127 O O . PRO A 1 396 ? 11.198 11.504 -16.163 1.00 57.69 396 PRO A O 1
ATOM 3130 N N . VAL A 1 397 ? 13.172 12.351 -15.596 1.00 58.09 397 VAL A N 1
ATOM 3131 C CA . VAL A 1 397 ? 13.538 11.302 -14.618 1.00 58.09 397 VAL A CA 1
ATOM 3132 C C . VAL A 1 397 ? 12.982 11.597 -13.211 1.00 58.09 397 VAL A C 1
ATOM 3134 O O . VAL A 1 397 ? 13.661 11.398 -12.207 1.00 58.09 397 VAL A O 1
ATOM 3137 N N . TYR A 1 398 ? 11.746 12.096 -13.105 1.00 70.75 398 TYR A N 1
ATOM 3138 C CA . TYR A 1 398 ? 11.108 12.382 -11.799 1.00 70.75 398 TYR A CA 1
ATOM 3139 C C . TYR A 1 398 ? 10.392 11.163 -11.232 1.00 70.75 398 TYR A C 1
ATOM 3141 O O . TYR A 1 398 ? 10.293 10.966 -10.026 1.00 70.75 398 TYR A O 1
ATOM 3149 N N . GLU A 1 399 ? 9.904 10.307 -12.115 1.00 79.69 399 GLU A N 1
ATOM 3150 C CA . GLU A 1 399 ? 9.221 9.084 -11.752 1.00 79.69 399 GLU A CA 1
ATOM 3151 C C . GLU A 1 399 ? 10.046 7.907 -12.260 1.00 79.69 399 GLU A C 1
ATOM 3153 O O . GLU A 1 399 ? 10.322 7.806 -13.446 1.00 79.69 399 GLU A O 1
ATOM 3158 N N . CYS A 1 400 ? 10.435 6.989 -11.378 1.00 89.75 400 CYS A N 1
ATOM 3159 C CA . CYS A 1 400 ? 11.068 5.740 -11.791 1.00 89.75 400 CYS A CA 1
ATOM 3160 C C . CYS A 1 400 ? 10.036 4.610 -11.685 1.00 89.75 400 CYS A C 1
ATOM 3162 O O . CYS A 1 400 ? 9.635 4.200 -10.587 1.00 89.75 400 CYS A O 1
ATOM 3164 N N . SER A 1 401 ? 9.543 4.157 -12.840 1.00 92.88 401 SER A N 1
ATOM 3165 C CA . SER A 1 401 ? 8.550 3.082 -12.948 1.00 92.88 401 SER A CA 1
ATOM 3166 C C . SER A 1 401 ? 9.061 1.910 -13.779 1.00 92.88 401 SER A C 1
ATOM 3168 O O . SER A 1 401 ? 9.966 2.059 -14.595 1.00 92.88 401 SER A O 1
ATOM 3170 N N . THR A 1 402 ? 8.482 0.732 -13.571 1.00 92.00 402 THR A N 1
ATOM 3171 C CA . THR A 1 402 ? 8.666 -0.423 -14.450 1.00 92.00 402 THR A CA 1
ATOM 3172 C C . THR A 1 402 ? 7.398 -1.269 -14.473 1.00 92.00 402 THR A C 1
ATOM 3174 O O . THR A 1 402 ? 6.672 -1.344 -13.481 1.00 92.00 402 THR A O 1
ATOM 3177 N N . ASP A 1 403 ? 7.123 -1.906 -15.607 1.00 87.31 403 ASP A N 1
ATOM 3178 C CA . ASP A 1 403 ? 6.093 -2.933 -15.761 1.00 87.31 403 ASP A CA 1
ATOM 3179 C C . ASP A 1 403 ? 6.684 -4.354 -15.829 1.00 87.31 403 ASP A C 1
ATOM 3181 O O . ASP A 1 403 ? 5.940 -5.337 -15.865 1.00 87.31 403 ASP A O 1
ATOM 3185 N N . THR A 1 404 ? 8.015 -4.486 -15.779 1.00 89.50 404 THR A N 1
ATOM 3186 C CA . THR A 1 404 ? 8.704 -5.779 -15.734 1.00 89.50 404 THR A CA 1
ATOM 3187 C C . THR A 1 404 ? 8.690 -6.356 -14.319 1.00 89.50 404 THR A C 1
ATOM 3189 O O . THR A 1 404 ? 9.144 -5.724 -13.367 1.00 89.50 404 THR A O 1
ATOM 3192 N N . ARG A 1 405 ? 8.176 -7.586 -14.184 1.00 89.62 405 ARG A N 1
ATOM 3193 C CA . ARG A 1 405 ? 8.080 -8.309 -12.899 1.00 89.62 405 ARG A CA 1
ATOM 3194 C C . ARG A 1 405 ? 9.159 -9.358 -12.663 1.00 89.62 405 ARG A C 1
ATOM 3196 O O . ARG A 1 405 ? 9.287 -9.837 -11.542 1.00 89.62 405 ARG A O 1
ATOM 3203 N N . HIS A 1 406 ? 9.861 -9.775 -13.713 1.00 90.44 406 HIS A N 1
ATOM 3204 C CA . HIS A 1 406 ? 10.780 -10.919 -13.660 1.00 90.44 406 HIS A CA 1
ATOM 3205 C C . HIS A 1 406 ? 12.244 -10.504 -13.786 1.00 90.44 406 HIS A C 1
ATOM 3207 O O . HIS A 1 406 ? 13.124 -11.202 -13.286 1.00 90.44 406 HIS A O 1
ATOM 3213 N N . ASN A 1 407 ? 12.495 -9.349 -14.400 1.00 94.62 407 ASN A N 1
ATOM 3214 C CA . ASN A 1 407 ? 13.827 -8.832 -14.659 1.00 94.62 407 ASN A CA 1
ATOM 3215 C C . ASN A 1 407 ? 13.957 -7.411 -14.123 1.00 94.62 407 ASN A C 1
ATOM 3217 O O . ASN A 1 407 ? 13.015 -6.611 -14.189 1.00 94.62 407 ASN A O 1
ATOM 3221 N N . VAL A 1 408 ? 15.173 -7.105 -13.685 1.00 95.88 408 VAL A N 1
ATOM 3222 C CA . VAL A 1 408 ? 15.587 -5.777 -13.254 1.00 95.88 408 VAL A CA 1
ATOM 3223 C C . VAL A 1 408 ? 15.566 -4.821 -14.450 1.00 95.88 408 VAL A C 1
ATOM 3225 O O . VAL A 1 408 ? 16.197 -5.081 -15.476 1.00 95.88 408 VAL A O 1
ATOM 3228 N N . SER A 1 409 ? 14.870 -3.694 -14.310 1.00 93.69 409 SER A N 1
ATOM 3229 C CA . SER A 1 409 ? 14.731 -2.658 -15.346 1.00 93.69 409 SER A CA 1
ATOM 3230 C C . SER A 1 409 ? 15.605 -1.426 -15.070 1.00 93.69 409 SER A C 1
ATOM 3232 O O . SER A 1 409 ? 16.169 -1.286 -13.990 1.00 93.69 409 SER A O 1
ATOM 3234 N N . THR A 1 410 ? 15.717 -0.498 -16.022 1.00 88.50 410 THR A N 1
ATOM 3235 C CA . THR A 1 410 ? 16.480 0.757 -15.860 1.00 88.50 410 THR A CA 1
ATOM 3236 C C . THR A 1 410 ? 15.741 1.877 -15.135 1.00 88.50 410 THR A C 1
ATOM 3238 O O . THR A 1 410 ? 16.364 2.877 -14.802 1.00 88.50 410 THR A O 1
ATOM 3241 N N . CYS A 1 411 ? 14.431 1.728 -14.923 1.00 89.25 411 CYS A N 1
ATOM 3242 C CA . CYS A 1 411 ? 13.389 2.767 -14.994 1.00 89.25 411 CYS A CA 1
ATOM 3243 C C . CYS A 1 411 ? 12.934 3.018 -16.440 1.00 89.25 411 CYS A C 1
ATOM 3245 O O . CYS A 1 411 ? 13.739 3.331 -17.319 1.00 89.25 411 CYS A O 1
ATOM 3247 N N . ILE A 1 412 ? 11.623 2.974 -16.654 1.00 83.62 412 ILE A N 1
ATOM 3248 C CA . ILE A 1 412 ? 10.950 3.702 -17.729 1.00 83.62 412 ILE A CA 1
ATOM 3249 C C . ILE A 1 412 ? 11.011 5.180 -17.330 1.00 83.62 412 ILE A C 1
ATOM 3251 O O . ILE A 1 412 ? 10.753 5.479 -16.167 1.00 83.62 412 ILE A O 1
ATOM 3255 N N . THR A 1 413 ? 11.361 6.076 -18.255 1.00 78.69 413 THR A N 1
ATOM 3256 C CA . THR A 1 413 ? 11.459 7.536 -18.027 1.00 78.69 413 THR A CA 1
ATOM 3257 C C . THR A 1 413 ? 10.605 8.357 -18.994 1.00 78.69 413 THR A C 1
ATOM 3259 O O . THR A 1 413 ? 10.568 9.577 -18.897 1.00 78.69 413 THR A O 1
ATOM 3262 N N . ASP A 1 414 ? 9.907 7.714 -19.933 1.00 82.69 414 ASP A N 1
ATOM 3263 C CA . ASP A 1 414 ? 9.031 8.402 -20.882 1.00 82.69 414 ASP A CA 1
ATOM 3264 C C . ASP A 1 414 ? 7.766 8.910 -20.180 1.00 82.69 414 ASP A C 1
ATOM 3266 O O . ASP A 1 414 ? 6.788 8.176 -20.024 1.00 82.69 414 ASP A O 1
ATOM 3270 N N . THR A 1 415 ? 7.779 10.185 -19.787 1.00 75.56 415 THR A N 1
ATOM 3271 C CA . THR A 1 415 ? 6.661 10.835 -19.100 1.00 75.56 415 THR A CA 1
ATOM 3272 C C . THR A 1 415 ? 5.391 10.911 -19.921 1.00 75.56 415 THR A C 1
ATOM 3274 O O . THR A 1 415 ? 4.345 11.128 -19.322 1.00 75.56 415 THR A O 1
ATOM 3277 N N . GLU A 1 416 ? 5.426 10.731 -21.242 1.00 81.75 416 GLU A N 1
ATOM 3278 C CA . GLU A 1 416 ? 4.225 10.728 -22.083 1.00 81.75 416 GLU A CA 1
ATOM 3279 C C . GLU A 1 416 ? 3.616 9.331 -22.237 1.00 81.75 416 GLU A C 1
ATOM 3281 O O . GLU A 1 416 ? 2.437 9.195 -22.577 1.00 81.75 416 GLU A O 1
ATOM 3286 N N . SER A 1 417 ? 4.370 8.280 -21.914 1.00 84.69 417 SER A N 1
ATOM 3287 C CA . SER A 1 417 ? 3.875 6.912 -21.990 1.00 84.69 417 SER A CA 1
ATOM 3288 C C . SER A 1 417 ? 2.792 6.643 -20.944 1.00 84.69 417 SER A C 1
ATOM 3290 O O . SER A 1 417 ? 2.983 6.793 -19.733 1.00 84.69 417 SER A O 1
ATOM 3292 N N . TYR A 1 418 ? 1.646 6.131 -21.401 1.00 84.12 418 TYR A N 1
ATOM 3293 C CA . TYR A 1 418 ? 0.593 5.637 -20.511 1.00 84.12 418 TYR A CA 1
ATOM 3294 C C . TYR A 1 418 ? 1.108 4.531 -19.573 1.00 84.12 418 TYR A C 1
ATOM 3296 O O . TYR A 1 418 ? 0.691 4.462 -18.416 1.00 84.12 418 TYR A O 1
ATOM 3304 N N . ARG A 1 419 ? 2.041 3.689 -20.047 1.00 82.12 419 ARG A N 1
ATOM 3305 C CA . ARG A 1 419 ? 2.654 2.619 -19.239 1.00 82.12 419 ARG A CA 1
ATOM 3306 C C . ARG A 1 419 ? 3.515 3.196 -18.120 1.00 82.12 419 ARG A C 1
ATOM 3308 O O . ARG A 1 419 ? 3.455 2.697 -17.006 1.00 82.12 419 ARG A O 1
ATOM 3315 N N . PHE A 1 420 ? 4.247 4.276 -18.387 1.00 83.94 420 PHE A N 1
ATOM 3316 C CA . PHE A 1 420 ? 5.055 4.969 -17.384 1.00 83.94 420 PHE A CA 1
ATOM 3317 C C . PHE A 1 420 ? 4.197 5.611 -16.291 1.00 83.94 420 PHE A C 1
ATOM 3319 O O . PHE A 1 420 ? 4.358 5.317 -15.107 1.00 83.94 420 PHE A O 1
ATOM 3326 N N . ARG A 1 421 ? 3.228 6.449 -16.690 1.00 85.62 421 ARG A N 1
ATOM 3327 C CA . ARG A 1 421 ? 2.381 7.218 -15.758 1.00 85.62 421 ARG A CA 1
ATOM 3328 C C . ARG A 1 421 ? 1.590 6.323 -14.805 1.00 85.62 421 ARG A C 1
ATOM 3330 O O . ARG A 1 421 ? 1.233 6.740 -13.701 1.00 85.62 421 ARG A O 1
ATOM 3337 N N . ASN A 1 422 ? 1.304 5.096 -15.234 1.00 88.88 422 ASN A N 1
ATOM 3338 C CA . ASN A 1 422 ? 0.506 4.127 -14.491 1.00 88.88 422 ASN A CA 1
ATOM 3339 C C . ASN A 1 422 ? 1.307 2.915 -14.003 1.00 88.88 422 ASN A C 1
ATOM 3341 O O . ASN A 1 422 ? 0.725 2.007 -13.414 1.00 88.88 422 ASN A O 1
ATOM 3345 N N . GLY A 1 423 ? 2.620 2.903 -14.231 1.00 90.56 423 GLY A N 1
ATOM 3346 C CA . GLY A 1 423 ? 3.488 1.786 -13.897 1.00 90.56 423 GLY A CA 1
ATOM 3347 C C . GLY A 1 423 ? 3.687 1.614 -12.394 1.00 90.56 423 GLY A C 1
ATOM 3348 O O . GLY A 1 423 ? 3.460 2.521 -11.580 1.00 90.56 423 GLY A O 1
ATOM 3349 N N . HIS A 1 424 ? 4.144 0.426 -12.014 1.00 94.88 424 HIS A N 1
ATOM 3350 C CA . HIS A 1 424 ? 4.602 0.154 -10.658 1.00 94.88 424 HIS A CA 1
ATOM 3351 C C . HIS A 1 424 ? 5.920 0.868 -10.402 1.00 94.88 424 HIS A C 1
ATOM 3353 O O . HIS A 1 424 ? 6.686 1.152 -11.322 1.00 94.88 424 HIS A O 1
ATOM 3359 N N . ARG A 1 425 ? 6.184 1.204 -9.140 1.00 94.56 425 ARG A N 1
ATOM 3360 C CA . ARG A 1 425 ? 7.356 2.009 -8.793 1.00 94.56 425 ARG A CA 1
ATOM 3361 C C . ARG A 1 425 ? 8.572 1.137 -8.577 1.00 94.56 425 ARG A C 1
ATOM 3363 O O . ARG A 1 425 ? 8.493 0.097 -7.939 1.00 94.56 425 ARG A O 1
ATOM 3370 N N . CYS A 1 426 ? 9.693 1.561 -9.122 1.00 94.75 426 CYS A N 1
ATOM 3371 C CA . CYS A 1 426 ? 10.929 0.821 -8.987 1.00 94.75 426 CYS A CA 1
ATOM 3372 C C . CYS A 1 426 ? 11.426 0.794 -7.539 1.00 94.75 426 CYS A C 1
ATOM 3374 O O . CYS A 1 426 ? 11.363 1.798 -6.826 1.00 94.75 426 CYS A O 1
ATOM 3376 N N . MET A 1 427 ? 11.992 -0.346 -7.158 1.00 97.31 427 MET A N 1
ATOM 3377 C CA . MET A 1 427 ? 12.767 -0.546 -5.938 1.00 97.31 427 MET A CA 1
ATOM 3378 C C . MET A 1 427 ? 14.166 -1.029 -6.325 1.00 97.31 427 MET A C 1
ATOM 3380 O O . MET A 1 427 ? 14.303 -1.916 -7.162 1.00 97.31 427 MET A O 1
ATOM 3384 N N . GLY A 1 428 ? 15.217 -0.489 -5.721 1.00 97.38 428 GLY A N 1
ATOM 3385 C CA . GLY A 1 428 ? 16.583 -0.953 -5.984 1.00 97.38 428 GLY A CA 1
ATOM 3386 C C . GLY A 1 428 ? 17.450 -0.937 -4.732 1.00 97.38 428 GLY A C 1
ATOM 3387 O O . GLY A 1 428 ? 16.949 -0.955 -3.606 1.00 97.38 428 GLY A O 1
ATOM 3388 N N . GLN A 1 429 ? 18.769 -0.900 -4.910 1.00 97.62 429 GLN A N 1
ATOM 3389 C CA . GLN A 1 429 ? 19.731 -0.939 -3.796 1.00 97.62 429 GLN A CA 1
ATOM 3390 C C . GLN A 1 429 ? 19.641 0.253 -2.825 1.00 97.62 429 GLN A C 1
ATOM 3392 O O . GLN A 1 429 ? 20.106 0.175 -1.687 1.00 97.62 429 GLN A O 1
ATOM 3397 N N . ARG A 1 430 ? 19.030 1.361 -3.253 1.00 97.44 430 ARG A N 1
ATOM 3398 C CA . ARG A 1 430 ? 18.804 2.574 -2.452 1.00 97.44 430 ARG A CA 1
ATOM 3399 C C . ARG A 1 430 ? 17.338 2.728 -2.023 1.00 97.44 430 ARG A C 1
ATOM 3401 O O . ARG A 1 430 ? 16.981 3.755 -1.467 1.00 97.44 430 ARG A O 1
ATOM 3408 N N . GLY A 1 431 ? 16.511 1.699 -2.240 1.00 97.25 431 GLY A N 1
ATOM 3409 C CA . GLY A 1 431 ? 15.063 1.712 -2.007 1.00 97.25 431 GLY A CA 1
ATOM 3410 C C . GLY A 1 431 ? 14.283 2.365 -3.145 1.00 97.25 431 GLY A C 1
ATOM 3411 O O . GLY A 1 431 ? 14.722 2.319 -4.300 1.00 97.25 431 GLY A O 1
ATOM 3412 N N . GLY A 1 432 ? 13.112 2.921 -2.853 1.00 95.94 432 GLY A N 1
ATOM 3413 C CA . GLY A 1 432 ? 12.258 3.555 -3.853 1.00 95.94 432 GLY A CA 1
ATOM 3414 C C . GLY A 1 432 ? 11.072 4.312 -3.264 1.00 95.94 432 GLY A C 1
ATOM 3415 O O . GLY A 1 432 ? 10.838 4.315 -2.062 1.00 95.94 432 GLY A O 1
ATOM 3416 N N . HIS A 1 433 ? 10.280 4.948 -4.130 1.00 95.31 433 HIS A N 1
ATOM 3417 C CA . HIS A 1 433 ? 9.112 5.739 -3.717 1.00 95.31 433 HIS A CA 1
ATOM 3418 C C . HIS A 1 433 ? 8.128 4.994 -2.780 1.00 95.31 433 HIS A C 1
ATOM 3420 O O . HIS A 1 433 ? 7.596 5.624 -1.864 1.00 95.31 433 HIS A O 1
ATOM 3426 N N . PRO A 1 434 ? 7.865 3.679 -2.950 1.00 97.44 434 PRO A N 1
ATOM 3427 C CA . PRO A 1 434 ? 7.040 2.927 -2.008 1.00 97.44 434 PRO A CA 1
ATOM 3428 C C . PRO A 1 434 ? 7.508 2.976 -0.546 1.00 97.44 434 PRO A C 1
ATOM 3430 O O . PRO A 1 434 ? 6.667 2.793 0.330 1.00 97.44 434 PRO A O 1
ATOM 3433 N N . ASP A 1 435 ? 8.795 3.233 -0.271 1.00 98.19 435 ASP A N 1
ATOM 3434 C CA . ASP A 1 435 ? 9.315 3.317 1.099 1.00 98.19 435 ASP A CA 1
ATOM 3435 C C . ASP A 1 435 ? 8.674 4.460 1.886 1.00 98.19 435 ASP A C 1
ATOM 3437 O O . ASP A 1 435 ? 8.225 4.253 3.011 1.00 98.19 435 ASP A O 1
ATOM 3441 N N . LEU A 1 436 ? 8.571 5.640 1.272 1.00 97.88 436 LEU A N 1
ATOM 3442 C CA . LEU A 1 436 ? 8.047 6.836 1.930 1.00 97.88 436 LEU A CA 1
ATOM 3443 C C . LEU A 1 436 ? 6.547 6.693 2.221 1.00 97.88 436 LEU A C 1
ATOM 3445 O O . LEU A 1 436 ? 6.089 7.050 3.301 1.00 97.88 436 LEU A O 1
ATOM 3449 N N . ILE A 1 437 ? 5.786 6.092 1.297 1.00 98.12 437 ILE A N 1
ATOM 3450 C CA . ILE A 1 437 ? 4.358 5.810 1.522 1.00 98.12 437 ILE A CA 1
ATOM 3451 C C . ILE A 1 437 ? 4.162 4.768 2.630 1.00 98.12 437 ILE A C 1
ATOM 3453 O O . ILE A 1 437 ? 3.207 4.870 3.399 1.00 98.12 437 ILE A O 1
ATOM 3457 N N . ALA A 1 438 ? 5.055 3.779 2.745 1.00 98.31 438 ALA A N 1
ATOM 3458 C CA . ALA A 1 438 ? 5.018 2.842 3.864 1.00 98.31 438 ALA A CA 1
ATOM 3459 C C . ALA A 1 438 ? 5.266 3.556 5.205 1.00 98.31 438 ALA A C 1
ATOM 3461 O O . ALA A 1 438 ? 4.609 3.227 6.190 1.00 98.31 438 ALA A O 1
ATOM 3462 N N . TRP A 1 439 ? 6.138 4.567 5.248 1.00 98.38 439 TRP A N 1
ATOM 3463 C CA . TRP A 1 439 ? 6.364 5.369 6.455 1.00 98.38 439 TRP A CA 1
ATOM 3464 C C . TRP A 1 439 ? 5.154 6.212 6.852 1.00 98.38 439 TRP A C 1
ATOM 3466 O O . TRP A 1 439 ? 4.787 6.209 8.023 1.00 98.38 439 TRP A O 1
ATOM 3476 N N . ASP A 1 440 ? 4.477 6.855 5.898 1.00 98.25 440 ASP A N 1
ATOM 3477 C CA . ASP A 1 440 ? 3.233 7.581 6.195 1.00 98.25 440 ASP A CA 1
ATOM 3478 C C . ASP A 1 440 ? 2.118 6.656 6.681 1.00 98.25 440 ASP A C 1
ATOM 3480 O O . ASP A 1 440 ? 1.299 7.042 7.519 1.00 98.25 440 ASP A O 1
ATOM 3484 N N . LEU A 1 441 ? 2.080 5.428 6.154 1.00 98.62 441 LEU A N 1
ATOM 3485 C CA . LEU A 1 441 ? 1.148 4.409 6.614 1.00 98.62 441 LEU A CA 1
ATOM 3486 C C . LEU A 1 441 ? 1.426 4.027 8.067 1.00 98.62 441 LEU A C 1
ATOM 3488 O O . LEU A 1 441 ? 0.487 3.936 8.851 1.00 98.62 441 LEU A O 1
ATOM 3492 N N . ILE A 1 442 ? 2.692 3.830 8.430 1.00 98.50 442 ILE A N 1
ATOM 3493 C CA . ILE A 1 442 ? 3.087 3.523 9.808 1.00 98.50 442 ILE A CA 1
ATOM 3494 C C . ILE A 1 442 ? 2.710 4.681 10.731 1.00 98.50 442 ILE A C 1
ATOM 3496 O O . ILE A 1 442 ? 2.085 4.441 11.756 1.00 98.50 442 ILE A O 1
ATOM 3500 N N . ASP A 1 443 ? 3.012 5.926 10.368 1.00 97.56 443 ASP A N 1
ATOM 3501 C CA . ASP A 1 443 ? 2.613 7.081 11.178 1.00 97.56 443 ASP A CA 1
ATOM 3502 C C . ASP A 1 443 ? 1.097 7.156 11.355 1.00 97.56 443 ASP A C 1
ATOM 3504 O O . ASP A 1 443 ? 0.618 7.281 12.475 1.00 97.56 443 ASP A O 1
ATOM 3508 N N . SER A 1 444 ? 0.336 6.970 10.275 1.00 97.94 444 SER A N 1
ATOM 3509 C CA . SER A 1 444 ? -1.130 6.967 10.342 1.00 97.94 444 SER A CA 1
ATOM 3510 C C . SER A 1 444 ? -1.671 5.830 11.215 1.00 97.94 444 SER A C 1
ATOM 3512 O O . SER A 1 444 ? -2.683 6.006 11.891 1.00 97.94 444 SER A O 1
ATOM 3514 N N . LEU A 1 445 ? -1.021 4.660 11.203 1.00 98.25 445 LEU A N 1
ATOM 3515 C CA . LEU A 1 445 ? -1.359 3.547 12.090 1.00 98.25 445 LEU A CA 1
ATOM 3516 C C . LEU A 1 445 ? -1.052 3.888 13.547 1.00 98.25 445 LEU A C 1
ATOM 3518 O O . LEU A 1 445 ? -1.874 3.590 14.405 1.00 98.25 445 LEU A O 1
ATOM 3522 N N . HIS A 1 446 ? 0.098 4.499 13.835 1.00 97.50 446 HIS A N 1
ATOM 3523 C CA . HIS A 1 446 ? 0.444 4.929 15.191 1.00 97.50 446 HIS A CA 1
ATOM 3524 C C . HIS A 1 446 ? -0.533 5.971 15.717 1.00 97.50 446 HIS A C 1
ATOM 3526 O O . HIS A 1 446 ? -1.121 5.739 16.767 1.00 97.50 446 HIS A O 1
ATOM 3532 N N . ASP A 1 447 ? -0.795 7.027 14.953 1.00 95.88 447 ASP A N 1
ATOM 3533 C CA . ASP A 1 447 ? -1.718 8.090 15.351 1.00 95.88 447 ASP A CA 1
ATOM 3534 C C . ASP A 1 447 ? -3.112 7.528 15.680 1.00 95.88 447 ASP A C 1
ATOM 3536 O O . ASP A 1 447 ? -3.656 7.765 16.754 1.00 95.88 447 ASP A O 1
ATOM 3540 N N . LEU A 1 448 ? -3.684 6.717 14.780 1.00 96.50 448 LEU A N 1
ATOM 3541 C CA . LEU A 1 448 ? -5.037 6.186 14.963 1.00 96.50 448 LEU A CA 1
ATOM 3542 C C . LEU A 1 448 ? -5.147 5.163 16.097 1.00 96.50 448 LEU A C 1
ATOM 3544 O O . LEU A 1 448 ? -6.177 5.108 16.764 1.00 96.50 448 LEU A O 1
ATOM 3548 N N . LEU A 1 449 ? -4.131 4.321 16.278 1.00 96.12 449 LEU A N 1
ATOM 3549 C CA . LEU A 1 449 ? -4.160 3.262 17.285 1.00 96.12 449 LEU A CA 1
ATOM 3550 C C . LEU A 1 449 ? -3.832 3.785 18.685 1.00 96.12 449 LEU A C 1
ATOM 3552 O O . LEU A 1 449 ? -4.383 3.276 19.655 1.00 96.12 449 LEU A O 1
ATOM 3556 N N . GLU A 1 450 ? -2.975 4.801 18.810 1.00 94.50 450 GLU A N 1
ATOM 3557 C CA . GLU A 1 450 ? -2.758 5.481 20.091 1.00 94.50 450 GLU A CA 1
ATOM 3558 C C . GLU A 1 450 ? -4.009 6.249 20.536 1.00 94.50 450 GLU A C 1
ATOM 3560 O O . GLU A 1 450 ? -4.353 6.208 21.718 1.00 94.50 450 GLU A O 1
ATOM 3565 N N . ASP A 1 451 ? -4.707 6.908 19.605 1.00 90.31 451 ASP A N 1
ATOM 3566 C CA . ASP A 1 451 ? -5.978 7.585 19.881 1.00 90.31 451 ASP A CA 1
ATOM 3567 C C . ASP A 1 451 ? -7.061 6.587 20.337 1.00 90.31 451 ASP A C 1
ATOM 3569 O O . ASP A 1 451 ? -7.792 6.856 21.293 1.00 90.31 451 ASP A O 1
ATOM 3573 N N . ASP A 1 452 ? -7.149 5.417 19.693 1.00 88.31 452 ASP A N 1
ATOM 3574 C CA . ASP A 1 452 ? -8.107 4.356 20.045 1.00 88.31 452 ASP A CA 1
ATOM 3575 C C . ASP A 1 452 ? -7.810 3.737 21.424 1.00 88.31 452 ASP A C 1
ATOM 3577 O O . ASP A 1 452 ? -8.706 3.570 22.262 1.00 88.31 452 ASP A O 1
ATOM 3581 N N . ASP A 1 453 ? -6.534 3.472 21.721 1.00 89.25 453 ASP A N 1
ATOM 3582 C CA . ASP A 1 453 ? -6.128 2.965 23.031 1.00 89.25 453 ASP A CA 1
ATOM 3583 C C . ASP A 1 453 ? -6.377 4.013 24.144 1.00 89.25 453 ASP A C 1
ATOM 3585 O O . ASP A 1 453 ? -6.721 3.660 25.277 1.00 89.25 453 ASP A O 1
ATOM 3589 N N . GLN A 1 454 ? -6.236 5.313 23.847 1.00 88.12 454 GLN A N 1
ATOM 3590 C CA . GLN A 1 454 ? -6.580 6.398 24.778 1.00 88.12 454 GLN A CA 1
ATOM 3591 C C . GLN A 1 454 ? -8.090 6.495 25.004 1.00 88.12 454 GLN A C 1
ATOM 3593 O O . GLN A 1 454 ? -8.532 6.574 26.152 1.00 88.12 454 GLN A O 1
ATOM 3598 N N . ALA A 1 455 ? -8.886 6.450 23.935 1.00 86.69 455 ALA A N 1
ATOM 3599 C CA . ALA A 1 455 ? -10.344 6.523 24.009 1.00 86.69 455 ALA A CA 1
ATOM 3600 C C . ALA A 1 455 ? -10.953 5.342 24.784 1.00 86.69 455 ALA A C 1
ATOM 3602 O O . ALA A 1 455 ? -11.946 5.508 25.493 1.00 86.69 455 ALA A O 1
ATOM 3603 N N . SER A 1 456 ? -10.337 4.162 24.697 1.00 85.69 456 SER A N 1
ATOM 3604 C CA . SER A 1 456 ? -10.738 2.966 25.447 1.00 85.69 456 SER A CA 1
ATOM 3605 C C . SER A 1 456 ? -10.223 2.928 26.895 1.00 85.69 456 SER A C 1
ATOM 3607 O O . SER A 1 456 ? -10.554 2.004 27.639 1.00 85.69 456 SER A O 1
ATOM 3609 N N . GLY A 1 457 ? -9.424 3.916 27.323 1.00 81.75 457 GLY A N 1
ATOM 3610 C CA . GLY A 1 457 ? -8.814 3.954 28.657 1.00 81.75 457 GLY A CA 1
ATOM 3611 C C . GLY A 1 457 ? -7.723 2.898 28.873 1.00 81.75 457 GLY A C 1
ATOM 3612 O O . GLY A 1 457 ? -7.304 2.668 30.008 1.00 81.75 457 GLY A O 1
ATOM 3613 N N . LEU A 1 458 ? -7.260 2.246 27.803 1.00 75.38 458 LEU A N 1
ATOM 3614 C CA . LEU A 1 458 ? -6.191 1.247 27.842 1.00 75.38 458 LEU A CA 1
ATOM 3615 C C . LEU A 1 458 ? -4.799 1.892 27.823 1.00 75.38 458 LEU A C 1
ATOM 3617 O O . LEU A 1 458 ? -3.829 1.275 28.273 1.00 75.38 458 LEU A O 1
ATOM 3621 N N . TYR A 1 459 ? -4.698 3.140 27.359 1.00 69.81 459 TYR A N 1
ATOM 3622 C CA . TYR A 1 459 ? -3.450 3.890 27.313 1.00 69.81 459 TYR A CA 1
ATOM 3623 C C . TYR A 1 459 ? -3.373 4.968 28.396 1.00 69.81 459 TYR A C 1
ATOM 3625 O O . TYR A 1 459 ? -3.841 6.095 28.235 1.00 69.81 459 TYR A O 1
ATOM 3633 N N . ASN A 1 460 ? -2.686 4.649 29.492 1.00 61.47 460 ASN A N 1
ATOM 3634 C CA . ASN A 1 460 ? -2.210 5.661 30.430 1.00 61.47 460 ASN A CA 1
ATOM 3635 C C . ASN A 1 460 ? -0.892 6.229 29.901 1.00 61.47 460 ASN A C 1
ATOM 3637 O O . ASN A 1 460 ? 0.179 5.764 30.299 1.00 61.47 460 ASN A O 1
ATOM 3641 N N . LYS A 1 461 ? -0.949 7.226 29.003 1.00 64.31 461 LYS A N 1
ATOM 3642 C CA . LYS A 1 461 ? 0.262 7.969 28.629 1.00 64.31 461 LYS A CA 1
ATOM 3643 C C . LYS A 1 461 ? 0.852 8.531 29.926 1.00 64.31 461 LYS A C 1
ATOM 3645 O O . LYS A 1 461 ? 0.144 9.277 30.613 1.00 64.31 461 LYS A O 1
ATOM 3650 N N . PRO A 1 462 ? 2.092 8.177 30.317 1.00 62.41 462 PRO A N 1
ATOM 3651 C CA . PRO A 1 462 ? 2.715 8.817 31.462 1.00 62.41 462 PRO A CA 1
ATOM 3652 C C . PRO A 1 462 ? 2.679 10.315 31.179 1.00 62.41 462 PRO A C 1
ATOM 3654 O O . PRO A 1 462 ? 3.183 10.750 30.141 1.00 62.41 462 PRO A O 1
ATOM 3657 N N . LYS A 1 463 ? 1.991 11.085 32.039 1.00 59.22 463 LYS A N 1
ATOM 3658 C CA . LYS A 1 463 ? 1.954 12.548 31.932 1.00 59.22 463 LYS A CA 1
ATOM 3659 C C . LYS A 1 463 ? 3.402 12.971 31.774 1.00 59.22 463 LYS A C 1
ATOM 3661 O O . LYS A 1 463 ? 4.190 12.696 32.677 1.00 59.22 463 LYS A O 1
ATOM 3666 N N . SER A 1 464 ? 3.753 13.529 30.615 1.00 56.62 464 SER A N 1
ATOM 3667 C CA . SER A 1 464 ? 5.099 14.028 30.371 1.00 56.62 464 SER A CA 1
ATOM 3668 C C . SER A 1 464 ? 5.372 15.005 31.498 1.00 56.62 464 SER A C 1
ATOM 3670 O O . SER A 1 464 ? 4.741 16.063 31.555 1.00 56.62 464 SER A O 1
ATOM 3672 N N . GLY A 1 465 ? 6.188 14.581 32.462 1.00 48.41 465 GLY A N 1
ATOM 3673 C CA . GLY A 1 465 ? 6.534 15.413 33.593 1.00 48.41 465 GLY A CA 1
ATOM 3674 C C . GLY A 1 465 ? 7.114 16.681 33.007 1.00 48.41 465 GLY A C 1
ATOM 3675 O O . GLY A 1 465 ? 8.078 16.617 32.247 1.00 48.41 465 GLY A O 1
ATOM 3676 N N . THR A 1 466 ? 6.480 17.812 33.291 1.00 43.56 466 THR A N 1
ATOM 3677 C CA . THR A 1 466 ? 7.078 19.121 33.089 1.00 43.56 466 THR A CA 1
ATOM 3678 C C . THR A 1 466 ? 8.349 19.118 33.927 1.00 43.56 466 THR A C 1
ATOM 3680 O O . THR A 1 466 ? 8.308 19.280 35.145 1.00 43.56 466 THR A O 1
ATOM 3683 N N . THR A 1 467 ? 9.478 18.809 33.298 1.00 44.16 467 THR A N 1
ATOM 3684 C CA . THR A 1 467 ? 10.791 19.090 33.860 1.00 44.16 467 THR A CA 1
ATOM 3685 C C . THR A 1 467 ? 10.897 20.607 33.920 1.00 44.16 467 THR A C 1
ATOM 3687 O O . THR A 1 467 ? 11.044 21.244 32.876 1.00 44.16 467 THR A O 1
ATOM 3690 N N . ASN A 1 468 ? 10.695 21.153 35.121 1.00 38.69 468 ASN A N 1
ATOM 3691 C CA . ASN A 1 468 ? 10.999 22.543 35.459 1.00 38.69 468 ASN A CA 1
ATOM 3692 C C . ASN A 1 468 ? 12.506 22.779 35.478 1.00 38.69 468 ASN A C 1
ATOM 3694 O O . ASN A 1 468 ? 13.230 21.857 35.927 1.00 38.69 468 ASN A O 1
#

Radius of gyration: 26.82 Å; Cα contacts (8 Å, |Δi|>4): 634; chains: 1; bounding box: 76×79×77 Å

Solvent-accessible surface area (backbone atoms only — not comparable to full-atom values): 27397 Å² total; per-residue (Å²): 113,76,72,61,54,54,55,52,54,51,50,52,54,51,51,53,52,51,53,51,52,54,52,52,52,55,50,52,54,52,49,52,53,53,63,56,45,74,70,52,74,81,75,78,83,80,91,82,79,90,78,85,83,86,83,85,85,83,90,88,80,92,87,86,89,80,90,81,89,81,92,80,87,88,87,77,89,79,82,74,89,72,78,82,77,79,79,73,83,72,85,77,80,66,94,67,95,65,82,79,73,78,81,68,92,82,79,72,84,70,88,78,71,62,72,85,66,41,55,56,37,46,43,54,68,74,52,49,62,73,35,67,53,66,80,57,85,71,47,86,45,77,77,46,34,30,23,15,57,72,60,34,55,53,32,45,55,53,50,51,53,48,51,52,53,52,45,54,54,35,39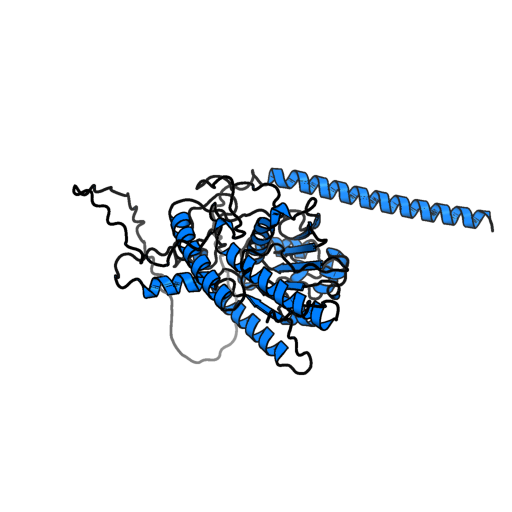,74,72,69,45,81,44,78,44,48,62,92,57,71,52,71,88,59,95,88,55,63,46,34,36,40,37,36,19,16,73,57,39,44,49,32,51,22,33,43,47,46,45,45,34,89,37,54,47,80,78,62,42,76,59,41,57,41,94,93,38,71,78,31,15,30,37,39,38,42,31,63,86,52,32,36,41,34,42,34,20,55,40,67,58,43,17,14,98,54,28,64,61,46,42,21,65,72,48,69,68,44,62,64,71,73,36,62,33,40,37,38,32,56,64,77,52,50,88,80,28,67,93,38,71,66,37,56,53,49,56,52,47,36,70,75,42,59,92,65,51,48,34,56,86,82,36,74,53,74,50,73,68,54,49,53,73,75,30,85,56,35,36,37,37,41,28,33,58,25,59,71,24,60,58,54,32,51,53,52,43,53,52,47,54,50,44,38,67,37,85,90,66,50,44,79,50,58,50,71,42,64,42,44,53,69,51,51,50,44,50,55,60,48,65,76,72,59,90,69,92,84,73,83,76,56,54,60,53,50,11,36,85,46,60,60,31,16,34,44,45,46,44,54,75,84,39,69,65,40,44,51,22,48,59,28,32,15,58,84,18,39,71,48,40,59,54,32,29,54,49,30,52,52,41,32,55,49,50,54,51,50,33,41,75,70,68,74,47,79,73,75,76,79,73,80,81,125